Protein AF-A0A0B7N843-F1 (afdb_monomer_lite)

Structure (mmCIF, N/CA/C/O backbone):
data_AF-A0A0B7N843-F1
#
_entry.id   AF-A0A0B7N843-F1
#
loop_
_atom_site.group_PDB
_atom_site.id
_atom_site.type_symbol
_atom_site.label_atom_id
_atom_site.label_alt_id
_atom_site.label_comp_id
_atom_site.label_asym_id
_atom_site.label_entity_id
_atom_site.label_seq_id
_atom_site.pdbx_PDB_ins_code
_atom_site.Cartn_x
_atom_site.Cartn_y
_atom_site.Cartn_z
_atom_site.occupancy
_atom_site.B_iso_or_equiv
_atom_site.auth_seq_id
_atom_site.auth_comp_id
_atom_site.auth_asym_id
_atom_site.auth_atom_id
_atom_site.pdbx_PDB_model_num
ATOM 1 N N . MET A 1 1 ? 22.818 -21.066 -24.731 1.00 35.12 1 MET A N 1
ATOM 2 C CA . MET A 1 1 ? 23.387 -20.160 -23.715 1.00 35.12 1 MET A CA 1
ATOM 3 C C . MET A 1 1 ? 23.540 -18.781 -24.343 1.00 35.12 1 MET A C 1
ATOM 5 O O . MET A 1 1 ? 24.586 -18.469 -24.880 1.00 35.12 1 MET A O 1
ATOM 9 N N . HIS A 1 2 ? 22.462 -18.000 -24.351 1.00 25.55 2 HIS A N 1
ATOM 10 C CA . HIS A 1 2 ? 22.477 -16.573 -24.668 1.00 25.55 2 HIS A CA 1
ATOM 11 C C . HIS A 1 2 ? 21.417 -15.942 -23.766 1.00 25.55 2 HIS A C 1
ATOM 13 O O . HIS A 1 2 ? 20.230 -15.989 -24.070 1.00 25.55 2 HIS A O 1
ATOM 19 N N . MET A 1 3 ? 21.838 -15.466 -22.591 1.00 27.97 3 MET A N 1
ATOM 20 C CA . MET A 1 3 ? 21.040 -14.518 -21.822 1.00 27.97 3 MET A CA 1
ATOM 21 C C . MET A 1 3 ? 21.245 -13.160 -22.482 1.00 27.97 3 MET A C 1
ATOM 23 O O . MET A 1 3 ? 22.286 -12.532 -22.300 1.00 27.97 3 MET A O 1
ATOM 27 N N . GLU A 1 4 ? 20.267 -12.724 -23.270 1.00 30.28 4 GLU A N 1
ATOM 28 C CA . GLU A 1 4 ? 20.108 -11.306 -23.559 1.00 30.28 4 GLU A CA 1
ATOM 29 C C . GLU A 1 4 ? 19.897 -10.585 -22.225 1.00 30.28 4 GLU A C 1
ATOM 31 O O . GLU A 1 4 ? 18.878 -10.749 -21.549 1.00 30.28 4 GLU A O 1
ATOM 36 N N . GLN A 1 5 ? 20.891 -9.795 -21.823 1.00 36.72 5 GLN A N 1
ATOM 37 C CA . GLN A 1 5 ? 20.695 -8.726 -20.859 1.00 36.72 5 GLN A CA 1
ATOM 38 C C . GLN A 1 5 ? 19.719 -7.727 -21.483 1.00 36.72 5 GLN A C 1
ATOM 40 O O . GLN A 1 5 ? 20.113 -6.805 -22.195 1.00 36.72 5 GLN A O 1
ATOM 45 N N . ALA A 1 6 ? 18.429 -7.909 -21.208 1.00 36.06 6 ALA A N 1
ATOM 46 C CA . ALA A 1 6 ? 17.447 -6.859 -21.386 1.00 36.06 6 ALA A CA 1
ATOM 47 C C . ALA A 1 6 ? 17.823 -5.718 -20.429 1.00 36.06 6 ALA A C 1
ATOM 49 O O . ALA A 1 6 ? 17.493 -5.733 -19.242 1.00 36.06 6 ALA A O 1
ATOM 50 N N . CYS A 1 7 ? 18.566 -4.739 -20.947 1.00 31.97 7 CYS A N 1
ATOM 51 C CA . CYS A 1 7 ? 18.750 -3.442 -20.320 1.00 31.97 7 CYS A CA 1
ATOM 52 C C . CYS A 1 7 ? 17.373 -2.769 -20.279 1.00 31.97 7 CYS A C 1
ATOM 54 O O . CYS A 1 7 ? 16.957 -2.074 -21.207 1.00 31.97 7 CYS A O 1
ATOM 56 N N . GLY A 1 8 ? 16.616 -3.071 -19.225 1.00 35.34 8 GLY A N 1
ATOM 57 C CA . GLY A 1 8 ? 15.324 -2.473 -18.954 1.00 35.34 8 GLY A CA 1
ATOM 58 C C . GLY A 1 8 ? 15.517 -0.988 -18.705 1.00 35.34 8 GLY A C 1
ATOM 59 O O . GLY A 1 8 ? 15.768 -0.563 -17.580 1.00 35.34 8 GLY A O 1
ATOM 60 N N . THR A 1 9 ? 15.390 -0.187 -19.760 1.00 34.94 9 THR A N 1
ATOM 61 C CA . THR A 1 9 ? 15.121 1.237 -19.602 1.00 34.94 9 THR A CA 1
ATOM 62 C C . THR A 1 9 ? 13.766 1.317 -18.913 1.00 34.94 9 THR A C 1
ATOM 64 O O . THR A 1 9 ? 12.730 1.105 -19.541 1.00 34.94 9 THR A O 1
ATOM 67 N N . VAL A 1 10 ? 13.763 1.546 -17.599 1.00 39.34 10 VAL A N 1
ATOM 68 C CA . VAL A 1 10 ? 12.541 1.844 -16.853 1.00 39.34 10 VAL A CA 1
ATOM 69 C C . VAL A 1 10 ? 12.047 3.189 -17.373 1.00 39.34 10 VAL A C 1
ATOM 71 O O . VAL A 1 10 ? 12.434 4.250 -16.886 1.00 39.34 10 VAL A O 1
ATOM 74 N N . LEU A 1 11 ? 11.222 3.151 -18.417 1.00 49.44 11 LEU A N 1
ATOM 75 C CA . LEU A 1 11 ? 10.459 4.296 -18.884 1.00 49.44 11 LEU A CA 1
ATOM 76 C C . LEU A 1 11 ? 9.404 4.586 -17.819 1.00 49.44 11 LEU A C 1
ATOM 78 O O . LEU A 1 11 ? 8.260 4.145 -17.899 1.00 49.44 11 LEU A O 1
ATOM 82 N N . LEU A 1 12 ? 9.806 5.315 -16.779 1.00 56.69 12 LEU A N 1
ATOM 83 C CA . LEU A 1 12 ? 8.861 6.000 -15.913 1.00 56.69 12 LEU A CA 1
ATOM 84 C C . LEU A 1 12 ? 7.949 6.834 -16.814 1.00 56.69 12 LEU A C 1
ATOM 86 O O . LEU A 1 12 ? 8.431 7.606 -17.648 1.00 56.69 12 LEU A O 1
ATOM 90 N N . LEU A 1 13 ? 6.635 6.652 -16.658 1.00 64.81 13 LEU A N 1
ATOM 91 C CA . LEU A 1 13 ? 5.627 7.460 -17.336 1.00 64.81 13 LEU A CA 1
ATOM 92 C C . LEU A 1 13 ? 6.040 8.931 -17.258 1.00 64.81 13 LEU A C 1
ATOM 94 O O . LEU A 1 13 ? 6.204 9.483 -16.168 1.00 64.81 13 LEU A O 1
ATOM 98 N N . ASN A 1 14 ? 6.226 9.558 -18.423 1.00 81.06 14 ASN A N 1
ATOM 99 C CA . ASN A 1 14 ? 6.572 10.970 -18.498 1.00 81.06 14 ASN A CA 1
ATOM 100 C C . ASN A 1 14 ? 5.565 11.767 -17.652 1.00 81.06 14 ASN A C 1
ATOM 102 O O . ASN A 1 14 ? 4.352 11.581 -17.789 1.00 81.06 14 ASN A O 1
ATOM 106 N N . LEU A 1 15 ? 6.061 12.670 -16.802 1.00 79.81 15 LEU A N 1
ATOM 107 C CA . LEU A 1 15 ? 5.242 13.512 -15.930 1.00 79.81 15 LEU A CA 1
ATOM 108 C C . LEU A 1 15 ? 4.100 14.208 -16.691 1.00 79.81 15 LEU A C 1
ATOM 110 O O . LEU A 1 15 ? 2.996 14.339 -16.166 1.00 79.81 15 LEU A O 1
ATOM 114 N N . LEU A 1 16 ? 4.331 14.607 -17.944 1.00 82.12 16 LEU A N 1
ATOM 115 C CA . LEU A 1 16 ? 3.304 15.199 -18.803 1.00 82.12 16 LEU A CA 1
ATOM 116 C C . LEU A 1 16 ? 2.181 14.214 -19.155 1.00 82.12 16 LEU A C 1
ATOM 118 O O . LEU A 1 16 ? 1.016 14.603 -19.181 1.00 82.12 16 LEU A O 1
ATOM 122 N N . CYS A 1 17 ? 2.510 12.948 -19.410 1.00 85.19 17 CYS A N 1
ATOM 123 C CA . CYS A 1 17 ? 1.524 11.901 -19.677 1.00 85.19 17 CYS A CA 1
ATOM 124 C C . CYS A 1 17 ? 0.679 11.613 -18.427 1.00 85.19 17 CYS A C 1
ATOM 126 O O . CYS A 1 17 ? -0.550 11.553 -18.511 1.00 85.19 17 CYS A O 1
ATOM 128 N N . LEU A 1 18 ? 1.318 11.553 -17.253 1.00 84.06 18 LEU A N 1
ATOM 129 C CA . LEU A 1 18 ? 0.623 11.404 -15.973 1.00 84.06 18 LEU A CA 1
ATOM 130 C C . LEU A 1 18 ? -0.341 12.573 -15.711 1.00 84.06 18 LEU A C 1
ATOM 132 O O . LEU A 1 18 ? -1.494 12.355 -15.352 1.00 84.06 18 LEU A O 1
ATOM 136 N N . ILE A 1 19 ? 0.106 13.813 -15.935 1.00 85.81 19 ILE A N 1
ATOM 137 C CA . ILE A 1 19 ? -0.718 15.022 -15.776 1.00 85.81 19 ILE A CA 1
ATOM 138 C C . ILE A 1 19 ? -1.946 14.985 -16.688 1.00 85.81 19 ILE A C 1
ATOM 140 O O . ILE A 1 19 ? -3.050 15.276 -16.230 1.00 85.81 19 ILE A O 1
ATOM 144 N N . LYS A 1 20 ? -1.766 14.623 -17.965 1.00 88.00 20 LYS A N 1
ATOM 145 C CA . LYS A 1 20 ? -2.872 14.513 -18.928 1.00 88.00 20 LYS A CA 1
ATOM 146 C C . LYS A 1 20 ? -3.881 13.449 -18.500 1.00 88.00 20 LYS A C 1
ATOM 148 O O . LYS A 1 20 ? -5.076 13.722 -18.507 1.00 88.00 20 LYS A O 1
ATOM 153 N N . SER A 1 21 ? -3.394 12.285 -18.074 1.00 88.31 21 SER A N 1
ATOM 154 C CA . SER A 1 21 ? -4.237 11.168 -17.631 1.00 88.31 21 SER A CA 1
ATOM 155 C C . SER A 1 21 ? -5.034 11.523 -16.376 1.00 88.31 21 SER A C 1
ATOM 157 O O . SER A 1 21 ? -6.242 11.312 -16.333 1.00 88.31 21 SER A O 1
ATOM 159 N N . LEU A 1 22 ? -4.390 12.147 -15.381 1.00 88.44 22 LEU A N 1
ATOM 160 C CA . LEU A 1 22 ? -5.073 12.631 -14.179 1.00 88.44 22 LEU A CA 1
ATOM 161 C C . LEU A 1 22 ? -6.136 13.674 -14.521 1.00 88.44 22 LEU A C 1
ATOM 163 O O . LEU A 1 22 ? -7.227 13.630 -13.964 1.00 88.44 22 LEU A O 1
ATOM 167 N N . LYS A 1 23 ? -5.836 14.602 -15.437 1.00 88.38 23 LYS A N 1
ATOM 168 C CA . LYS A 1 23 ? -6.788 15.644 -15.832 1.00 88.38 23 LYS A CA 1
ATOM 169 C C . LYS A 1 23 ? -8.021 15.039 -16.488 1.00 88.38 23 LYS A C 1
ATOM 171 O O . LYS A 1 23 ? -9.123 15.333 -16.048 1.00 88.38 23 LYS A O 1
ATOM 176 N N . ALA A 1 24 ? -7.824 14.141 -17.450 1.00 91.12 24 ALA A N 1
ATOM 177 C CA . ALA A 1 24 ? -8.920 13.425 -18.090 1.00 91.12 24 ALA A CA 1
ATOM 178 C C . ALA A 1 24 ? -9.776 12.652 -17.071 1.00 91.12 24 ALA A C 1
ATOM 180 O O . ALA A 1 24 ? -11.000 12.699 -17.146 1.00 91.12 24 ALA A O 1
ATOM 181 N N . ALA A 1 25 ? -9.148 12.000 -16.085 1.00 91.19 25 ALA A N 1
ATOM 182 C CA . ALA A 1 25 ? -9.867 11.294 -15.030 1.00 91.19 25 ALA A CA 1
ATOM 183 C C . ALA A 1 25 ? -10.725 12.243 -14.174 1.00 91.19 25 ALA A C 1
ATOM 185 O O . ALA A 1 25 ? -11.907 11.973 -13.988 1.00 91.19 25 ALA A O 1
ATOM 186 N N . PHE A 1 26 ? -10.182 13.370 -13.698 1.00 90.50 26 PHE A N 1
ATOM 187 C CA . PHE A 1 26 ? -10.960 14.345 -12.918 1.00 90.50 26 PHE A CA 1
ATOM 188 C C . PHE A 1 26 ? -12.081 14.997 -13.736 1.00 90.50 26 PHE A C 1
ATOM 190 O O . PHE A 1 26 ? -13.196 15.137 -13.230 1.00 90.50 26 PHE A O 1
ATOM 197 N N . ASP A 1 27 ? -11.807 15.340 -14.996 1.00 90.81 27 ASP A N 1
ATOM 198 C CA . ASP A 1 27 ? -12.794 15.928 -15.903 1.00 90.81 27 ASP A CA 1
ATOM 199 C C . ASP A 1 27 ? -13.948 14.937 -16.165 1.00 90.81 27 ASP A C 1
ATOM 201 O O . ASP A 1 27 ? -15.109 15.337 -16.149 1.00 90.81 27 ASP A O 1
ATOM 205 N N . SER A 1 28 ? -13.659 13.633 -16.297 1.00 94.19 28 SER A N 1
ATOM 206 C CA . SER A 1 28 ? -14.681 12.592 -16.523 1.00 94.19 28 SER A CA 1
ATOM 207 C C . SER A 1 28 ? -15.700 12.441 -15.386 1.00 94.19 28 SER A C 1
ATOM 209 O O . SER A 1 28 ? -16.812 11.971 -15.615 1.00 94.19 28 SER A O 1
ATOM 211 N N . ILE A 1 29 ? -15.340 12.872 -14.174 1.00 93.69 29 ILE A N 1
ATOM 212 C CA . ILE A 1 29 ? -16.197 12.835 -12.979 1.00 93.69 29 ILE A CA 1
ATOM 213 C C . ILE A 1 29 ? -16.603 14.238 -12.504 1.00 93.69 29 ILE A C 1
ATOM 215 O O . ILE A 1 29 ? -17.045 14.402 -11.369 1.00 93.69 29 ILE A O 1
ATOM 219 N N . ASN A 1 30 ? -16.460 15.256 -13.362 1.00 91.25 30 ASN A N 1
ATOM 220 C CA . ASN A 1 30 ? -16.812 16.654 -13.085 1.00 91.25 30 ASN A CA 1
ATOM 221 C C . ASN A 1 30 ? -16.136 17.249 -11.832 1.00 91.25 30 ASN A C 1
ATOM 223 O O . ASN A 1 30 ? -16.692 18.123 -11.162 1.00 91.25 30 ASN A O 1
ATOM 227 N N . LEU A 1 31 ? -14.915 16.810 -11.509 1.00 88.38 31 LEU A N 1
ATOM 228 C CA . LEU A 1 31 ? -14.143 17.356 -10.393 1.00 88.38 31 LEU A CA 1
ATOM 229 C C . LEU A 1 31 ? -13.195 18.461 -10.860 1.00 88.38 31 LEU A C 1
ATOM 231 O O . LEU A 1 31 ? -12.179 18.217 -11.506 1.00 88.38 31 LEU A O 1
ATOM 235 N N . PHE A 1 32 ? -13.481 19.699 -10.452 1.00 83.81 32 PHE A N 1
ATOM 236 C CA . PHE A 1 32 ? -12.635 20.842 -10.782 1.00 83.81 32 PHE A CA 1
ATOM 237 C C . PHE A 1 32 ? -11.417 20.961 -9.856 1.00 83.81 32 PHE A C 1
ATOM 239 O O . PHE A 1 32 ? -11.532 21.160 -8.642 1.00 83.81 32 PHE A O 1
ATOM 246 N N . VAL A 1 33 ? -10.220 20.933 -10.443 1.00 81.06 33 VAL A N 1
ATOM 247 C CA . VAL A 1 33 ? -8.957 21.060 -9.711 1.00 81.06 33 VAL A CA 1
ATOM 248 C C . VAL A 1 33 ? -8.427 22.499 -9.777 1.00 81.06 33 VAL A C 1
ATOM 250 O O . VAL A 1 33 ? -7.906 22.940 -10.795 1.00 81.06 33 VAL A O 1
ATOM 253 N N . ARG A 1 34 ? -8.491 23.229 -8.651 1.00 72.38 34 ARG A N 1
ATOM 254 C CA . ARG A 1 34 ? -7.993 24.622 -8.538 1.00 72.38 34 ARG A CA 1
ATOM 255 C C . ARG A 1 34 ? -6.465 24.769 -8.497 1.00 72.38 34 ARG A C 1
ATOM 257 O O . ARG A 1 34 ? -5.942 25.820 -8.850 1.00 72.38 34 ARG A O 1
ATOM 264 N N . ARG A 1 35 ? -5.742 23.777 -7.966 1.00 79.00 35 ARG A N 1
ATOM 265 C CA . ARG A 1 35 ? -4.273 23.819 -7.774 1.00 79.00 35 ARG A CA 1
ATOM 266 C C . ARG A 1 35 ? -3.564 22.963 -8.827 1.00 79.00 35 ARG A C 1
ATOM 268 O O . ARG A 1 35 ? -4.204 22.373 -9.685 1.00 79.00 35 ARG A O 1
ATOM 275 N N . LYS A 1 36 ? -2.230 22.853 -8.770 1.00 80.81 36 LYS A N 1
ATOM 276 C CA . LYS A 1 36 ? -1.514 21.908 -9.644 1.00 80.81 36 LYS A CA 1
ATOM 277 C C . LYS A 1 36 ? -2.038 20.492 -9.404 1.00 80.81 36 LYS A C 1
ATOM 279 O O . LYS A 1 36 ? -2.019 20.007 -8.273 1.00 80.81 36 LYS A O 1
ATOM 284 N N . ILE A 1 37 ? -2.441 19.831 -10.483 1.00 82.88 37 ILE A N 1
ATOM 285 C CA . ILE A 1 37 ? -3.046 18.497 -10.458 1.00 82.88 37 ILE A CA 1
ATOM 286 C C . ILE A 1 37 ? -2.152 17.437 -9.805 1.00 82.88 37 ILE A C 1
ATOM 288 O O . ILE A 1 37 ? -2.630 16.563 -9.092 1.00 82.88 37 ILE A O 1
ATOM 292 N N . THR A 1 38 ? -0.833 17.588 -9.942 1.00 79.88 38 THR A N 1
ATOM 293 C CA . THR A 1 38 ? 0.176 16.711 -9.332 1.00 79.88 38 THR A CA 1
ATOM 294 C C . THR A 1 38 ? 0.196 16.775 -7.805 1.00 79.88 38 THR A C 1
ATOM 296 O O . THR A 1 38 ? 0.679 15.849 -7.157 1.00 79.88 38 THR A O 1
ATOM 299 N N . HIS A 1 39 ? -0.326 17.848 -7.206 1.00 81.88 39 HIS A N 1
ATOM 300 C CA . HIS A 1 39 ? -0.423 17.989 -5.755 1.00 81.88 39 HIS A CA 1
ATOM 301 C C . HIS A 1 39 ? -1.751 17.490 -5.190 1.00 81.88 39 HIS A C 1
ATOM 303 O O . HIS A 1 39 ? -1.857 17.389 -3.969 1.00 81.88 39 HIS A O 1
ATOM 309 N N . VAL A 1 40 ? -2.745 17.174 -6.029 1.00 84.31 40 VAL A N 1
ATOM 310 C CA . VAL A 1 40 ? -4.067 16.746 -5.551 1.00 84.31 40 VAL A CA 1
ATOM 311 C C . VAL A 1 40 ? -3.968 15.485 -4.694 1.00 84.31 40 VAL A C 1
ATOM 313 O O . VAL A 1 40 ? -4.387 15.583 -3.544 1.00 84.31 40 VAL A O 1
ATOM 316 N N . PRO A 1 41 ? -3.333 14.376 -5.138 1.00 81.94 41 PRO A N 1
ATOM 317 C CA . PRO A 1 41 ? -3.274 13.154 -4.331 1.00 81.94 41 PRO A CA 1
ATOM 318 C C . PRO A 1 41 ? -2.537 13.350 -3.002 1.00 81.94 41 PRO A C 1
ATOM 320 O O . PRO A 1 41 ? -2.935 12.811 -1.974 1.00 81.94 41 PRO A O 1
ATOM 323 N N . ARG A 1 42 ? -1.474 14.170 -3.000 1.00 82.25 42 ARG A N 1
ATOM 324 C CA . ARG A 1 42 ? -0.716 14.484 -1.779 1.00 82.25 42 ARG A CA 1
ATOM 325 C C . ARG A 1 42 ? -1.563 15.294 -0.804 1.00 82.25 42 ARG A C 1
ATOM 327 O O . ARG A 1 42 ? -1.665 14.944 0.362 1.00 82.25 42 ARG A O 1
ATOM 334 N N . GLY A 1 43 ? -2.190 16.365 -1.287 1.00 86.12 43 GLY A N 1
ATOM 335 C CA . GLY A 1 43 ? -3.016 17.231 -0.453 1.00 86.12 43 GLY A CA 1
ATOM 336 C C . GLY A 1 43 ? -4.276 16.536 0.062 1.00 86.12 43 GLY A C 1
ATOM 337 O O . GLY A 1 43 ? -4.657 16.771 1.204 1.00 86.12 43 GLY A O 1
ATOM 338 N N . SER A 1 44 ? -4.917 15.692 -0.752 1.00 85.94 44 SER A N 1
ATOM 339 C CA . SER A 1 44 ? -6.118 14.958 -0.350 1.00 85.94 44 SER A CA 1
ATOM 340 C C . SER A 1 44 ? -5.804 13.908 0.709 1.00 85.94 44 SER A C 1
ATOM 342 O O . SER A 1 44 ? -6.483 13.888 1.728 1.00 85.94 44 SER A O 1
ATOM 344 N N . ALA A 1 45 ? -4.754 13.101 0.522 1.00 87.00 45 ALA A N 1
ATOM 345 C CA . ALA A 1 45 ? -4.373 12.067 1.483 1.00 87.00 45 ALA A CA 1
ATOM 346 C C . ALA A 1 45 ? -4.002 12.662 2.850 1.00 87.00 45 ALA A C 1
ATOM 348 O O . ALA A 1 45 ? -4.472 12.186 3.877 1.00 87.00 45 ALA A O 1
ATOM 349 N N . THR A 1 46 ? -3.220 13.747 2.876 1.00 90.25 46 THR A N 1
ATOM 350 C CA . THR A 1 46 ? -2.858 14.439 4.123 1.00 90.25 46 THR A CA 1
ATOM 351 C C . THR A 1 46 ? -4.086 14.980 4.849 1.00 90.25 46 THR A C 1
ATOM 353 O O . THR A 1 46 ? -4.230 14.745 6.042 1.00 90.25 46 THR A O 1
ATOM 356 N N . LYS A 1 47 ? -4.989 15.668 4.138 1.00 90.62 47 LYS A N 1
ATOM 357 C CA . LYS A 1 47 ? -6.216 16.218 4.737 1.00 90.62 47 LYS A CA 1
ATOM 358 C C . LYS A 1 47 ? -7.165 15.129 5.219 1.00 90.62 47 LYS A C 1
ATOM 360 O O . LYS A 1 47 ? -7.794 15.285 6.252 1.00 90.62 47 LYS A O 1
ATOM 365 N N . MET A 1 48 ? -7.273 14.034 4.471 1.00 91.94 48 MET A N 1
ATOM 366 C CA . MET A 1 48 ? -8.087 12.891 4.865 1.00 91.94 48 MET A CA 1
ATOM 367 C C . MET A 1 48 ? -7.538 12.253 6.141 1.00 91.94 48 MET A C 1
ATOM 369 O O . MET A 1 48 ? -8.302 12.022 7.066 1.00 91.94 48 MET A O 1
ATOM 373 N N . ALA A 1 49 ? -6.224 12.031 6.226 1.00 91.69 49 ALA A N 1
ATOM 374 C CA . ALA A 1 49 ? -5.599 11.502 7.435 1.00 91.69 49 ALA A CA 1
ATOM 375 C C . ALA A 1 49 ? -5.808 12.429 8.647 1.00 91.69 49 ALA A C 1
ATOM 377 O O . ALA A 1 49 ? -6.141 11.946 9.725 1.00 91.69 49 ALA A O 1
ATOM 378 N N . ASP A 1 50 ? -5.666 13.743 8.457 1.00 92.81 50 ASP A N 1
ATOM 379 C CA . ASP A 1 50 ? -5.897 14.749 9.502 1.00 92.81 50 ASP A CA 1
ATOM 380 C C . ASP A 1 50 ? -7.356 14.733 9.990 1.00 92.81 50 ASP A C 1
ATOM 382 O O . ASP A 1 50 ? -7.618 14.612 11.184 1.00 92.81 50 ASP A O 1
ATOM 386 N N . ASN A 1 51 ? -8.316 14.710 9.058 1.00 92.81 51 ASN A N 1
ATOM 387 C CA . ASN A 1 51 ? -9.745 14.588 9.367 1.00 92.81 51 ASN A CA 1
ATOM 388 C C . ASN A 1 51 ? -10.095 13.272 10.084 1.00 92.81 51 ASN A C 1
ATOM 390 O O . ASN A 1 51 ? -11.038 13.233 10.866 1.00 92.81 51 ASN A O 1
ATOM 394 N N . LEU A 1 52 ? -9.348 12.197 9.822 1.00 90.69 52 LEU A N 1
ATOM 395 C CA . LEU A 1 52 ? -9.492 10.899 10.491 1.00 90.69 52 LEU A CA 1
ATOM 396 C C . LEU A 1 52 ? -8.791 10.850 11.862 1.00 90.69 52 LEU A C 1
ATOM 398 O O . LEU A 1 52 ? -8.732 9.784 12.479 1.00 90.69 52 LEU A O 1
ATOM 402 N N . GLY A 1 53 ? -8.250 11.978 12.338 1.00 90.44 53 GLY A N 1
ATOM 403 C CA . GLY A 1 53 ? -7.598 12.103 13.640 1.00 90.44 53 GLY A CA 1
ATOM 404 C C . GLY A 1 53 ? -6.203 11.480 13.703 1.00 90.44 53 GLY A C 1
ATOM 405 O O . GLY A 1 53 ? -5.697 11.213 14.793 1.00 90.44 53 GLY A O 1
ATOM 406 N N . VAL A 1 54 ? -5.567 11.214 12.558 1.00 91.38 54 VAL A N 1
ATOM 407 C CA . VAL A 1 54 ? -4.216 10.645 12.535 1.00 91.38 54 VAL A CA 1
ATOM 408 C C . VAL A 1 54 ? -3.212 11.699 13.020 1.00 91.38 54 VAL A C 1
ATOM 410 O O . VAL A 1 54 ? -3.188 12.806 12.481 1.00 91.38 54 VAL A O 1
ATOM 413 N N . PRO A 1 55 ? -2.320 11.377 13.979 1.00 91.25 55 PRO A N 1
ATOM 414 C CA . PRO A 1 55 ? -1.341 12.337 14.474 1.00 91.25 55 PRO A CA 1
ATOM 415 C C . PRO A 1 55 ? -0.458 12.900 13.358 1.00 91.25 55 PRO A C 1
ATOM 417 O O . PRO A 1 55 ? 0.093 12.151 12.542 1.00 91.25 55 PRO A O 1
ATOM 420 N N . SER A 1 56 ? -0.230 14.216 13.373 1.00 89.75 56 SER A N 1
ATOM 421 C CA . SER A 1 56 ? 0.558 14.909 12.346 1.00 89.75 56 SER A CA 1
ATOM 422 C C . SER A 1 56 ? 1.992 14.378 12.228 1.00 89.75 56 SER A C 1
ATOM 424 O O . SER A 1 56 ? 2.582 14.438 11.152 1.00 89.75 56 SER A O 1
ATOM 426 N N . SER A 1 57 ? 2.547 13.796 13.297 1.00 87.81 57 SER A N 1
ATOM 427 C CA . SER A 1 57 ? 3.844 13.110 13.274 1.00 87.81 57 SER A CA 1
ATOM 428 C C . SER A 1 57 ? 3.847 11.882 12.355 1.00 87.81 57 SER A C 1
ATOM 430 O O . SER A 1 57 ? 4.800 11.689 11.601 1.00 87.81 57 SER A O 1
ATOM 432 N N . GLN A 1 58 ? 2.772 11.085 12.337 1.00 88.00 58 GLN A N 1
ATOM 433 C CA . GLN A 1 58 ? 2.639 9.947 11.421 1.00 88.00 58 GLN A CA 1
ATOM 434 C C . GLN A 1 58 ? 2.427 10.404 9.978 1.00 88.00 58 GLN A C 1
ATOM 436 O O . GLN A 1 58 ? 3.021 9.831 9.065 1.00 88.00 58 GLN A O 1
ATOM 441 N N . ILE A 1 59 ? 1.632 11.460 9.777 1.00 90.19 59 ILE A N 1
ATOM 442 C CA . ILE A 1 59 ? 1.405 12.062 8.456 1.00 90.19 59 ILE A CA 1
ATOM 443 C C . ILE A 1 59 ? 2.719 12.607 7.886 1.00 90.19 59 ILE A C 1
ATOM 445 O O . ILE A 1 59 ? 3.073 12.308 6.746 1.00 90.19 59 ILE A O 1
ATOM 449 N N . SER A 1 60 ? 3.478 13.346 8.698 1.00 88.44 60 SER A N 1
ATOM 450 C CA . SER A 1 60 ? 4.785 13.895 8.331 1.00 88.44 60 SER A CA 1
ATOM 451 C C . SER A 1 60 ? 5.803 12.797 8.023 1.00 88.44 60 SER A C 1
ATOM 453 O O . SER A 1 60 ? 6.508 12.872 7.016 1.00 88.44 60 SER A O 1
ATOM 455 N N . ARG A 1 61 ? 5.843 11.731 8.833 1.00 86.94 61 ARG A N 1
ATOM 456 C CA . ARG A 1 61 ? 6.719 10.576 8.597 1.00 86.94 61 ARG A CA 1
ATOM 457 C C . ARG A 1 61 ? 6.369 9.847 7.300 1.00 86.94 61 ARG A C 1
ATOM 459 O O . ARG A 1 61 ? 7.270 9.551 6.524 1.00 86.94 61 ARG A O 1
ATOM 466 N N . MET A 1 62 ? 5.084 9.614 7.025 1.00 86.69 62 MET A N 1
ATOM 467 C CA . MET A 1 62 ? 4.640 8.996 5.768 1.00 86.69 62 MET A CA 1
ATOM 468 C C . MET A 1 62 ? 4.971 9.870 4.550 1.00 86.69 62 MET A C 1
ATOM 470 O O . MET A 1 62 ? 5.423 9.371 3.524 1.00 86.69 62 MET A O 1
ATOM 474 N N . GLY A 1 63 ? 4.773 11.186 4.663 1.00 84.94 63 GLY A N 1
ATOM 475 C CA . GLY A 1 63 ? 5.104 12.150 3.613 1.00 84.94 63 GLY A CA 1
ATOM 476 C C . GLY A 1 63 ? 6.602 12.413 3.436 1.00 84.94 63 GLY A C 1
ATOM 477 O O . GLY A 1 63 ? 6.963 13.186 2.549 1.00 84.94 63 GLY A O 1
ATOM 478 N N . GLN A 1 64 ? 7.459 11.802 4.266 1.00 82.94 64 GLN A N 1
ATOM 479 C CA . GLN A 1 64 ? 8.898 12.081 4.359 1.00 82.94 64 GLN A CA 1
ATOM 480 C C . GLN A 1 64 ? 9.208 13.572 4.585 1.00 82.94 64 GLN A C 1
ATOM 482 O O . GLN A 1 64 ? 10.173 14.124 4.061 1.00 82.94 64 GLN A O 1
ATOM 487 N N . TRP A 1 65 ? 8.365 14.249 5.365 1.00 85.50 65 TRP A N 1
ATOM 488 C CA . TRP A 1 65 ? 8.560 15.645 5.766 1.00 85.50 65 TRP A CA 1
ATOM 489 C C . TRP A 1 65 ? 9.249 15.778 7.122 1.00 85.50 65 TRP A C 1
ATOM 491 O O . TRP A 1 65 ? 9.646 16.881 7.503 1.00 85.50 65 TRP A O 1
ATOM 501 N N . SER A 1 66 ? 9.417 14.667 7.844 1.00 81.31 66 SER A N 1
ATOM 502 C CA . SER A 1 66 ? 10.112 14.675 9.124 1.00 81.31 66 SER A CA 1
ATOM 503 C C . SER A 1 66 ? 11.599 14.958 8.935 1.00 81.31 66 SER A C 1
ATOM 505 O O . SER A 1 66 ? 12.262 14.353 8.095 1.00 81.31 66 SER A O 1
ATOM 507 N N . GLN A 1 67 ? 12.142 15.881 9.726 1.00 77.62 67 GLN A N 1
ATOM 508 C CA . GLN A 1 67 ? 13.564 16.243 9.676 1.00 77.62 67 GLN A CA 1
ATOM 509 C C . GLN A 1 67 ? 14.408 15.538 10.741 1.00 77.62 67 GLN A C 1
ATOM 511 O O . GLN A 1 67 ? 15.622 15.747 10.799 1.00 77.62 67 GLN A O 1
ATOM 516 N N . ASP A 1 68 ? 13.789 14.726 11.597 1.00 80.38 68 ASP A N 1
ATOM 517 C CA . ASP A 1 68 ? 14.493 14.035 12.664 1.00 80.38 68 ASP A CA 1
ATOM 518 C C . ASP A 1 68 ? 15.286 12.832 12.131 1.00 80.38 68 ASP A C 1
ATOM 520 O O . ASP A 1 68 ? 14.911 12.167 11.164 1.00 80.38 68 ASP A O 1
ATOM 524 N N . VAL A 1 69 ? 16.432 12.578 12.759 1.00 73.12 69 VAL A N 1
ATOM 525 C CA . VAL A 1 69 ? 17.348 11.501 12.356 1.00 73.12 69 VAL A CA 1
ATOM 526 C C . VAL A 1 69 ? 16.742 10.129 12.659 1.00 73.12 69 VAL A C 1
ATOM 528 O O . VAL A 1 69 ? 16.990 9.185 11.920 1.00 73.12 69 VAL A O 1
ATOM 531 N N . MET A 1 70 ? 15.911 10.013 13.699 1.00 75.62 70 MET A N 1
ATOM 532 C CA . MET A 1 70 ? 15.266 8.752 14.072 1.00 75.62 70 MET A CA 1
ATOM 533 C C . MET A 1 70 ? 14.368 8.248 12.932 1.00 75.62 70 MET A C 1
ATOM 535 O O . MET A 1 70 ? 14.581 7.153 12.417 1.00 75.62 70 MET A O 1
ATOM 539 N N . SER A 1 71 ? 13.446 9.083 12.454 1.00 72.44 71 SER A N 1
ATOM 540 C CA . SER A 1 71 ? 12.538 8.773 11.347 1.00 72.44 71 SER A CA 1
ATOM 541 C C . SER A 1 71 ? 13.252 8.533 10.023 1.00 72.44 71 SER A C 1
ATOM 543 O O . SER A 1 71 ? 12.782 7.718 9.238 1.00 72.44 71 SER A O 1
ATOM 545 N N . ASN A 1 72 ? 14.365 9.226 9.770 1.00 71.56 72 ASN A N 1
ATOM 546 C CA . ASN A 1 72 ? 15.070 9.149 8.488 1.00 71.56 72 ASN A CA 1
ATOM 547 C C . ASN A 1 72 ? 16.177 8.086 8.433 1.00 71.56 72 ASN A C 1
ATOM 549 O O . ASN A 1 72 ? 16.628 7.756 7.340 1.00 71.56 72 ASN A O 1
ATOM 553 N N . SER A 1 73 ? 16.679 7.602 9.572 1.00 67.69 73 SER A N 1
ATOM 554 C CA . SER A 1 73 ? 17.859 6.719 9.614 1.00 67.69 73 SER A CA 1
ATOM 555 C C . SER A 1 73 ? 17.675 5.436 10.418 1.00 67.69 73 SER A C 1
ATOM 557 O O . SER A 1 73 ? 18.484 4.531 10.252 1.00 67.69 73 SER A O 1
ATOM 559 N N . TYR A 1 74 ? 16.661 5.348 11.284 1.00 66.38 74 TYR A N 1
ATOM 560 C CA . TYR A 1 74 ? 16.503 4.218 12.210 1.00 66.38 74 TYR A CA 1
ATOM 561 C C . TYR A 1 74 ? 15.118 3.565 12.175 1.00 66.38 74 TYR A C 1
ATOM 563 O O . TYR A 1 74 ? 14.937 2.480 12.724 1.00 66.38 74 TYR A O 1
ATOM 571 N N . LEU A 1 75 ? 14.121 4.221 11.581 1.00 76.75 75 LEU A N 1
ATOM 572 C CA . LEU A 1 75 ? 12.756 3.716 11.545 1.00 76.75 75 LEU A CA 1
ATOM 573 C C . LEU A 1 75 ? 12.386 3.177 10.159 1.00 76.75 75 LEU A C 1
ATOM 575 O O . LEU A 1 75 ? 11.857 3.907 9.327 1.00 76.75 75 LEU A O 1
ATOM 579 N N . ASP A 1 76 ? 12.540 1.867 9.970 1.00 65.06 76 ASP A N 1
ATOM 580 C CA . ASP A 1 76 ? 12.203 1.186 8.704 1.00 65.06 76 ASP A CA 1
ATOM 581 C C . ASP A 1 76 ? 10.718 0.804 8.587 1.00 65.06 76 ASP A C 1
ATOM 583 O O . ASP A 1 76 ? 10.235 0.371 7.540 1.00 65.06 76 ASP A O 1
ATOM 587 N N . SER A 1 77 ? 9.958 0.944 9.675 1.00 72.75 77 SER A N 1
ATOM 588 C CA . SER A 1 77 ? 8.532 0.623 9.671 1.00 72.75 77 SER A CA 1
ATOM 589 C C . SER A 1 77 ? 7.712 1.705 8.966 1.00 72.75 77 SER A C 1
ATOM 591 O O . SER A 1 77 ? 7.954 2.901 9.111 1.00 72.75 77 SER A O 1
ATOM 593 N N . VAL A 1 78 ? 6.683 1.304 8.227 1.00 81.12 78 VAL A N 1
ATOM 594 C CA . VAL A 1 78 ? 5.721 2.254 7.653 1.00 81.12 78 VAL A CA 1
ATOM 595 C C . VAL A 1 78 ? 4.627 2.562 8.696 1.00 81.12 78 VAL A C 1
ATOM 597 O O . VAL A 1 78 ? 4.236 1.641 9.420 1.00 81.12 78 VAL A O 1
ATOM 600 N N . PRO A 1 79 ? 4.115 3.810 8.818 1.00 86.38 79 PRO A N 1
ATOM 601 C CA . PRO A 1 79 ? 3.039 4.157 9.757 1.00 86.38 79 PRO A CA 1
ATOM 602 C C . PRO A 1 79 ? 1.737 3.364 9.513 1.00 86.38 79 PRO A C 1
ATOM 604 O O . PRO A 1 79 ? 0.862 3.785 8.757 1.00 86.38 79 PRO A O 1
ATOM 607 N N . ARG A 1 80 ? 1.607 2.190 10.149 1.00 83.62 80 ARG A N 1
ATOM 608 C CA . ARG A 1 80 ? 0.501 1.238 9.915 1.00 83.62 80 ARG A CA 1
ATOM 609 C C . ARG A 1 80 ? -0.865 1.821 10.250 1.00 83.62 80 ARG A C 1
ATOM 611 O O . ARG A 1 80 ? -1.797 1.627 9.480 1.00 83.62 80 ARG A O 1
ATOM 618 N N . HIS A 1 81 ? -0.960 2.550 11.359 1.00 85.69 81 HIS A N 1
ATOM 619 C CA . HIS A 1 81 ? -2.201 3.189 11.787 1.00 85.69 81 HIS A CA 1
ATOM 620 C C . HIS A 1 81 ? -2.709 4.180 10.728 1.00 85.69 81 HIS A C 1
ATOM 622 O O . HIS A 1 81 ? -3.866 4.115 10.323 1.00 85.69 81 HIS A O 1
ATOM 628 N N . LEU A 1 82 ? -1.820 5.025 10.189 1.00 88.94 82 LEU A N 1
ATOM 629 C CA . LEU A 1 82 ? -2.150 5.929 9.084 1.00 88.94 82 LEU A CA 1
ATOM 630 C C . LEU A 1 82 ? -2.620 5.173 7.835 1.00 88.94 82 LEU A C 1
ATOM 632 O O . LEU A 1 82 ? -3.632 5.553 7.253 1.00 88.94 82 LEU A O 1
ATOM 636 N N . ILE A 1 83 ? -1.909 4.114 7.418 1.00 89.31 83 ILE A N 1
ATOM 637 C CA . ILE A 1 83 ? -2.302 3.314 6.242 1.00 89.31 83 ILE A CA 1
ATOM 638 C C . ILE A 1 83 ? -3.697 2.728 6.442 1.00 89.31 83 ILE A C 1
ATOM 640 O O . ILE A 1 83 ? -4.529 2.801 5.543 1.00 89.31 83 ILE A O 1
ATOM 644 N N . ARG A 1 84 ? -3.960 2.172 7.627 1.00 87.69 84 ARG A N 1
ATOM 645 C CA . ARG A 1 84 ? -5.247 1.566 7.964 1.00 87.69 84 ARG A CA 1
ATOM 646 C C . ARG A 1 84 ? -6.371 2.595 7.940 1.00 87.69 84 ARG A C 1
ATOM 648 O O . ARG A 1 84 ? -7.368 2.377 7.261 1.00 87.69 84 ARG A O 1
ATOM 655 N N . LYS A 1 85 ? -6.170 3.746 8.582 1.00 89.56 85 LYS A N 1
ATOM 656 C CA . LYS A 1 85 ? -7.140 4.849 8.574 1.00 89.56 85 LYS A CA 1
ATOM 657 C C . LYS A 1 85 ? -7.450 5.320 7.153 1.00 89.56 85 LYS A C 1
ATOM 659 O O . LYS A 1 85 ? -8.618 5.420 6.796 1.00 89.56 85 LYS A O 1
ATOM 664 N N . LEU A 1 86 ? -6.432 5.529 6.314 1.00 89.75 86 LEU A N 1
ATOM 665 C CA . LEU A 1 86 ? -6.629 5.921 4.911 1.00 89.75 86 LEU A CA 1
ATOM 666 C C . LEU A 1 86 ? -7.290 4.837 4.051 1.00 89.75 86 LEU A C 1
ATOM 668 O O . LEU A 1 86 ? -7.949 5.167 3.071 1.00 89.75 86 LEU A O 1
ATOM 672 N N . ALA A 1 87 ? -7.135 3.564 4.411 1.00 88.44 87 ALA A N 1
ATOM 673 C CA . ALA A 1 87 ? -7.838 2.453 3.778 1.00 88.44 87 ALA A CA 1
ATOM 674 C C . ALA A 1 87 ? -9.280 2.267 4.300 1.00 88.44 87 ALA A C 1
ATOM 676 O O . ALA A 1 87 ? -9.963 1.348 3.858 1.00 88.44 87 ALA A O 1
ATOM 677 N N . GLY A 1 88 ? -9.754 3.135 5.204 1.00 86.69 88 GLY A N 1
ATOM 678 C CA . GLY A 1 88 ? -11.122 3.122 5.732 1.00 86.69 88 GLY A CA 1
ATOM 679 C C . GLY A 1 88 ? -11.320 2.272 6.989 1.00 86.69 88 GLY A C 1
ATOM 680 O O . GLY A 1 88 ? -12.454 2.054 7.398 1.00 86.69 88 GLY A O 1
ATOM 681 N N . PHE A 1 89 ? -10.245 1.794 7.617 1.00 84.56 89 PHE A N 1
ATOM 682 C CA . PHE A 1 89 ? -10.329 0.979 8.828 1.00 84.56 89 PHE A CA 1
ATOM 683 C C . PHE A 1 89 ? -10.456 1.849 10.092 1.00 84.56 89 PHE A C 1
ATOM 685 O O . PHE A 1 89 ? -9.687 2.792 10.309 1.00 84.56 89 PHE A O 1
ATOM 692 N N . GLU A 1 90 ? -11.414 1.520 10.960 1.00 75.69 90 GLU A N 1
ATOM 693 C CA . GLU A 1 90 ? -11.729 2.287 12.175 1.00 75.69 90 GLU A CA 1
ATOM 694 C C . GLU A 1 90 ? -10.797 1.974 13.351 1.00 75.69 90 GLU A C 1
ATOM 696 O O . GLU A 1 90 ? -10.398 2.874 14.094 1.00 75.69 90 GLU A O 1
ATOM 701 N N . SER A 1 91 ? -10.412 0.711 13.498 1.00 73.38 91 SER A N 1
ATOM 702 C CA . SER A 1 91 ? -9.535 0.217 14.558 1.00 73.38 91 SER A CA 1
ATOM 703 C C . SER A 1 91 ? -8.317 -0.522 14.005 1.00 73.38 91 SER A C 1
ATOM 705 O O . SER A 1 91 ? -8.292 -0.967 12.853 1.00 73.38 91 SER A O 1
ATOM 707 N N . ASP A 1 92 ? -7.316 -0.711 14.864 1.00 70.12 92 ASP A N 1
ATOM 708 C CA . ASP A 1 92 ? -6.173 -1.577 14.580 1.00 70.12 92 ASP A CA 1
ATOM 709 C C . ASP A 1 92 ? -6.480 -3.077 14.802 1.00 70.12 92 ASP A C 1
ATOM 711 O O . ASP A 1 92 ? -5.567 -3.907 14.814 1.00 70.12 92 ASP A O 1
ATOM 715 N N . ALA A 1 93 ? -7.757 -3.453 14.924 1.00 71.62 93 ALA A N 1
ATOM 716 C CA . ALA A 1 93 ? -8.173 -4.843 15.050 1.00 71.62 93 ALA A CA 1
ATOM 717 C C . ALA A 1 93 ? -7.987 -5.640 13.745 1.00 71.62 93 ALA A C 1
ATOM 719 O O . ALA A 1 93 ? -7.628 -5.108 12.689 1.00 71.62 93 ALA A O 1
ATOM 720 N N . ASN A 1 94 ? -8.206 -6.949 13.852 1.00 72.94 94 ASN A N 1
ATOM 721 C CA . ASN A 1 94 ? -8.350 -7.822 12.693 1.00 72.94 94 ASN A CA 1
ATOM 722 C C . ASN A 1 94 ? -9.711 -7.559 12.047 1.00 72.94 94 ASN A C 1
ATOM 724 O O . ASN A 1 94 ? -10.671 -7.320 12.773 1.00 72.94 94 ASN A O 1
ATOM 728 N N . TYR A 1 95 ? -9.747 -7.615 10.717 1.00 75.94 95 TYR A N 1
ATOM 729 C CA . TYR A 1 95 ? -10.960 -7.483 9.919 1.00 75.94 95 TYR A CA 1
ATOM 730 C C . TYR A 1 95 ? -11.240 -8.796 9.213 1.00 75.94 95 TYR A C 1
ATOM 732 O O . TYR A 1 95 ? -10.326 -9.411 8.651 1.00 75.94 95 TYR A O 1
ATOM 740 N N . TYR A 1 96 ? -12.501 -9.186 9.197 1.00 81.88 96 TYR A N 1
ATOM 741 C CA . TYR A 1 96 ? -12.974 -10.293 8.404 1.00 81.88 96 TYR A CA 1
ATOM 742 C C . TYR A 1 96 ? -13.073 -9.918 6.936 1.00 81.88 96 TYR A C 1
ATOM 744 O O . TYR A 1 96 ? -13.532 -8.849 6.530 1.00 81.88 96 TYR A O 1
ATOM 752 N N . LEU A 1 97 ? -12.607 -10.851 6.121 1.00 86.31 97 LEU A N 1
ATOM 753 C CA . LEU A 1 97 ? -12.566 -10.743 4.679 1.00 86.31 97 LEU A CA 1
ATOM 754 C C . LEU A 1 97 ? -13.297 -11.971 4.149 1.00 86.31 97 LEU A C 1
ATOM 756 O O . LEU A 1 97 ? -12.700 -13.038 4.049 1.00 86.31 97 LEU A O 1
ATOM 760 N N . ALA A 1 98 ? -14.575 -11.822 3.794 1.00 88.25 98 ALA A N 1
ATOM 761 C CA . ALA A 1 98 ? -15.407 -12.938 3.329 1.00 88.25 98 ALA A CA 1
ATOM 762 C C . ALA A 1 98 ? -14.768 -13.702 2.153 1.00 88.25 98 ALA A C 1
ATOM 764 O O . ALA A 1 98 ? -14.764 -14.927 2.097 1.00 88.25 98 ALA A O 1
ATOM 765 N N . ARG A 1 99 ? -14.117 -12.969 1.244 1.00 90.88 99 ARG A N 1
ATOM 766 C CA . ARG A 1 99 ? -13.394 -13.554 0.106 1.00 90.88 99 ARG A CA 1
ATOM 767 C C . ARG A 1 99 ? -12.132 -14.340 0.479 1.00 90.88 99 ARG A C 1
ATOM 769 O O . ARG A 1 99 ? -11.626 -15.077 -0.357 1.00 90.88 99 ARG A O 1
ATOM 776 N N . ALA A 1 100 ? -11.602 -14.142 1.686 1.00 90.38 100 ALA A N 1
ATOM 777 C CA . ALA A 1 100 ? -10.375 -14.779 2.153 1.00 90.38 100 ALA A CA 1
ATOM 778 C C . ALA A 1 100 ? -10.620 -16.106 2.886 1.00 90.38 100 ALA A C 1
ATOM 780 O O . ALA A 1 100 ? -9.661 -16.755 3.285 1.00 90.38 100 ALA A O 1
ATOM 781 N N . ILE A 1 101 ? -11.884 -16.509 3.066 1.00 90.06 101 ILE A N 1
ATOM 782 C CA . ILE A 1 101 ? -12.240 -17.795 3.687 1.00 90.06 101 ILE A CA 1
ATOM 783 C C . ILE A 1 101 ? -11.743 -18.963 2.838 1.00 90.06 101 ILE A C 1
ATOM 785 O O . ILE A 1 101 ? -11.248 -19.956 3.365 1.00 90.06 101 ILE A O 1
ATOM 789 N N . GLU A 1 102 ? -11.870 -18.835 1.520 1.00 92.38 102 GLU A N 1
ATOM 790 C CA . GLU A 1 102 ? -11.404 -19.848 0.584 1.00 92.38 102 GLU A CA 1
ATOM 791 C C . GLU A 1 102 ? -9.948 -19.583 0.217 1.00 92.38 102 GLU A C 1
ATOM 793 O O . GLU A 1 102 ? -9.583 -18.535 -0.331 1.00 92.38 102 GLU A O 1
ATOM 798 N N . GLU A 1 103 ? -9.113 -20.578 0.495 1.00 93.94 103 GLU A N 1
ATOM 799 C CA . GLU A 1 103 ? -7.710 -20.576 0.110 1.00 93.94 103 GLU A CA 1
ATOM 800 C C . GLU A 1 103 ? -7.550 -21.118 -1.317 1.00 93.94 103 GLU A C 1
ATOM 802 O O . GLU A 1 103 ? -8.014 -22.225 -1.619 1.00 93.94 103 GLU A O 1
ATOM 807 N N . PRO A 1 104 ? -6.876 -20.385 -2.221 1.00 95.12 104 PRO A N 1
ATOM 808 C CA . PRO A 1 104 ? -6.664 -20.867 -3.573 1.00 95.12 104 PRO A CA 1
ATOM 809 C C . PRO A 1 104 ? -5.789 -22.134 -3.594 1.00 95.12 104 PRO A C 1
ATOM 811 O O . PRO A 1 104 ? -4.742 -22.172 -2.928 1.00 95.12 104 PRO A O 1
ATOM 814 N N . PRO A 1 105 ? -6.142 -23.150 -4.408 1.00 95.88 105 PRO A N 1
ATOM 815 C CA . PRO A 1 105 ? -5.331 -24.353 -4.572 1.00 95.88 105 PRO A CA 1
ATOM 816 C C . PRO A 1 105 ? -3.883 -24.034 -4.964 1.00 95.88 105 PRO A C 1
ATOM 818 O O . PRO A 1 105 ? -3.625 -23.113 -5.740 1.00 95.88 105 PRO A O 1
ATOM 821 N N . ALA A 1 106 ? -2.921 -24.820 -4.471 1.00 94.06 106 ALA A N 1
ATOM 822 C CA . ALA A 1 106 ? -1.498 -24.592 -4.743 1.00 94.06 106 ALA A CA 1
ATOM 823 C C . ALA A 1 106 ? -1.166 -24.602 -6.247 1.00 94.06 106 ALA A C 1
ATOM 825 O O . ALA A 1 106 ? -0.365 -23.794 -6.708 1.00 94.06 106 ALA A O 1
ATOM 826 N N . GLU A 1 107 ? -1.815 -25.478 -7.014 1.00 95.00 107 GLU A N 1
ATOM 827 C CA . GLU A 1 107 ? -1.685 -25.539 -8.474 1.00 95.00 107 GLU A CA 1
ATOM 828 C C . GLU A 1 107 ? -2.152 -24.245 -9.142 1.00 95.00 107 GLU A C 1
ATOM 830 O O . GLU A 1 107 ? -1.459 -23.719 -10.007 1.00 95.00 107 GLU A O 1
ATOM 835 N N . LEU A 1 108 ? -3.274 -23.685 -8.682 1.00 95.56 108 LEU A N 1
ATOM 836 C CA . LEU A 1 108 ? -3.802 -22.424 -9.192 1.00 95.56 108 LEU A CA 1
ATOM 837 C C . LEU A 1 108 ? -2.883 -21.245 -8.840 1.00 95.56 108 LEU A C 1
ATOM 839 O O . LEU A 1 108 ? -2.634 -20.393 -9.689 1.00 95.56 108 LEU A O 1
ATOM 843 N N . LYS A 1 109 ? -2.320 -21.215 -7.623 1.00 94.81 109 LYS A N 1
ATOM 844 C CA . LYS A 1 109 ? -1.359 -20.174 -7.214 1.00 94.81 109 LYS A CA 1
ATOM 845 C C . LYS A 1 109 ? -0.118 -20.147 -8.101 1.00 94.81 109 LYS A C 1
ATOM 847 O O . LYS A 1 109 ? 0.329 -19.065 -8.460 1.00 94.81 109 LYS A O 1
ATOM 852 N N . ARG A 1 110 ? 0.389 -21.313 -8.521 1.00 93.62 110 ARG A N 1
ATOM 853 C CA . ARG A 1 110 ? 1.551 -21.420 -9.425 1.00 93.62 110 ARG A CA 1
ATOM 854 C C . ARG A 1 110 ? 1.297 -20.864 -10.825 1.00 93.62 110 ARG A C 1
ATOM 856 O O . ARG A 1 110 ? 2.252 -20.522 -11.513 1.00 93.62 110 ARG A O 1
ATOM 863 N N . LEU A 1 111 ? 0.038 -20.746 -11.249 1.00 94.25 111 LEU A N 1
ATOM 864 C CA . LEU A 1 111 ? -0.301 -20.093 -12.516 1.00 94.25 111 LEU A CA 1
ATOM 865 C C . LEU A 1 111 ? -0.173 -18.561 -12.427 1.00 94.25 111 LEU A C 1
ATOM 867 O O . LEU A 1 111 ? -0.029 -17.891 -13.448 1.00 94.25 111 LEU A O 1
ATOM 871 N N . VAL A 1 112 ? -0.184 -17.997 -11.215 1.00 94.44 112 VAL A N 1
ATOM 872 C CA . VAL A 1 112 ? -0.029 -16.561 -10.957 1.00 94.44 112 VAL A CA 1
ATOM 873 C C . VAL A 1 112 ? 1.426 -16.279 -10.586 1.00 94.44 112 VAL A C 1
ATOM 875 O O . VAL A 1 112 ? 1.957 -16.854 -9.644 1.00 94.44 112 VAL A O 1
ATOM 878 N N . PHE A 1 113 ? 2.098 -15.397 -11.327 1.00 94.31 113 PHE A N 1
ATOM 879 C CA . PHE A 1 113 ? 3.550 -15.172 -11.207 1.00 94.31 113 PHE A CA 1
ATOM 880 C C . PHE A 1 113 ? 4.369 -16.487 -11.206 1.00 94.31 113 PHE A C 1
ATOM 882 O O . PHE A 1 113 ? 5.035 -16.786 -10.214 1.00 94.31 113 PHE A O 1
ATOM 889 N N . PRO A 1 114 ? 4.383 -17.270 -12.306 1.00 91.94 114 PRO A N 1
ATOM 890 C CA . PRO A 1 114 ? 4.901 -18.649 -12.306 1.00 91.94 114 PRO A CA 1
ATOM 891 C C . PRO A 1 114 ? 6.351 -18.815 -11.837 1.00 91.94 114 PRO A C 1
ATOM 893 O O . PRO A 1 114 ? 6.736 -19.851 -11.304 1.00 91.94 114 PRO A O 1
ATOM 896 N N . MET A 1 115 ? 7.166 -17.775 -12.009 1.00 92.56 115 MET A N 1
ATOM 897 C CA . MET A 1 115 ? 8.576 -17.783 -11.625 1.00 92.56 115 MET A CA 1
ATOM 898 C C . MET A 1 115 ? 8.819 -17.371 -10.164 1.00 92.56 115 MET A C 1
ATOM 900 O O . MET A 1 115 ? 9.954 -17.461 -9.699 1.00 92.56 115 MET A O 1
ATOM 904 N N . ALA A 1 116 ? 7.797 -16.903 -9.439 1.00 92.06 116 ALA A N 1
ATOM 905 C CA . ALA A 1 116 ? 7.953 -16.376 -8.085 1.00 92.06 116 ALA A CA 1
ATOM 906 C C . ALA A 1 116 ? 8.435 -17.455 -7.108 1.00 92.06 116 ALA A C 1
ATOM 908 O O . ALA A 1 116 ? 9.409 -17.227 -6.398 1.00 92.06 116 ALA A O 1
ATOM 909 N N . ASP A 1 117 ? 7.817 -18.640 -7.116 1.00 89.62 117 ASP A N 1
ATOM 910 C CA . ASP A 1 117 ? 8.221 -19.751 -6.246 1.00 89.62 117 ASP A CA 1
ATOM 911 C C . ASP A 1 117 ? 9.640 -20.233 -6.553 1.00 89.62 117 ASP A C 1
ATOM 913 O O . ASP A 1 117 ? 10.456 -20.369 -5.643 1.00 89.62 117 ASP A O 1
ATOM 917 N N . TYR A 1 118 ? 9.943 -20.409 -7.841 1.00 90.56 118 TYR A N 1
ATOM 918 C CA . TYR A 1 118 ? 11.248 -20.850 -8.324 1.00 90.56 118 TYR A CA 1
ATOM 919 C C . TYR A 1 118 ? 12.380 -19.912 -7.890 1.00 90.56 118 TYR A C 1
ATOM 921 O O . TYR A 1 118 ? 13.396 -20.355 -7.353 1.00 90.56 118 TYR A O 1
ATOM 929 N N . TRP A 1 119 ? 12.218 -18.603 -8.111 1.00 90.12 119 TRP A N 1
ATOM 930 C CA . TRP A 1 119 ? 13.245 -17.631 -7.737 1.00 90.12 119 TRP A CA 1
ATOM 931 C C . TRP A 1 119 ? 13.313 -17.413 -6.234 1.00 90.12 119 TRP A C 1
ATOM 933 O O . TRP A 1 119 ? 14.409 -17.222 -5.714 1.00 90.12 119 TRP A O 1
ATOM 943 N N . TYR A 1 120 ? 12.177 -17.472 -5.537 1.00 89.12 120 TYR A N 1
ATOM 944 C CA . TYR A 1 120 ? 12.151 -17.364 -4.084 1.00 89.12 120 TYR A CA 1
ATOM 945 C C . TYR A 1 120 ? 12.946 -18.496 -3.434 1.00 89.12 120 TYR A C 1
ATOM 947 O O . TYR A 1 120 ? 13.825 -18.227 -2.626 1.00 89.12 120 TYR A O 1
ATOM 955 N N . GLU A 1 121 ? 12.707 -19.749 -3.829 1.00 88.69 121 GLU A N 1
ATOM 956 C CA . GLU A 1 121 ? 13.441 -20.905 -3.300 1.00 88.69 121 GLU A CA 1
ATOM 957 C C . GLU A 1 121 ? 14.942 -20.827 -3.603 1.00 88.69 121 GLU A C 1
ATOM 959 O O . GLU A 1 121 ? 15.786 -21.103 -2.750 1.00 88.69 121 GLU A O 1
ATOM 964 N N . ARG A 1 122 ? 15.305 -20.403 -4.814 1.00 87.56 122 ARG A N 1
ATOM 965 C CA . ARG A 1 122 ? 16.710 -20.269 -5.197 1.00 87.56 122 ARG A CA 1
ATOM 966 C C . ARG A 1 122 ? 17.435 -19.181 -4.402 1.00 87.56 122 ARG A C 1
ATOM 968 O O . ARG A 1 122 ? 18.601 -19.348 -4.051 1.00 87.56 122 ARG A O 1
ATOM 975 N N . HIS A 1 123 ? 16.759 -18.071 -4.122 1.00 85.94 123 HIS A N 1
ATOM 976 C CA . HIS A 1 123 ? 17.342 -16.969 -3.362 1.00 85.94 123 HIS A CA 1
ATOM 977 C C . HIS A 1 123 ? 17.455 -17.316 -1.870 1.00 85.94 123 HIS A C 1
ATOM 979 O O . HIS A 1 123 ? 18.532 -17.166 -1.290 1.00 85.94 123 HIS A O 1
ATOM 985 N N . THR A 1 124 ? 16.433 -17.954 -1.284 1.00 81.19 124 THR A N 1
ATOM 986 C CA . THR A 1 124 ? 16.478 -18.413 0.118 1.00 81.19 124 THR A CA 1
ATOM 987 C C . THR A 1 124 ? 17.526 -19.501 0.354 1.00 81.19 124 THR A C 1
ATOM 989 O O . THR A 1 124 ? 18.178 -19.513 1.399 1.00 81.19 124 THR A O 1
ATOM 992 N N . THR A 1 125 ? 17.752 -20.382 -0.625 1.00 84.75 125 THR A N 1
ATOM 993 C CA . THR A 1 125 ? 18.815 -21.405 -0.583 1.00 84.75 125 THR A CA 1
ATOM 994 C C . THR A 1 125 ? 20.203 -20.866 -0.952 1.00 84.75 125 THR A C 1
ATOM 996 O O . THR A 1 125 ? 21.166 -21.631 -0.975 1.00 84.75 125 THR A O 1
ATOM 999 N N . LYS A 1 126 ? 20.337 -19.553 -1.204 1.00 78.94 126 LYS A N 1
ATOM 1000 C CA . LYS A 1 126 ? 21.573 -18.874 -1.644 1.00 78.94 126 LYS A CA 1
ATOM 1001 C C . LYS A 1 126 ? 22.196 -19.472 -2.908 1.00 78.94 126 LYS A C 1
ATOM 1003 O O . LYS A 1 126 ? 23.397 -19.356 -3.129 1.00 78.94 126 LYS A O 1
ATOM 1008 N N . ASN A 1 127 ? 21.379 -20.080 -3.759 1.00 78.81 127 ASN A N 1
ATOM 1009 C CA . ASN A 1 127 ? 21.796 -20.691 -5.016 1.00 78.81 127 ASN A CA 1
ATOM 1010 C C . ASN A 1 127 ? 21.696 -19.687 -6.186 1.00 78.81 127 ASN A C 1
ATOM 1012 O O . ASN A 1 127 ? 21.221 -20.012 -7.274 1.00 78.81 127 ASN A O 1
ATOM 1016 N N . VAL A 1 128 ? 22.070 -18.429 -5.932 1.00 81.50 128 VAL A N 1
ATOM 1017 C CA . VAL A 1 128 ? 22.084 -17.321 -6.900 1.00 81.50 128 VAL A CA 1
ATOM 1018 C C . VAL A 1 128 ? 23.435 -16.613 -6.863 1.00 81.50 128 VAL A C 1
ATOM 1020 O O . VAL A 1 128 ? 24.022 -16.456 -5.795 1.00 81.50 128 VAL A O 1
ATOM 1023 N N . ASP A 1 129 ? 23.890 -16.124 -8.018 1.00 76.25 129 ASP A N 1
ATOM 1024 C CA . ASP A 1 129 ? 25.180 -15.428 -8.150 1.00 76.25 129 ASP A CA 1
ATOM 1025 C C . ASP A 1 129 ? 25.240 -14.120 -7.343 1.00 76.25 129 ASP A C 1
ATOM 1027 O O . ASP A 1 129 ? 26.313 -13.675 -6.937 1.00 76.25 129 ASP A O 1
ATOM 1031 N N . GLN A 1 130 ? 24.085 -13.483 -7.115 1.00 76.19 130 GLN A N 1
ATOM 1032 C CA . GLN A 1 130 ? 23.957 -12.239 -6.358 1.00 76.19 130 GLN A CA 1
ATOM 1033 C C . GLN A 1 130 ? 22.757 -12.312 -5.417 1.00 76.19 130 GLN A C 1
ATOM 1035 O O . GLN A 1 130 ? 21.627 -12.544 -5.849 1.00 76.19 130 GLN A O 1
ATOM 1040 N N . THR A 1 131 ? 22.994 -12.062 -4.131 1.00 73.81 131 THR A N 1
ATOM 1041 C CA . THR A 1 131 ? 21.941 -11.965 -3.118 1.00 73.81 131 THR A CA 1
ATOM 1042 C C . THR A 1 131 ? 21.630 -10.500 -2.816 1.00 73.81 131 THR A C 1
ATOM 1044 O O . THR A 1 131 ? 22.500 -9.633 -2.795 1.00 73.81 131 THR A O 1
ATOM 1047 N N . SER A 1 132 ? 20.351 -10.207 -2.600 1.00 80.06 132 SER A N 1
ATOM 1048 C CA . SER A 1 132 ? 19.863 -8.884 -2.213 1.00 80.06 132 SER A CA 1
ATOM 1049 C C . SER A 1 132 ? 18.647 -9.062 -1.321 1.00 80.06 132 SER A C 1
ATOM 1051 O O . SER A 1 132 ? 17.669 -9.669 -1.755 1.00 80.06 132 SER A O 1
ATOM 1053 N N . GLY A 1 133 ? 18.680 -8.510 -0.105 1.00 75.56 133 GLY A N 1
ATOM 1054 C CA . GLY A 1 133 ? 17.543 -8.599 0.821 1.00 75.56 133 GLY A CA 1
ATOM 1055 C C . GLY A 1 133 ? 16.263 -7.963 0.262 1.00 75.56 133 GLY A C 1
ATOM 1056 O O . GLY A 1 133 ? 15.157 -8.392 0.581 1.00 75.56 133 GLY A O 1
ATOM 1057 N N . SER A 1 134 ? 16.392 -6.990 -0.645 1.00 83.75 134 SER A N 1
ATOM 1058 C CA . SER A 1 134 ? 15.246 -6.400 -1.346 1.00 83.75 134 SER A CA 1
ATOM 1059 C C . SER A 1 134 ? 14.595 -7.372 -2.333 1.00 83.75 134 SER A C 1
ATOM 1061 O O . SER A 1 134 ? 13.386 -7.304 -2.545 1.00 83.75 134 SER A O 1
ATOM 1063 N N . ALA A 1 135 ? 15.372 -8.278 -2.934 1.00 86.50 135 ALA A N 1
ATOM 1064 C CA . ALA A 1 135 ? 14.841 -9.286 -3.846 1.00 86.50 135 ALA A CA 1
ATOM 1065 C C . ALA A 1 135 ? 14.048 -10.361 -3.087 1.00 86.50 135 ALA A C 1
ATOM 1067 O O . ALA A 1 135 ? 12.964 -10.722 -3.538 1.00 86.50 135 ALA A O 1
ATOM 1068 N N . ASP A 1 136 ? 14.511 -10.780 -1.904 1.00 82.69 136 ASP A N 1
ATOM 1069 C CA . ASP A 1 136 ? 13.752 -11.672 -1.015 1.00 82.69 136 ASP A CA 1
ATOM 1070 C C . ASP A 1 136 ? 12.393 -11.078 -0.643 1.00 82.69 136 ASP A C 1
ATOM 1072 O O . ASP A 1 136 ? 11.354 -11.726 -0.789 1.00 82.69 136 ASP A O 1
ATOM 1076 N N . GLY A 1 137 ? 12.393 -9.814 -0.207 1.00 87.94 137 GLY A N 1
ATOM 1077 C CA . GLY A 1 137 ? 11.169 -9.097 0.147 1.00 87.94 137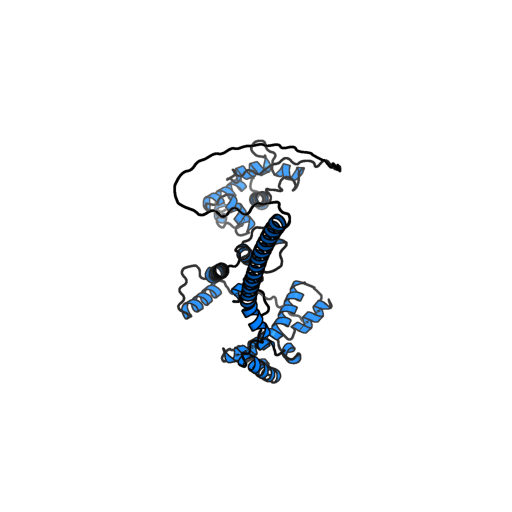 GLY A CA 1
ATOM 1078 C C . GLY A 1 137 ? 10.211 -8.941 -1.037 1.00 87.94 137 GLY A C 1
ATOM 1079 O O . GLY A 1 137 ? 9.005 -9.124 -0.882 1.00 87.94 137 GLY A O 1
ATOM 1080 N N . PHE A 1 138 ? 10.733 -8.651 -2.231 1.00 90.81 138 PHE A N 1
ATOM 1081 C CA . PHE A 1 138 ? 9.927 -8.532 -3.446 1.00 90.81 138 PHE A CA 1
ATOM 1082 C C . PHE A 1 138 ? 9.324 -9.872 -3.890 1.00 90.81 138 PHE A C 1
ATOM 1084 O O . PHE A 1 138 ? 8.143 -9.938 -4.224 1.00 90.81 138 PHE A O 1
ATOM 1091 N N . LEU A 1 139 ? 10.102 -10.955 -3.865 1.00 91.75 139 LEU A N 1
ATOM 1092 C CA . LEU A 1 139 ? 9.617 -12.288 -4.228 1.00 91.75 139 LEU A CA 1
ATOM 1093 C C . LEU A 1 139 ? 8.580 -12.794 -3.220 1.00 91.75 139 LEU A C 1
ATOM 1095 O O . LEU A 1 139 ? 7.555 -13.346 -3.622 1.00 91.75 139 LEU A O 1
ATOM 1099 N N . LEU A 1 140 ? 8.789 -12.535 -1.925 1.00 90.44 140 LEU A N 1
ATOM 1100 C CA . LEU A 1 140 ? 7.789 -12.811 -0.896 1.00 90.44 140 LEU A CA 1
ATOM 1101 C C . LEU A 1 140 ? 6.496 -12.022 -1.142 1.00 90.44 140 LEU A C 1
ATOM 1103 O O . LEU A 1 140 ? 5.411 -12.591 -1.046 1.00 90.44 140 LEU A O 1
ATOM 1107 N N . LEU A 1 141 ? 6.600 -10.743 -1.518 1.00 92.69 141 LEU A N 1
ATOM 1108 C CA . LEU A 1 141 ? 5.444 -9.918 -1.872 1.00 92.69 141 LEU A CA 1
ATOM 1109 C C . LEU A 1 141 ? 4.662 -10.510 -3.053 1.00 92.69 141 LEU A C 1
ATOM 1111 O O . LEU A 1 141 ? 3.439 -10.615 -2.973 1.00 92.69 141 LEU A O 1
ATOM 1115 N N . LEU A 1 142 ? 5.345 -10.936 -4.122 1.00 94.00 142 LEU A N 1
ATOM 1116 C CA . LEU A 1 142 ? 4.689 -11.581 -5.265 1.00 94.00 142 LEU A CA 1
ATOM 1117 C C . LEU A 1 142 ? 3.971 -12.871 -4.860 1.00 94.00 142 LEU A C 1
ATOM 1119 O O . LEU A 1 142 ? 2.847 -13.101 -5.301 1.00 94.00 142 LEU A O 1
ATOM 1123 N N . LYS A 1 143 ? 4.574 -13.681 -3.982 1.00 91.44 143 LYS A N 1
ATOM 1124 C CA . LYS A 1 143 ? 3.931 -14.882 -3.430 1.00 91.44 143 LYS A CA 1
ATOM 1125 C C . LYS A 1 143 ? 2.683 -14.542 -2.618 1.00 91.44 143 LYS A C 1
ATOM 1127 O O . LYS A 1 143 ? 1.653 -15.184 -2.794 1.00 91.44 143 LYS A O 1
ATOM 1132 N N . CYS A 1 144 ? 2.728 -13.503 -1.782 1.00 92.50 144 CYS A N 1
ATOM 1133 C CA . CYS A 1 144 ? 1.534 -13.015 -1.085 1.00 92.50 144 CYS A CA 1
ATOM 1134 C C . CYS A 1 144 ? 0.446 -12.570 -2.077 1.00 92.50 144 CYS A C 1
ATOM 1136 O O . CYS A 1 144 ? -0.729 -12.887 -1.891 1.00 92.50 144 CYS A O 1
ATOM 1138 N N . PHE A 1 145 ? 0.835 -11.898 -3.165 1.00 94.56 145 PHE A N 1
ATOM 1139 C CA . PHE A 1 145 ? -0.101 -11.481 -4.204 1.00 94.56 145 PHE A CA 1
ATOM 1140 C C . PHE A 1 145 ? -0.737 -12.638 -4.961 1.00 94.56 145 PHE A C 1
ATOM 1142 O O . PHE A 1 145 ? -1.854 -12.451 -5.417 1.00 94.56 145 PHE A O 1
ATOM 1149 N N . GLN A 1 146 ? -0.129 -13.824 -5.063 1.00 94.75 146 GLN A N 1
ATOM 1150 C CA . GLN A 1 146 ? -0.795 -14.973 -5.695 1.00 94.75 146 GLN A CA 1
ATOM 1151 C C . GLN A 1 146 ? -2.145 -15.268 -5.030 1.00 94.75 146 GLN A C 1
ATOM 1153 O O . GLN A 1 146 ? -3.147 -15.436 -5.721 1.00 94.75 146 GLN A O 1
ATOM 1158 N N . THR A 1 147 ? -2.189 -15.268 -3.695 1.00 94.44 147 THR A N 1
ATOM 1159 C CA . THR A 1 147 ? -3.431 -15.495 -2.947 1.00 94.44 147 THR A CA 1
ATOM 1160 C C . THR A 1 147 ? -4.384 -14.309 -3.072 1.00 94.44 147 THR A C 1
ATOM 1162 O O . THR A 1 147 ? -5.519 -14.483 -3.517 1.00 94.44 147 THR A O 1
ATOM 1165 N N . THR A 1 148 ? -3.922 -13.099 -2.731 1.00 94.31 148 THR A N 1
ATOM 1166 C CA . THR A 1 148 ? -4.783 -11.905 -2.724 1.00 94.31 148 THR A CA 1
ATOM 1167 C C . THR A 1 148 ? -5.347 -11.602 -4.112 1.00 94.31 148 THR A C 1
ATOM 1169 O O . THR A 1 148 ? -6.528 -11.305 -4.235 1.00 94.31 148 THR A O 1
ATOM 1172 N N . PHE A 1 149 ? -4.545 -11.747 -5.170 1.00 95.44 149 PHE A N 1
ATOM 1173 C CA . PHE A 1 149 ? -4.977 -11.522 -6.548 1.00 95.44 149 PHE A CA 1
ATOM 1174 C C . PHE A 1 149 ? -6.092 -12.479 -6.968 1.00 95.44 149 PHE A C 1
ATOM 1176 O O . PHE A 1 149 ? -7.059 -12.039 -7.578 1.00 95.44 149 PHE A O 1
ATOM 1183 N N . LEU A 1 150 ? -5.987 -13.771 -6.637 1.00 96.38 150 LEU A N 1
ATOM 1184 C CA . LEU A 1 150 ? -7.013 -14.757 -6.986 1.00 96.38 150 LEU A CA 1
ATOM 1185 C C . LEU A 1 150 ? -8.322 -14.497 -6.233 1.00 96.38 150 LEU A C 1
ATOM 1187 O O . LEU A 1 150 ? -9.391 -14.527 -6.843 1.00 96.38 150 LEU A O 1
ATOM 1191 N N . GLN A 1 151 ? -8.236 -14.215 -4.930 1.00 95.62 151 GLN A N 1
ATOM 1192 C CA . GLN A 1 151 ? -9.393 -13.884 -4.090 1.00 95.62 151 GLN A CA 1
ATOM 1193 C C . GLN A 1 151 ? -10.083 -12.594 -4.558 1.00 95.62 151 GLN A C 1
ATOM 1195 O O . GLN A 1 151 ? -11.306 -12.562 -4.706 1.00 95.62 151 GLN A O 1
ATOM 1200 N N . ASP A 1 152 ? -9.308 -11.541 -4.833 1.00 94.69 152 ASP A N 1
ATOM 1201 C CA . ASP A 1 152 ? -9.819 -10.264 -5.336 1.00 94.69 152 ASP A CA 1
ATOM 1202 C C . ASP A 1 152 ? -10.417 -10.430 -6.736 1.00 94.69 152 ASP A C 1
ATOM 1204 O O . ASP A 1 152 ? -11.520 -9.954 -6.981 1.00 94.69 152 ASP A O 1
ATOM 1208 N N . ALA A 1 153 ? -9.752 -11.152 -7.644 1.00 95.56 153 ALA A N 1
ATOM 1209 C CA . ALA A 1 153 ? -10.266 -11.409 -8.987 1.00 95.56 153 ALA A CA 1
ATOM 1210 C C . ALA A 1 153 ? -11.615 -12.136 -8.953 1.00 95.56 153 ALA A C 1
ATOM 1212 O O . ALA A 1 153 ? -12.549 -11.722 -9.637 1.00 95.56 153 ALA A O 1
ATOM 1213 N N . ALA A 1 154 ? -11.744 -13.173 -8.119 1.00 94.50 154 ALA A N 1
ATOM 1214 C CA . ALA A 1 154 ? -12.995 -13.908 -7.960 1.00 94.50 154 ALA A CA 1
ATOM 1215 C C . ALA A 1 154 ? -14.167 -12.995 -7.550 1.00 94.50 154 ALA A C 1
ATOM 1217 O O . ALA A 1 154 ? -15.268 -13.162 -8.073 1.00 94.50 154 ALA A O 1
ATOM 1218 N N . ALA A 1 155 ? -13.922 -12.015 -6.672 1.00 91.94 155 ALA A N 1
ATOM 1219 C CA . ALA A 1 155 ? -14.927 -11.045 -6.237 1.00 91.94 155 ALA A CA 1
ATOM 1220 C C . ALA A 1 155 ? -15.148 -9.900 -7.249 1.00 91.94 155 ALA A C 1
ATOM 1222 O O . ALA A 1 155 ? -16.274 -9.456 -7.462 1.00 91.94 155 ALA A O 1
ATOM 1223 N N . MET A 1 156 ? -14.085 -9.407 -7.890 1.00 93.81 156 MET A N 1
ATOM 1224 C CA . MET A 1 156 ? -14.133 -8.238 -8.775 1.00 93.81 156 MET A CA 1
ATOM 1225 C C . MET A 1 156 ? -14.722 -8.537 -10.153 1.00 93.81 156 MET A C 1
ATOM 1227 O O . MET A 1 156 ? -15.239 -7.618 -10.784 1.00 93.81 156 MET A O 1
ATOM 1231 N N . MET A 1 157 ? -14.683 -9.787 -10.625 1.00 93.00 157 MET A N 1
ATOM 1232 C CA . MET A 1 157 ? -15.280 -10.159 -11.916 1.00 93.00 157 MET A CA 1
ATOM 1233 C C . MET A 1 157 ? -16.781 -9.848 -11.999 1.00 93.00 157 MET A C 1
ATOM 1235 O O . MET A 1 157 ? -17.267 -9.552 -13.085 1.00 93.00 157 MET A O 1
ATOM 1239 N N . ASP A 1 158 ? -17.501 -9.862 -10.873 1.00 88.38 158 ASP A N 1
ATOM 1240 C CA . ASP A 1 158 ? -18.922 -9.489 -10.830 1.00 88.38 158 ASP A CA 1
ATOM 1241 C C . ASP A 1 158 ? -19.116 -7.958 -10.822 1.00 88.38 158 ASP A C 1
ATOM 1243 O O . ASP A 1 158 ? -20.132 -7.454 -11.295 1.00 88.38 158 ASP A O 1
ATOM 1247 N N . VAL A 1 159 ? -18.135 -7.207 -10.305 1.00 91.56 159 VAL A N 1
ATOM 1248 C CA . VAL A 1 159 ? -18.179 -5.737 -10.185 1.00 91.56 159 VAL A CA 1
ATOM 1249 C C . VAL A 1 159 ? -17.774 -5.050 -11.492 1.00 91.56 159 VAL A C 1
ATOM 1251 O O . VAL A 1 159 ? -18.332 -4.016 -11.851 1.00 91.56 159 VAL A O 1
ATOM 1254 N N . ILE A 1 160 ? -16.792 -5.611 -12.204 1.00 93.69 160 ILE A N 1
ATOM 1255 C CA . ILE A 1 160 ? -16.232 -5.062 -13.447 1.00 93.69 160 ILE A CA 1
ATOM 1256 C C . ILE A 1 160 ? -16.122 -6.151 -14.531 1.00 93.69 160 ILE A C 1
ATOM 1258 O O . ILE A 1 160 ? -15.010 -6.511 -14.923 1.00 93.69 160 ILE A O 1
ATOM 1262 N N . PRO A 1 161 ? -17.249 -6.687 -15.038 1.00 92.19 161 PRO A N 1
ATOM 1263 C CA . PRO A 1 161 ? -17.265 -7.866 -15.913 1.00 92.19 161 PRO A CA 1
ATOM 1264 C C . PRO A 1 161 ? -16.526 -7.676 -17.245 1.00 92.19 161 PRO A C 1
ATOM 1266 O O . PRO A 1 161 ? -15.987 -8.636 -17.788 1.00 92.19 161 PRO A O 1
ATOM 1269 N N . ASP A 1 162 ? -16.423 -6.441 -17.739 1.00 93.50 162 ASP A N 1
ATOM 1270 C CA . ASP A 1 162 ? -15.809 -6.134 -19.038 1.00 93.50 162 ASP A CA 1
ATOM 1271 C C . ASP A 1 162 ? -14.299 -5.844 -18.963 1.00 93.50 162 ASP A C 1
ATOM 1273 O O . ASP A 1 162 ? -13.681 -5.430 -19.950 1.00 93.50 162 ASP A O 1
ATOM 1277 N N . HIS A 1 163 ? -13.668 -6.029 -17.796 1.00 94.44 163 HIS A N 1
ATOM 1278 C CA . HIS A 1 163 ? -12.257 -5.685 -17.636 1.00 94.44 163 HIS A CA 1
ATOM 1279 C C . HIS A 1 163 ? -11.351 -6.587 -18.509 1.00 94.44 163 HIS A C 1
ATOM 1281 O O . HIS A 1 163 ? -11.443 -7.815 -18.435 1.00 94.44 163 HIS A O 1
ATOM 1287 N N . PRO A 1 164 ? -10.403 -6.028 -19.294 1.00 95.38 164 PRO A N 1
ATOM 1288 C CA . PRO A 1 164 ? -9.585 -6.803 -20.236 1.00 95.38 164 PRO A CA 1
ATOM 1289 C C . PRO A 1 164 ? -8.760 -7.927 -19.605 1.00 95.38 164 PRO A C 1
ATOM 1291 O O . PRO A 1 164 ? -8.449 -8.905 -20.281 1.00 95.38 164 PRO A O 1
ATOM 1294 N N . ILE A 1 165 ? -8.412 -7.799 -18.321 1.00 94.50 165 ILE A N 1
ATOM 1295 C CA . ILE A 1 165 ? -7.629 -8.811 -17.599 1.00 94.50 165 ILE A CA 1
ATOM 1296 C C . ILE A 1 165 ? -8.340 -10.174 -17.573 1.00 94.50 165 ILE A C 1
ATOM 1298 O O . ILE A 1 165 ? -7.668 -11.198 -17.645 1.00 94.50 165 ILE A O 1
ATOM 1302 N N . TRP A 1 166 ? -9.680 -10.197 -17.580 1.00 94.62 166 TRP A N 1
ATOM 1303 C CA . TRP A 1 166 ? -10.493 -11.418 -17.537 1.00 94.62 166 TRP A CA 1
ATOM 1304 C C . TRP A 1 166 ? -10.403 -12.266 -18.806 1.00 94.62 166 TRP A C 1
ATOM 1306 O O . TRP A 1 166 ? -10.807 -13.423 -18.795 1.00 94.62 166 TRP A O 1
ATOM 1316 N N . LYS A 1 167 ? -9.841 -11.718 -19.891 1.00 93.94 167 LYS A N 1
ATOM 1317 C CA . LYS A 1 167 ? -9.579 -12.456 -21.136 1.00 93.94 167 LYS A CA 1
ATOM 1318 C C . LYS A 1 167 ? -8.386 -13.411 -21.026 1.00 93.94 167 LYS A C 1
ATOM 1320 O O . LYS A 1 167 ? -8.143 -14.176 -21.951 1.00 93.94 167 LYS A O 1
ATOM 1325 N N . ASN A 1 168 ? -7.610 -13.333 -19.946 1.00 94.69 168 ASN A N 1
ATOM 1326 C CA . ASN A 1 168 ? -6.477 -14.220 -19.720 1.00 94.69 168 ASN A CA 1
ATOM 1327 C C . ASN A 1 168 ? -6.942 -15.665 -19.447 1.00 94.69 168 ASN A C 1
ATOM 1329 O O . ASN A 1 168 ? -7.917 -15.879 -18.726 1.00 94.69 168 ASN A O 1
ATOM 1333 N N . GLU A 1 169 ? -6.199 -16.647 -19.966 1.00 94.88 169 GLU A N 1
ATOM 1334 C CA . GLU A 1 169 ? -6.491 -18.084 -19.832 1.00 94.88 169 GLU A CA 1
ATOM 1335 C C . GLU A 1 169 ? -6.651 -18.543 -18.374 1.00 94.88 169 GLU A C 1
ATOM 1337 O O . GLU A 1 169 ? -7.475 -19.417 -18.089 1.00 94.88 169 GLU A O 1
ATOM 1342 N N . LEU A 1 170 ? -5.940 -17.904 -17.436 1.00 95.44 170 LEU A N 1
ATOM 1343 C CA . LEU A 1 170 ? -6.061 -18.138 -15.996 1.00 95.44 170 LEU A CA 1
ATOM 1344 C C . LEU A 1 170 ? -7.520 -18.094 -15.522 1.00 95.44 170 LEU A C 1
ATOM 1346 O O . LEU A 1 170 ? -7.933 -18.933 -14.726 1.00 95.44 170 LEU A O 1
ATOM 1350 N N . PHE A 1 171 ? -8.307 -17.139 -16.024 1.00 95.94 171 PHE A N 1
ATOM 1351 C CA . PHE A 1 171 ? -9.685 -16.917 -15.577 1.00 95.94 171 PHE A CA 1
ATOM 1352 C C . PHE A 1 171 ? -10.700 -17.838 -16.257 1.00 95.94 171 PHE A C 1
ATOM 1354 O O . PHE A 1 171 ? -11.831 -17.964 -15.790 1.00 95.94 171 PHE A O 1
ATOM 1361 N N . THR A 1 172 ? -10.289 -18.520 -17.325 1.00 94.44 172 THR A N 1
ATOM 1362 C CA . THR A 1 172 ? -11.060 -19.597 -17.963 1.00 94.44 172 THR A CA 1
ATOM 1363 C C . THR A 1 172 ? -10.696 -20.982 -17.427 1.00 94.44 172 THR A C 1
ATOM 1365 O O . THR A 1 172 ? -11.383 -21.958 -17.721 1.00 94.44 172 THR A O 1
ATOM 1368 N N . HIS A 1 173 ? -9.633 -21.085 -16.623 1.00 96.69 173 HIS A N 1
ATOM 1369 C CA . HIS A 1 173 ? -9.129 -22.354 -16.115 1.00 96.69 173 HIS A CA 1
ATOM 1370 C C . HIS A 1 173 ? -10.138 -23.025 -15.156 1.00 96.69 173 HIS A C 1
ATOM 1372 O O . HIS A 1 173 ? -10.637 -22.360 -14.242 1.00 96.69 173 HIS A O 1
ATOM 1378 N N . PRO A 1 174 ? -10.396 -24.347 -15.261 1.00 96.94 174 PRO A N 1
ATOM 1379 C CA . PRO A 1 174 ? -11.386 -25.037 -14.425 1.00 96.94 174 PRO A CA 1
ATOM 1380 C C . PRO A 1 174 ? -11.163 -24.866 -12.917 1.00 96.94 174 PRO A C 1
ATOM 1382 O O . PRO A 1 174 ? -12.115 -24.635 -12.175 1.00 96.94 174 PRO A O 1
ATOM 1385 N N . LEU A 1 175 ? -9.899 -24.908 -12.470 1.00 96.81 175 LEU A N 1
ATOM 1386 C CA . LEU A 1 175 ? -9.547 -24.673 -11.062 1.00 96.81 175 LEU A CA 1
ATOM 1387 C C . LEU A 1 175 ? -9.946 -23.273 -10.583 1.00 96.81 175 LEU A C 1
ATOM 1389 O O . LEU A 1 175 ? -10.406 -23.123 -9.454 1.00 96.81 175 LEU A O 1
ATOM 1393 N N . PHE A 1 176 ? -9.781 -22.253 -11.430 1.00 97.06 176 PHE A N 1
ATOM 1394 C CA . PHE A 1 176 ? -10.178 -20.895 -11.079 1.00 97.06 176 PHE A CA 1
ATOM 1395 C C . PHE A 1 176 ? -11.699 -20.760 -11.034 1.00 97.06 176 PHE A C 1
ATOM 1397 O O . PHE A 1 176 ? -12.225 -20.156 -10.106 1.00 97.06 176 PHE A O 1
ATOM 1404 N N . LEU A 1 177 ? -12.419 -21.347 -11.994 1.00 96.25 177 LEU A N 1
ATOM 1405 C CA . LEU A 1 177 ? -13.883 -21.302 -12.018 1.00 96.25 177 LEU A CA 1
ATOM 1406 C C . LEU A 1 177 ? -14.497 -21.985 -10.787 1.00 96.25 177 LEU A C 1
ATOM 1408 O O . LEU A 1 177 ? -15.457 -21.469 -10.212 1.00 96.25 177 LEU A O 1
ATOM 1412 N N . ASP A 1 178 ? -13.925 -23.112 -10.351 1.00 97.00 178 ASP A N 1
ATOM 1413 C CA . ASP A 1 178 ? -14.331 -23.788 -9.116 1.00 97.00 178 ASP A CA 1
ATOM 1414 C C . ASP A 1 178 ? -14.065 -22.937 -7.874 1.00 97.00 178 ASP A C 1
ATOM 1416 O O . ASP A 1 178 ? -14.962 -22.724 -7.055 1.00 97.00 178 ASP A O 1
ATOM 1420 N N . PHE A 1 179 ? -12.851 -22.394 -7.783 1.00 97.12 179 PHE A N 1
ATOM 1421 C CA . PHE A 1 179 ? -12.448 -21.503 -6.706 1.00 97.12 179 PHE A CA 1
ATOM 1422 C C . PHE A 1 179 ? -13.345 -20.258 -6.627 1.00 97.12 179 PHE A C 1
ATOM 1424 O O . PHE A 1 179 ? -13.879 -19.947 -5.564 1.00 97.12 179 PHE A O 1
ATOM 1431 N N . ARG A 1 180 ? -13.599 -19.594 -7.762 1.00 95.81 180 ARG A N 1
ATOM 1432 C CA . ARG A 1 180 ? -14.477 -18.421 -7.851 1.00 95.81 180 ARG A CA 1
ATOM 1433 C C . ARG A 1 180 ? -15.879 -18.732 -7.343 1.00 95.81 180 ARG A C 1
ATOM 1435 O O . ARG A 1 180 ? -16.441 -17.926 -6.607 1.00 95.81 180 ARG A O 1
ATOM 1442 N N . ARG A 1 181 ? -16.442 -19.892 -7.701 1.00 95.50 181 ARG A N 1
ATOM 1443 C CA . ARG A 1 181 ? -17.771 -20.305 -7.227 1.00 95.50 181 ARG A CA 1
ATOM 1444 C C . ARG A 1 181 ? -17.818 -20.391 -5.702 1.00 95.50 181 ARG A C 1
ATOM 1446 O O . ARG A 1 181 ? -18.774 -19.907 -5.110 1.00 95.50 181 ARG A O 1
ATOM 1453 N N . LYS A 1 182 ? -16.790 -20.971 -5.075 1.00 94.44 182 LYS A N 1
ATOM 1454 C CA . LYS A 1 182 ? -16.694 -21.097 -3.611 1.00 94.44 182 LYS A CA 1
ATOM 1455 C C . LYS A 1 182 ? -16.523 -19.740 -2.933 1.00 94.44 182 LYS A C 1
ATOM 1457 O O . LYS A 1 182 ? -17.284 -19.420 -2.030 1.00 94.44 182 LYS A O 1
ATOM 1462 N N . VAL A 1 183 ? -15.599 -18.906 -3.420 1.00 94.12 183 VAL A N 1
ATOM 1463 C CA . VAL A 1 183 ? -15.410 -17.531 -2.918 1.00 94.12 183 VAL A CA 1
ATOM 1464 C C . VAL A 1 183 ? -16.719 -16.749 -2.982 1.00 94.12 183 VAL A C 1
ATOM 1466 O O . VAL A 1 183 ? -17.078 -16.068 -2.025 1.00 94.12 183 VAL A O 1
ATOM 1469 N N . LYS A 1 184 ? -17.456 -16.877 -4.090 1.00 91.94 184 LYS A N 1
ATOM 1470 C CA . 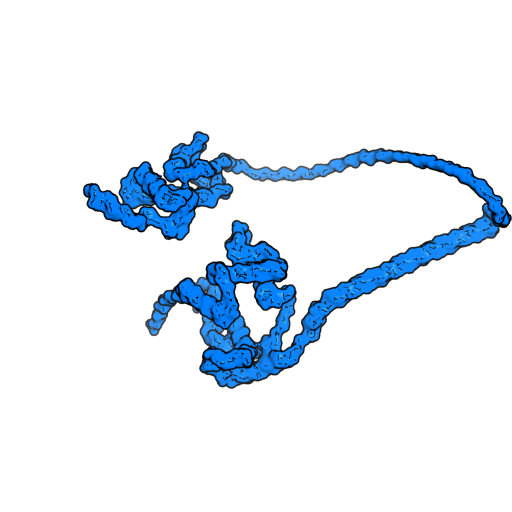LYS A 1 184 ? -18.730 -16.188 -4.286 1.00 91.94 184 LYS A CA 1
ATOM 1471 C C . LYS A 1 184 ? -19.772 -16.567 -3.236 1.00 91.94 184 LYS A C 1
ATOM 1473 O O . LYS A 1 184 ? -20.437 -15.674 -2.730 1.00 91.94 184 LYS A O 1
ATOM 1478 N N . VAL A 1 185 ? -19.868 -17.845 -2.858 1.00 91.50 185 VAL A N 1
ATOM 1479 C CA . VAL A 1 185 ? -20.779 -18.286 -1.785 1.00 91.50 185 VAL A CA 1
ATOM 1480 C C . VAL A 1 185 ? -20.511 -17.516 -0.491 1.00 91.50 185 VAL A C 1
ATOM 1482 O O . VAL A 1 185 ? -21.448 -17.012 0.118 1.00 91.50 185 VAL A O 1
ATOM 1485 N N . HIS A 1 186 ? -19.245 -17.348 -0.109 1.00 88.88 186 HIS A N 1
ATOM 1486 C CA . HIS A 1 186 ? -18.886 -16.624 1.116 1.00 88.88 186 HIS A CA 1
ATOM 1487 C C . HIS A 1 186 ? -19.101 -15.119 1.018 1.00 88.88 186 HIS A C 1
ATOM 1489 O O . HIS A 1 186 ? -19.561 -14.492 1.968 1.00 88.88 186 HIS A O 1
ATOM 1495 N N . VAL A 1 187 ? -18.785 -14.524 -0.132 1.00 87.88 187 VAL A N 1
ATOM 1496 C CA . VAL A 1 187 ? -19.007 -13.090 -0.366 1.00 87.88 187 VAL A CA 1
ATOM 1497 C C . VAL A 1 187 ? -20.504 -12.758 -0.361 1.00 87.88 187 VAL A C 1
ATOM 1499 O O . VAL A 1 187 ? -20.900 -11.747 0.223 1.00 87.88 187 VAL A O 1
ATOM 1502 N N . ASP A 1 188 ? -21.332 -13.611 -0.967 1.00 85.56 188 ASP A N 1
ATOM 1503 C CA . ASP A 1 188 ? -22.782 -13.424 -1.045 1.00 85.56 188 ASP A CA 1
ATOM 1504 C C . ASP A 1 188 ? -23.477 -13.723 0.296 1.00 85.56 188 ASP A C 1
ATOM 1506 O O . ASP A 1 188 ? -24.493 -13.095 0.596 1.00 85.56 188 ASP A O 1
ATOM 1510 N N . ALA A 1 189 ? -22.920 -14.613 1.128 1.00 81.00 189 ALA A N 1
ATOM 1511 C CA . ALA A 1 189 ? -23.483 -14.965 2.433 1.00 81.00 189 ALA A CA 1
ATOM 1512 C C . ALA A 1 189 ? -23.587 -13.771 3.401 1.00 81.00 189 ALA A C 1
ATOM 1514 O O . ALA A 1 189 ? -24.477 -13.766 4.241 1.00 81.00 189 ALA A O 1
ATOM 1515 N N . ARG A 1 190 ? -22.733 -12.739 3.277 1.00 64.25 190 ARG A N 1
ATOM 1516 C CA . ARG A 1 190 ? -22.741 -11.503 4.103 1.00 64.25 190 ARG A CA 1
ATOM 1517 C C . ARG A 1 190 ? -22.794 -11.710 5.630 1.00 64.25 190 ARG A C 1
ATOM 1519 O O . ARG A 1 190 ? -23.054 -10.753 6.359 1.00 64.25 190 ARG A O 1
ATOM 1526 N N . GLU A 1 191 ? -22.523 -12.909 6.130 1.00 59.62 191 GLU A N 1
ATOM 1527 C CA . GLU A 1 191 ? -22.491 -13.195 7.561 1.00 59.62 191 GLU A CA 1
ATOM 1528 C C . GLU A 1 191 ? -21.117 -12.807 8.116 1.00 59.62 191 GLU A C 1
ATOM 1530 O O . GLU A 1 191 ? -20.122 -13.507 7.933 1.00 59.62 191 GLU A O 1
ATOM 1535 N N . GLU A 1 192 ? -21.047 -11.644 8.767 1.00 58.59 192 GLU A N 1
ATOM 1536 C CA . GLU A 1 192 ? -19.903 -11.291 9.608 1.00 58.59 192 GLU A CA 1
ATOM 1537 C C . GLU A 1 192 ? -19.913 -12.261 10.806 1.00 58.59 192 GLU A C 1
ATOM 1539 O O . GLU A 1 192 ? -20.937 -12.357 11.491 1.00 58.59 192 GLU A O 1
ATOM 1544 N N . PRO A 1 193 ? -18.843 -13.037 11.053 1.00 60.28 193 PRO A N 1
ATOM 1545 C CA . PRO A 1 193 ? -18.858 -14.036 12.109 1.00 60.28 193 PRO A CA 1
ATOM 1546 C C . PRO A 1 193 ? -19.124 -13.352 13.458 1.00 60.28 193 PRO A C 1
ATOM 1548 O O . PRO A 1 193 ? -18.479 -12.359 13.800 1.00 60.28 193 PRO A O 1
ATOM 1551 N N . GLU A 1 194 ? -20.042 -13.922 14.250 1.00 54.03 194 GLU A N 1
ATOM 1552 C CA . GLU A 1 194 ? -20.485 -13.427 15.569 1.00 54.03 194 GLU A CA 1
ATOM 1553 C C . GLU A 1 194 ? -19.389 -12.793 16.461 1.00 54.03 194 GLU A C 1
ATOM 1555 O O . GLU A 1 194 ? -19.643 -11.737 17.049 1.00 54.03 194 GLU A O 1
ATOM 1560 N N . PRO A 1 195 ? -18.160 -13.352 16.563 1.00 56.81 195 PRO A N 1
ATOM 1561 C CA . PRO A 1 195 ? -17.106 -12.767 17.393 1.00 56.81 195 PRO A CA 1
ATOM 1562 C C . PRO A 1 195 ? -16.691 -11.339 17.008 1.00 56.81 195 PRO A C 1
ATOM 1564 O O . PRO A 1 195 ? -16.118 -10.622 17.831 1.00 56.81 195 PRO A O 1
ATOM 1567 N N . GLU A 1 196 ? -16.921 -10.915 15.768 1.00 56.62 196 GLU A N 1
ATOM 1568 C CA . GLU A 1 196 ? -16.527 -9.594 15.280 1.00 56.62 196 GLU A CA 1
ATOM 1569 C C . GLU A 1 196 ? -17.621 -8.543 15.485 1.00 56.62 196 GLU A C 1
ATOM 1571 O O . GLU A 1 196 ? -17.322 -7.412 15.879 1.00 56.62 196 GLU A O 1
ATOM 1576 N N . LEU A 1 197 ? -18.887 -8.956 15.371 1.00 59.94 197 LEU A N 1
ATOM 1577 C CA . LEU A 1 197 ? -20.034 -8.195 15.869 1.00 59.94 197 LEU A CA 1
ATOM 1578 C C . LEU A 1 197 ? -19.905 -7.971 17.381 1.00 59.94 197 LEU A C 1
ATOM 1580 O O . LEU A 1 197 ? -20.036 -6.844 17.856 1.00 59.94 197 LEU A O 1
ATOM 1584 N N . LEU A 1 198 ? -19.526 -9.009 18.135 1.00 57.22 198 LEU A N 1
ATOM 1585 C CA . LEU A 1 198 ? -19.317 -8.906 19.578 1.00 57.22 198 LEU A CA 1
ATOM 1586 C C . LEU A 1 198 ? -18.179 -7.934 19.937 1.00 57.22 198 LEU A C 1
ATOM 1588 O O . LEU A 1 198 ? -18.293 -7.207 20.917 1.00 57.22 198 LEU A O 1
ATOM 1592 N N . LYS A 1 199 ? -17.103 -7.857 19.137 1.00 57.62 199 LYS A N 1
ATOM 1593 C CA . LYS A 1 199 ? -16.014 -6.876 19.329 1.00 57.62 199 LYS A CA 1
ATOM 1594 C C . LYS A 1 199 ? -16.435 -5.435 19.050 1.00 57.62 199 LYS A C 1
ATOM 1596 O O . LYS A 1 199 ? -15.946 -4.540 19.735 1.00 57.62 199 LYS A O 1
ATOM 1601 N N . LYS A 1 200 ? -17.317 -5.205 18.073 1.00 61.03 200 LYS A N 1
ATOM 1602 C CA . LYS A 1 200 ? -17.881 -3.872 17.802 1.00 61.03 200 LYS A CA 1
ATOM 1603 C C . LYS A 1 200 ? -18.799 -3.406 18.936 1.00 61.03 200 LYS A C 1
ATOM 1605 O O . LYS A 1 200 ? -18.791 -2.229 19.270 1.00 61.03 200 LYS A O 1
ATOM 1610 N N . VAL A 1 201 ? -19.523 -4.334 19.564 1.00 59.81 201 VAL A N 1
ATOM 1611 C CA . VAL A 1 201 ? -20.473 -4.065 20.662 1.00 59.81 201 VAL A CA 1
ATOM 1612 C C . VAL A 1 201 ? -19.797 -4.100 22.052 1.00 59.81 201 VAL A C 1
ATOM 1614 O O . VAL A 1 201 ? -20.310 -3.544 23.023 1.00 59.81 201 VAL A O 1
ATOM 1617 N N . ALA A 1 202 ? -18.605 -4.698 22.160 1.00 61.78 202 ALA A N 1
ATOM 1618 C CA . ALA A 1 202 ? -17.852 -4.847 23.405 1.00 61.78 202 ALA A CA 1
ATOM 1619 C C . ALA A 1 202 ? -17.592 -3.548 24.190 1.00 61.78 202 ALA A C 1
ATOM 1621 O O . ALA A 1 202 ? -17.800 -3.597 25.400 1.00 61.78 202 ALA A O 1
ATOM 1622 N N . PRO A 1 203 ? -17.156 -2.411 23.600 1.00 61.75 203 PRO A N 1
ATOM 1623 C CA . PRO A 1 203 ? -16.920 -1.192 24.380 1.00 61.75 203 PRO A CA 1
ATOM 1624 C C . PRO A 1 203 ? -18.210 -0.644 25.002 1.00 61.75 203 PRO A C 1
ATOM 1626 O O . PRO A 1 203 ? -18.200 -0.214 26.150 1.00 61.75 203 PRO A O 1
ATOM 1629 N N . GLU A 1 204 ? -19.339 -0.757 24.303 1.00 64.50 204 GLU A N 1
ATOM 1630 C CA . GLU A 1 204 ? -20.645 -0.298 24.787 1.00 64.50 204 GLU A CA 1
ATOM 1631 C C . GLU A 1 204 ? -21.173 -1.186 25.927 1.00 64.50 204 GLU A C 1
ATOM 1633 O O . GLU A 1 204 ? -21.684 -0.697 26.936 1.00 64.50 204 GLU A O 1
ATOM 1638 N N . VAL A 1 205 ? -20.954 -2.501 25.824 1.00 67.69 205 VAL A N 1
ATOM 1639 C CA . VAL A 1 205 ? -21.257 -3.472 26.889 1.00 67.69 205 VAL A CA 1
ATOM 1640 C C . VAL A 1 205 ? -20.310 -3.310 28.081 1.00 67.69 205 VAL A C 1
ATOM 1642 O O . VAL A 1 205 ? -20.747 -3.422 29.227 1.00 67.69 205 VAL A O 1
ATOM 1645 N N . GLN A 1 206 ? -19.029 -3.004 27.850 1.00 60.47 206 GLN A N 1
ATOM 1646 C CA . GLN A 1 206 ? -18.062 -2.714 28.913 1.00 60.47 206 GLN A CA 1
ATOM 1647 C C . GLN A 1 206 ? -18.420 -1.436 29.664 1.00 60.47 206 GLN A C 1
ATOM 1649 O O . GLN A 1 206 ? -18.375 -1.434 30.894 1.00 60.47 206 GLN A O 1
ATOM 1654 N N . ASP A 1 207 ? -18.810 -0.379 28.954 1.00 71.44 207 ASP A N 1
ATOM 1655 C CA . ASP A 1 207 ? -19.230 0.878 29.562 1.00 71.44 207 ASP A CA 1
ATOM 1656 C C . ASP A 1 207 ? -20.531 0.703 30.348 1.00 71.44 207 ASP A C 1
ATOM 1658 O O . ASP A 1 207 ? -20.621 1.172 31.487 1.00 71.44 207 ASP A O 1
ATOM 1662 N N . GLN A 1 208 ? -21.505 -0.052 29.824 1.00 72.56 208 GLN A N 1
ATOM 1663 C CA . GLN A 1 208 ? -22.711 -0.405 30.577 1.00 72.56 208 GLN A CA 1
ATOM 1664 C C . GLN A 1 208 ? -22.394 -1.228 31.829 1.00 72.56 208 GLN A C 1
ATOM 1666 O O . GLN A 1 208 ? -22.861 -0.879 32.913 1.00 72.56 208 GLN A O 1
ATOM 1671 N N . LEU A 1 209 ? -21.569 -2.274 31.726 1.00 72.31 209 LEU A N 1
ATOM 1672 C CA . LEU A 1 209 ? -21.166 -3.101 32.870 1.00 72.31 209 LEU A CA 1
ATOM 1673 C C . LEU A 1 209 ? -20.372 -2.301 33.907 1.00 72.31 209 LEU A C 1
ATOM 1675 O O . LEU A 1 209 ? -20.587 -2.462 35.108 1.00 72.31 209 LEU A O 1
ATOM 1679 N N . ALA A 1 210 ? -19.481 -1.410 33.473 1.00 71.25 210 ALA A N 1
ATOM 1680 C CA . ALA A 1 210 ? -18.732 -0.529 34.360 1.00 71.25 210 ALA A CA 1
ATOM 1681 C C . ALA A 1 210 ? -19.660 0.464 35.071 1.00 71.25 210 ALA A C 1
ATOM 1683 O O . ALA A 1 210 ? -19.496 0.717 36.267 1.00 71.25 210 ALA A O 1
ATOM 1684 N N . ASN A 1 211 ? -20.655 1.003 34.365 1.00 80.00 211 ASN A N 1
ATOM 1685 C CA . ASN A 1 211 ? -21.641 1.904 34.949 1.00 80.00 211 ASN A CA 1
ATOM 1686 C C . ASN A 1 211 ? -22.553 1.170 35.948 1.00 80.00 211 ASN A C 1
ATOM 1688 O O . ASN A 1 211 ? -22.802 1.668 37.047 1.00 80.00 211 ASN A O 1
ATOM 1692 N N . MET A 1 212 ? -22.959 -0.059 35.625 1.00 76.31 212 MET A N 1
ATOM 1693 C CA . MET A 1 212 ? -23.758 -0.916 36.499 1.00 76.31 212 MET A CA 1
ATOM 1694 C C . MET A 1 212 ? -22.975 -1.321 37.758 1.00 76.31 212 MET A C 1
ATOM 1696 O O . MET A 1 212 ? -23.482 -1.187 38.869 1.00 76.31 212 MET A O 1
ATOM 1700 N N . ASN A 1 213 ? -21.697 -1.690 37.622 1.00 75.62 213 ASN A N 1
ATOM 1701 C CA . ASN A 1 213 ? -20.816 -1.976 38.759 1.00 75.62 213 ASN A CA 1
ATOM 1702 C C . ASN A 1 213 ? -20.574 -0.749 39.649 1.00 75.62 213 ASN A C 1
ATOM 1704 O O . ASN A 1 213 ? -20.516 -0.886 40.874 1.00 75.62 213 ASN A O 1
ATOM 1708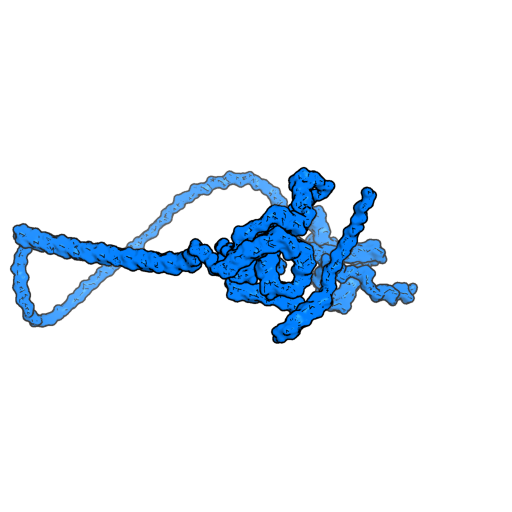 N N . ARG A 1 214 ? -20.470 0.458 39.072 1.00 82.31 214 ARG A N 1
ATOM 1709 C CA . ARG A 1 214 ? -20.412 1.708 39.853 1.00 82.31 214 ARG A CA 1
ATOM 1710 C C . ARG A 1 214 ? -21.711 1.947 40.618 1.00 82.31 214 ARG A C 1
ATOM 1712 O O . ARG A 1 214 ? -21.647 2.283 41.797 1.00 82.31 214 ARG A O 1
ATOM 1719 N N . MET A 1 215 ? -22.866 1.737 39.987 1.00 83.19 215 MET A N 1
ATOM 1720 C CA . MET A 1 215 ? -24.172 1.910 40.629 1.00 83.19 215 MET A CA 1
ATOM 1721 C C . MET A 1 215 ? -24.371 0.922 41.787 1.00 83.19 215 MET A C 1
ATOM 1723 O O . MET A 1 215 ? -24.723 1.339 42.889 1.00 83.19 215 MET A O 1
ATOM 1727 N N . ILE A 1 216 ? -24.049 -0.359 41.578 1.00 84.62 216 ILE A N 1
ATOM 1728 C CA . ILE A 1 216 ? -24.109 -1.403 42.614 1.00 84.62 216 ILE A CA 1
ATOM 1729 C C . ILE A 1 216 ? -23.153 -1.076 43.766 1.00 84.62 216 ILE A C 1
ATOM 1731 O O . ILE A 1 216 ? -23.545 -1.115 44.931 1.00 84.62 216 ILE A O 1
ATOM 1735 N N . SER A 1 217 ? -21.913 -0.687 43.456 1.00 80.50 217 SER A N 1
ATOM 1736 C CA . SER A 1 217 ? -20.920 -0.324 44.476 1.00 80.50 217 SER A CA 1
ATOM 1737 C C . SER A 1 217 ? -21.348 0.893 45.298 1.00 80.50 217 SER A C 1
ATOM 1739 O O . SER A 1 217 ? -21.116 0.936 46.505 1.00 80.50 217 SER A O 1
ATOM 1741 N N . ASN A 1 218 ? -21.980 1.885 44.667 1.00 82.81 218 ASN A N 1
ATOM 1742 C CA . ASN A 1 218 ? -22.506 3.057 45.361 1.00 82.81 218 ASN A CA 1
ATOM 1743 C C . ASN A 1 218 ? -23.707 2.693 46.245 1.00 82.81 218 ASN A C 1
ATOM 1745 O O . ASN A 1 218 ? -23.761 3.142 47.386 1.00 82.81 218 ASN A O 1
ATOM 1749 N N . GLY A 1 219 ? -24.603 1.817 45.776 1.00 87.50 219 GLY A N 1
ATOM 1750 C CA . GLY A 1 219 ? -25.707 1.287 46.582 1.00 87.50 219 GLY A CA 1
ATOM 1751 C C . GLY A 1 219 ? -25.226 0.519 47.818 1.00 87.50 219 GLY A C 1
ATOM 1752 O O . GLY A 1 219 ? -25.717 0.755 48.919 1.00 87.50 219 GLY A O 1
ATOM 1753 N N . PHE A 1 220 ? -24.203 -0.330 47.673 1.00 83.44 220 PHE A N 1
ATOM 1754 C CA . PHE A 1 220 ? -23.589 -1.040 48.804 1.00 83.44 220 PHE A CA 1
ATOM 1755 C C . PHE A 1 220 ? -22.931 -0.096 49.816 1.00 83.44 220 PHE A C 1
ATOM 1757 O O . PHE A 1 220 ? -23.041 -0.313 51.022 1.00 83.44 220 PHE A O 1
ATOM 1764 N N . LYS A 1 221 ? -22.263 0.965 49.348 1.00 79.50 221 LYS A N 1
ATOM 1765 C CA . LYS A 1 221 ? -21.680 1.986 50.235 1.00 79.50 221 LYS A CA 1
ATOM 1766 C C . LYS A 1 221 ? -22.748 2.747 51.015 1.00 79.50 221 LYS A C 1
ATOM 1768 O O . LYS A 1 221 ? -22.527 3.060 52.183 1.00 79.50 221 LYS A O 1
ATOM 1773 N N . GLU A 1 222 ? -23.885 3.029 50.390 1.00 81.44 222 GLU A N 1
ATOM 1774 C CA . GLU A 1 222 ? -24.995 3.718 51.046 1.00 81.44 222 GLU A CA 1
ATOM 1775 C C . GLU A 1 222 ? -25.696 2.821 52.071 1.00 81.44 222 GLU A C 1
ATOM 1777 O O . GLU A 1 222 ? -25.976 3.250 53.190 1.00 81.44 222 GLU A O 1
ATOM 1782 N N . LEU A 1 223 ? -25.875 1.538 51.746 1.00 80.38 223 LEU A N 1
ATOM 1783 C CA . LEU A 1 223 ? -26.387 0.548 52.690 1.00 80.38 223 LEU A CA 1
ATOM 1784 C C . LEU A 1 223 ? -25.460 0.397 53.905 1.00 80.38 223 LEU A C 1
ATOM 1786 O O . LEU A 1 223 ? -25.933 0.404 55.037 1.00 80.38 223 LEU A O 1
ATOM 1790 N N . ALA A 1 224 ? -24.142 0.344 53.687 1.00 80.94 224 ALA A N 1
ATOM 1791 C CA . ALA A 1 224 ? -23.163 0.283 54.770 1.00 80.94 224 ALA A CA 1
ATOM 1792 C C . ALA A 1 224 ? -23.204 1.530 55.673 1.00 80.94 224 ALA A C 1
ATOM 1794 O O . ALA A 1 224 ? -23.097 1.402 56.892 1.00 80.94 224 ALA A O 1
ATOM 1795 N N . ARG A 1 225 ? -23.408 2.729 55.103 1.00 80.31 225 ARG A N 1
ATOM 1796 C CA . ARG A 1 225 ? -23.595 3.964 55.886 1.00 80.31 225 ARG A CA 1
ATOM 1797 C C . ARG A 1 225 ? -24.861 3.928 56.732 1.00 80.31 225 ARG A C 1
ATOM 1799 O O . ARG A 1 225 ? -24.804 4.264 57.912 1.00 80.31 225 ARG A O 1
ATOM 1806 N N . ASN A 1 226 ? -25.979 3.500 56.153 1.00 81.94 226 ASN A N 1
ATOM 1807 C CA . ASN A 1 226 ? -27.242 3.402 56.879 1.00 81.94 226 ASN A CA 1
ATOM 1808 C C . ASN A 1 226 ? -27.169 2.357 57.994 1.00 81.94 226 ASN A C 1
ATOM 1810 O O . ASN A 1 226 ? -27.663 2.611 59.087 1.00 81.94 226 ASN A O 1
ATOM 1814 N N . GLN A 1 227 ? -26.483 1.237 57.759 1.00 76.44 227 GLN A N 1
ATOM 1815 C CA . GLN A 1 227 ? -26.275 0.204 58.769 1.00 76.44 227 GLN A CA 1
ATOM 1816 C C . GLN A 1 227 ? -25.404 0.701 59.935 1.00 76.44 227 GLN A C 1
ATOM 1818 O O . GLN A 1 227 ? -25.735 0.494 61.098 1.00 76.44 227 GLN A O 1
ATOM 1823 N N . GLN A 1 228 ? -24.335 1.447 59.643 1.00 78.44 228 GLN A N 1
ATOM 1824 C CA . GLN A 1 228 ? -23.522 2.087 60.681 1.00 78.44 228 GLN A CA 1
ATOM 1825 C C . GLN A 1 228 ? -24.310 3.139 61.470 1.00 78.44 228 GLN A C 1
ATOM 1827 O O . GLN A 1 228 ? -24.139 3.250 62.683 1.00 78.44 228 GLN A O 1
ATOM 1832 N N . ALA A 1 229 ? -25.196 3.892 60.812 1.00 77.81 229 ALA A N 1
ATOM 1833 C CA . ALA A 1 229 ? -26.072 4.847 61.485 1.00 77.81 229 ALA A CA 1
ATOM 1834 C C . ALA A 1 229 ? -27.097 4.144 62.393 1.00 77.81 229 ALA A C 1
ATOM 1836 O O . ALA A 1 229 ? -27.333 4.604 63.512 1.00 77.81 229 ALA A O 1
ATOM 1837 N N . THR A 1 230 ? -27.665 3.011 61.962 1.00 76.06 230 THR A N 1
ATOM 1838 C CA . THR A 1 230 ? -28.570 2.208 62.800 1.00 76.06 230 THR A CA 1
ATOM 1839 C C . THR A 1 230 ? -27.841 1.559 63.971 1.00 76.06 230 THR A C 1
ATOM 1841 O O . THR A 1 230 ? -28.364 1.573 65.082 1.00 76.06 230 THR A O 1
ATOM 1844 N N . ASP A 1 231 ? -26.614 1.077 63.769 1.00 78.31 231 ASP A N 1
ATOM 1845 C CA . ASP A 1 231 ? -25.801 0.485 64.834 1.00 78.31 231 ASP A CA 1
ATOM 1846 C C . ASP A 1 231 ? -25.375 1.541 65.863 1.00 78.31 231 ASP A C 1
ATOM 1848 O O . ASP A 1 231 ? -25.447 1.299 67.068 1.00 78.31 231 ASP A O 1
ATOM 1852 N N . ALA A 1 232 ? -25.007 2.746 65.417 1.00 77.12 232 ALA A N 1
ATOM 1853 C CA . ALA A 1 232 ? -24.698 3.870 66.299 1.00 77.12 232 ALA A CA 1
ATOM 1854 C C . ALA A 1 232 ? -25.927 4.327 67.104 1.00 77.12 232 ALA A C 1
ATOM 1856 O O . ALA A 1 232 ? -25.823 4.612 68.302 1.00 77.12 232 ALA A O 1
ATOM 1857 N N . LEU A 1 233 ? -27.109 4.354 66.477 1.00 79.38 233 LEU A N 1
ATOM 1858 C CA . LEU A 1 233 ? -28.367 4.651 67.161 1.00 79.38 233 LEU A CA 1
ATOM 1859 C C . LEU A 1 233 ? -28.702 3.568 68.194 1.00 79.38 233 LEU A C 1
ATOM 1861 O O . LEU A 1 233 ? -29.086 3.885 69.320 1.00 79.38 233 LEU A O 1
ATOM 1865 N N . GLN A 1 234 ? -28.505 2.296 67.845 1.00 78.94 234 GLN A N 1
ATOM 1866 C CA . GLN A 1 234 ? -28.745 1.169 68.739 1.00 78.94 234 GLN A CA 1
ATOM 1867 C C . GLN A 1 234 ? -27.777 1.171 69.927 1.00 78.94 234 GLN A C 1
ATOM 1869 O O . GLN A 1 234 ? -28.206 0.959 71.059 1.00 78.94 234 GLN A O 1
ATOM 1874 N N . GLN A 1 235 ? -26.498 1.480 69.708 1.00 78.62 235 GLN A N 1
ATOM 1875 C CA . GLN A 1 235 ? -25.518 1.635 70.785 1.00 78.62 235 GLN A CA 1
ATOM 1876 C C . GLN A 1 235 ? -25.864 2.815 71.697 1.00 78.62 235 GLN A C 1
ATOM 1878 O O . GLN A 1 235 ? -25.782 2.690 72.916 1.00 78.62 235 GLN A O 1
ATOM 1883 N N . THR A 1 236 ? -26.326 3.934 71.133 1.00 78.44 236 THR A N 1
ATOM 1884 C CA . THR A 1 236 ? -26.766 5.099 71.917 1.00 78.44 236 THR A CA 1
ATOM 1885 C C . THR A 1 236 ? -28.004 4.765 72.758 1.00 78.44 236 THR A C 1
ATOM 1887 O O . THR A 1 236 ? -28.057 5.086 73.944 1.00 78.44 236 THR A O 1
ATOM 1890 N N . MET A 1 237 ? -28.977 4.047 72.188 1.00 75.81 237 MET A N 1
ATOM 1891 C CA . MET A 1 237 ? -30.152 3.535 72.906 1.00 75.81 237 MET A CA 1
ATOM 1892 C C . MET A 1 237 ? -29.768 2.556 74.023 1.00 75.81 237 MET A C 1
ATOM 1894 O O . MET A 1 237 ? -30.289 2.660 75.131 1.00 75.81 237 MET A O 1
ATOM 1898 N N . GLN A 1 238 ? -28.826 1.642 73.771 1.00 74.94 238 GLN A N 1
ATOM 1899 C CA . GLN A 1 238 ? -28.318 0.707 74.780 1.00 74.94 238 GLN A CA 1
ATOM 1900 C C . GLN A 1 238 ? -27.572 1.426 75.909 1.00 74.94 238 GLN A C 1
ATOM 1902 O O . GLN A 1 238 ? -27.726 1.064 77.073 1.00 74.94 238 GLN A O 1
ATOM 1907 N N . GLN A 1 239 ? -26.805 2.472 75.596 1.00 71.62 239 GLN A N 1
ATOM 1908 C CA . GLN A 1 239 ? -26.149 3.308 76.602 1.00 71.62 239 GLN A CA 1
ATOM 1909 C C . GLN A 1 239 ? -27.167 4.077 77.450 1.00 71.62 239 GLN A C 1
ATOM 1911 O O . GLN A 1 239 ? -27.042 4.091 78.674 1.00 71.62 239 GLN A O 1
ATOM 1916 N N . MET A 1 240 ? -28.210 4.650 76.839 1.00 68.62 240 MET A N 1
ATOM 1917 C CA . MET A 1 240 ? -29.301 5.290 77.584 1.00 68.62 240 MET A CA 1
ATOM 1918 C C . MET A 1 240 ? -30.040 4.288 78.477 1.00 68.62 240 MET A C 1
ATOM 1920 O O . MET A 1 240 ? -30.279 4.571 79.649 1.00 68.62 240 MET A O 1
ATOM 1924 N N . PHE A 1 241 ? -30.328 3.086 77.974 1.00 70.44 241 PHE A N 1
ATOM 1925 C CA . PHE A 1 241 ? -30.980 2.035 78.753 1.00 70.44 241 PHE A CA 1
ATOM 1926 C C . PHE A 1 241 ? -30.114 1.569 79.934 1.00 70.44 241 PHE A C 1
ATOM 1928 O O . PHE A 1 241 ? -30.599 1.480 81.061 1.00 70.44 241 PHE A O 1
ATOM 1935 N N . ASN A 1 242 ? -28.811 1.363 79.718 1.00 67.94 242 ASN A N 1
ATOM 1936 C CA . ASN A 1 242 ? -27.873 1.004 80.783 1.00 67.94 242 ASN A CA 1
ATOM 1937 C C . ASN A 1 242 ? -27.718 2.116 81.830 1.00 67.94 242 ASN A C 1
ATOM 1939 O O . ASN A 1 242 ? -27.593 1.813 83.017 1.00 67.94 242 ASN A O 1
ATOM 1943 N N . ASN A 1 243 ? -27.774 3.388 81.429 1.00 65.75 243 ASN A N 1
ATOM 1944 C CA . ASN A 1 243 ? -27.735 4.521 82.358 1.00 65.75 243 ASN A CA 1
ATOM 1945 C C . ASN A 1 243 ? -29.009 4.623 83.214 1.00 65.75 243 ASN A C 1
ATOM 1947 O O . ASN A 1 243 ? -28.915 4.976 84.392 1.00 65.75 243 ASN A O 1
ATOM 1951 N N . ILE A 1 244 ? -30.173 4.264 82.655 1.00 63.53 244 ILE A N 1
ATOM 1952 C CA . ILE A 1 244 ? -31.460 4.212 83.367 1.00 63.53 244 ILE A CA 1
ATOM 1953 C C . ILE A 1 244 ? -31.489 3.034 84.354 1.00 63.53 244 ILE A C 1
ATOM 1955 O O . ILE A 1 244 ? -31.798 3.227 85.527 1.00 63.53 244 ILE A O 1
ATOM 1959 N N . VAL A 1 245 ? -31.104 1.827 83.920 1.00 63.66 245 VAL A N 1
ATOM 1960 C CA . VAL A 1 245 ? -31.103 0.616 84.767 1.00 63.66 245 VAL A CA 1
ATOM 1961 C C . VAL A 1 245 ? -30.044 0.685 85.874 1.00 63.66 245 VAL A C 1
ATOM 1963 O O . VAL A 1 245 ? -30.277 0.204 86.979 1.00 63.66 245 VAL A O 1
ATOM 1966 N N . SER A 1 246 ? -28.904 1.335 85.621 1.00 65.25 246 SER A N 1
ATOM 1967 C CA . SER A 1 246 ? -27.833 1.503 86.619 1.00 65.25 246 SER A CA 1
ATOM 1968 C C . SER A 1 246 ? -28.067 2.673 87.588 1.00 65.25 246 SER A C 1
ATOM 1970 O O . SER A 1 246 ? -27.184 2.978 88.389 1.00 65.25 246 SER A O 1
ATOM 1972 N N . GLY A 1 247 ? -29.213 3.363 87.503 1.00 53.81 247 GLY A N 1
ATOM 1973 C CA . GLY A 1 247 ? -29.581 4.464 88.402 1.00 53.81 247 GLY A CA 1
ATOM 1974 C C . GLY A 1 247 ? -28.747 5.740 88.239 1.00 53.81 247 GLY A C 1
ATOM 1975 O O . GLY A 1 247 ? -28.674 6.545 89.165 1.00 53.81 247 GLY A O 1
ATOM 1976 N N . ARG A 1 248 ? -28.089 5.937 87.085 1.00 58.78 248 ARG A N 1
ATOM 1977 C CA . ARG A 1 248 ? -27.151 7.052 86.850 1.00 58.78 248 ARG A CA 1
ATOM 1978 C C . ARG A 1 248 ? -27.775 8.283 86.178 1.00 58.78 248 ARG A C 1
ATOM 1980 O O . ARG A 1 248 ? -27.076 9.279 86.011 1.00 58.78 248 ARG A O 1
ATOM 1987 N N . GLN A 1 249 ? -29.067 8.262 85.836 1.00 49.97 249 GLN A N 1
ATOM 1988 C CA . GLN A 1 249 ? -29.804 9.441 85.354 1.00 49.97 249 GLN A CA 1
ATOM 1989 C C . GLN A 1 249 ? -31.244 9.498 85.903 1.00 49.97 249 GLN A C 1
ATOM 1991 O O . GLN A 1 249 ? -31.970 8.511 85.781 1.00 49.97 249 GLN A O 1
ATOM 1996 N N . PRO A 1 250 ? -31.703 10.640 86.453 1.00 50.47 250 PRO A N 1
ATOM 1997 C CA . PRO A 1 250 ? -33.115 10.856 86.754 1.00 50.47 250 PRO A CA 1
ATOM 1998 C C . PRO A 1 250 ? -33.906 11.173 85.471 1.00 50.47 250 PRO A C 1
ATOM 2000 O O . PRO A 1 250 ? -33.493 12.010 84.668 1.00 50.47 250 PRO A O 1
ATOM 2003 N N . LEU A 1 251 ? -35.064 10.530 85.288 1.00 46.09 251 LEU A N 1
ATOM 2004 C CA . LEU A 1 251 ? -36.018 10.853 84.221 1.00 46.09 251 LEU A CA 1
ATOM 2005 C C . LEU A 1 251 ? -36.611 12.249 84.474 1.00 46.09 251 LEU A C 1
ATOM 2007 O O . LEU A 1 251 ? -37.386 12.438 85.407 1.00 46.09 251 LEU A O 1
ATOM 2011 N N . GLN A 1 252 ? -36.247 13.228 83.647 1.00 45.06 252 GLN A N 1
ATOM 2012 C CA . GLN A 1 252 ? -36.823 14.574 83.671 1.00 45.06 252 GLN A CA 1
ATOM 2013 C C . GLN A 1 252 ? -37.862 14.692 82.550 1.00 45.06 252 GLN A C 1
ATOM 2015 O O . GLN A 1 252 ? -37.514 14.725 81.371 1.00 45.06 252 GLN A O 1
ATOM 2020 N N . LEU A 1 253 ? -39.147 14.734 82.914 1.00 35.31 253 LEU A N 1
ATOM 2021 C CA . LEU A 1 253 ? -40.255 14.959 81.985 1.00 35.31 253 LEU A CA 1
ATOM 2022 C C . LEU A 1 253 ? -40.436 16.472 81.789 1.00 35.31 253 LEU A C 1
ATOM 2024 O O . LEU A 1 253 ? -40.969 17.156 82.660 1.00 35.31 253 LEU A O 1
ATOM 2028 N N . SER A 1 254 ? -39.969 17.018 80.667 1.00 41.44 254 SER A N 1
ATOM 2029 C CA . SER A 1 254 ? -40.100 18.451 80.374 1.00 41.44 254 SER A CA 1
ATOM 2030 C C . SER A 1 254 ? -41.372 18.728 79.568 1.00 41.44 254 SER A C 1
ATOM 2032 O O . SER A 1 254 ? -41.420 18.482 78.364 1.00 41.44 254 SER A O 1
ATOM 2034 N N . VAL A 1 255 ? -42.402 19.275 80.219 1.00 35.94 255 VAL A N 1
ATOM 2035 C CA . VAL A 1 255 ? -43.517 19.951 79.534 1.00 35.94 255 VAL A CA 1
ATOM 2036 C C . VAL A 1 255 ? -42.996 21.294 79.026 1.00 35.94 255 VAL A C 1
ATOM 2038 O O . VAL A 1 255 ? -42.496 22.104 79.805 1.00 35.94 255 VAL A O 1
ATOM 2041 N N . ARG A 1 256 ? -43.064 21.523 77.713 1.00 35.00 256 ARG A N 1
ATOM 2042 C CA . ARG A 1 256 ? -42.529 22.727 77.066 1.00 35.00 256 ARG A CA 1
ATOM 2043 C C . ARG A 1 256 ? -43.653 23.748 76.858 1.00 35.00 256 ARG A C 1
ATOM 2045 O O . ARG A 1 256 ? -44.480 23.559 75.974 1.00 35.00 256 ARG A O 1
ATOM 2052 N N . LEU A 1 257 ? -43.660 24.819 77.657 1.00 34.12 257 LEU A N 1
ATOM 2053 C CA . LEU A 1 257 ? -44.278 26.105 77.302 1.00 34.12 257 LEU A CA 1
ATOM 2054 C C . LEU A 1 257 ? -43.188 27.051 76.768 1.00 34.12 257 LEU A C 1
ATOM 2056 O O . LEU A 1 257 ? -42.052 27.032 77.241 1.00 34.12 257 LEU A O 1
ATOM 2060 N N . GLU A 1 258 ? -43.537 27.833 75.749 1.00 31.27 258 GLU A N 1
ATOM 2061 C CA . GLU A 1 258 ? -42.679 28.793 75.042 1.00 31.27 258 GLU A CA 1
ATOM 2062 C C . GLU A 1 258 ? -42.121 29.907 75.949 1.00 31.27 258 GLU A C 1
ATOM 2064 O O . GLU A 1 258 ? -42.843 30.444 76.784 1.00 31.27 258 GLU A O 1
ATOM 2069 N N . ASN A 1 259 ? -40.864 30.328 75.736 1.00 29.42 259 ASN A N 1
ATOM 2070 C CA . ASN A 1 259 ? -40.517 31.593 75.059 1.00 29.42 259 ASN A CA 1
ATOM 2071 C C . ASN A 1 259 ? -39.015 31.956 75.233 1.00 29.42 259 ASN A C 1
ATOM 2073 O O . ASN A 1 259 ? -38.477 31.900 76.330 1.00 29.42 259 ASN A O 1
ATOM 2077 N N . SER A 1 260 ? -38.398 32.364 74.117 1.00 34.72 260 SER A N 1
ATOM 2078 C CA . SER A 1 260 ? -37.233 33.252 73.900 1.00 34.72 260 SER A CA 1
ATOM 2079 C C . SER A 1 260 ? -35.946 33.212 74.757 1.00 34.72 260 SER A C 1
ATOM 2081 O O . SER A 1 260 ? -35.946 33.522 75.942 1.00 34.72 260 SER A O 1
ATOM 2083 N N . SER A 1 261 ? -34.821 33.094 74.025 1.00 32.72 261 SER A N 1
ATOM 2084 C CA . SER A 1 261 ? -33.632 33.990 73.968 1.00 32.72 261 SER A CA 1
ATOM 2085 C C . SER A 1 261 ? -32.241 33.331 74.133 1.00 32.72 261 SER A C 1
ATOM 2087 O O . SER A 1 261 ? -32.021 32.459 74.963 1.00 32.72 261 SER A O 1
ATOM 2089 N N . ALA A 1 262 ? -31.334 33.744 73.232 1.00 32.62 262 ALA A N 1
ATOM 2090 C CA . ALA A 1 262 ? -29.905 33.398 73.055 1.00 32.62 262 ALA A CA 1
ATOM 2091 C C . ALA A 1 262 ? -29.016 34.018 74.191 1.00 32.62 262 ALA A C 1
ATOM 2093 O O . ALA A 1 262 ? -29.634 34.646 75.050 1.00 32.62 262 ALA A O 1
ATOM 2094 N N . PRO A 1 263 ? -27.641 33.987 74.238 1.00 50.22 263 PRO A N 1
ATOM 2095 C CA . PRO A 1 263 ? -26.672 33.839 73.125 1.00 50.22 263 PRO A CA 1
ATOM 2096 C C . PRO A 1 263 ? -25.239 33.237 73.393 1.00 50.22 263 PRO A C 1
ATOM 2098 O O . PRO A 1 263 ? -24.821 33.000 74.518 1.00 50.22 263 PRO A O 1
ATOM 2101 N N . THR A 1 264 ? -24.483 33.073 72.286 1.00 34.09 264 THR A N 1
ATOM 2102 C CA . THR A 1 264 ? -23.034 33.358 72.004 1.00 34.09 264 THR A CA 1
ATOM 2103 C C . THR A 1 264 ? -21.795 32.701 72.667 1.00 34.09 264 THR A C 1
ATOM 2105 O O . THR A 1 264 ? -21.707 32.534 73.877 1.00 34.09 264 THR A O 1
ATOM 2108 N N . SER A 1 265 ? -20.763 32.607 71.788 1.00 36.47 265 SER A N 1
ATOM 2109 C CA . SER A 1 265 ? -19.280 32.675 71.961 1.00 36.47 265 SER A CA 1
ATOM 2110 C C . SER A 1 265 ? -18.518 31.341 72.100 1.00 36.47 265 SER A C 1
ATOM 2112 O O . SER A 1 265 ? -18.992 30.471 72.810 1.00 36.47 265 SER A O 1
ATOM 2114 N N . ALA A 1 266 ? -17.307 31.060 71.581 1.00 34.50 266 ALA A N 1
ATOM 2115 C CA . ALA A 1 266 ? -16.314 31.573 70.600 1.00 34.50 266 ALA A CA 1
ATOM 2116 C C . ALA A 1 266 ? -14.890 31.193 71.116 1.00 34.50 266 ALA A C 1
ATOM 2118 O O . ALA A 1 266 ? -14.699 31.222 72.331 1.00 34.50 266 ALA A O 1
ATOM 2119 N N . SER A 1 267 ? -13.918 30.920 70.210 1.00 35.53 267 SER A N 1
ATOM 2120 C CA . SER A 1 267 ? -12.410 30.963 70.314 1.00 35.53 267 SER A CA 1
ATOM 2121 C C . SER A 1 267 ? -11.730 29.674 69.771 1.00 35.53 267 SER A C 1
ATOM 2123 O O . SER A 1 267 ? -12.120 28.591 70.188 1.00 35.53 267 SER A O 1
ATOM 2125 N N . ALA A 1 268 ? -10.903 29.669 68.698 1.00 35.69 268 ALA A N 1
ATOM 2126 C CA . ALA A 1 268 ? -9.488 30.114 68.495 1.00 35.69 268 ALA A CA 1
ATOM 2127 C C . ALA A 1 268 ? -8.449 29.228 69.256 1.00 35.69 268 ALA A C 1
ATOM 2129 O O . ALA A 1 268 ? -8.724 28.889 70.396 1.00 35.69 268 ALA A O 1
ATOM 2130 N N . SER A 1 269 ? -7.261 28.778 68.784 1.00 35.75 269 SER A N 1
ATOM 2131 C CA . SER A 1 269 ? -6.269 29.239 67.772 1.00 35.75 269 SER A CA 1
ATOM 2132 C C . SER A 1 269 ? -5.068 28.236 67.629 1.00 35.75 269 SER A C 1
ATOM 2134 O O . SER A 1 269 ? -4.808 27.521 68.587 1.00 35.75 269 SER A O 1
ATOM 2136 N N . THR A 1 270 ? -4.361 28.257 66.468 1.00 32.09 270 THR A N 1
ATOM 2137 C CA . THR A 1 270 ? -2.882 28.165 66.131 1.00 32.09 270 THR A CA 1
ATOM 2138 C C . THR A 1 270 ? -1.958 27.132 66.859 1.00 32.09 270 THR A C 1
ATOM 2140 O O . THR A 1 270 ? -2.109 26.935 68.049 1.00 32.09 270 THR A O 1
ATOM 2143 N N . SER A 1 271 ? -0.935 26.446 66.295 1.00 35.22 271 SER A N 1
ATOM 2144 C CA . SER A 1 271 ? 0.228 26.899 65.493 1.00 35.22 271 SER A CA 1
ATOM 2145 C C . SER A 1 271 ? 1.155 25.759 64.955 1.00 35.22 271 SER A C 1
ATOM 2147 O O . SER A 1 271 ? 0.994 24.579 65.243 1.00 35.22 271 SER A O 1
ATOM 2149 N N . THR A 1 272 ? 2.121 26.205 64.143 1.00 33.28 272 THR A N 1
ATOM 2150 C CA . THR A 1 272 ? 3.193 25.646 63.283 1.00 33.28 272 THR A CA 1
ATOM 2151 C C . THR A 1 272 ? 4.291 24.765 63.923 1.00 33.28 272 THR A C 1
ATOM 2153 O O . THR A 1 272 ? 4.656 24.986 65.073 1.00 33.28 272 THR A O 1
ATOM 2156 N N . SER A 1 273 ? 4.973 23.914 63.129 1.00 34.25 273 SER A N 1
ATOM 2157 C CA . SER A 1 273 ? 6.462 23.801 63.076 1.00 34.25 273 SER A CA 1
ATOM 2158 C C . SER A 1 273 ? 6.975 22.835 61.982 1.00 34.25 273 SER A C 1
ATOM 2160 O O . SER A 1 273 ? 6.285 21.906 61.575 1.00 34.25 273 SER A O 1
ATOM 2162 N N . ALA A 1 274 ? 8.195 23.095 61.494 1.00 34.56 274 ALA A N 1
ATOM 2163 C CA . ALA A 1 274 ? 8.931 22.371 60.449 1.00 34.56 274 ALA A CA 1
ATOM 2164 C C . ALA A 1 274 ? 10.207 21.710 61.009 1.00 34.56 274 ALA A C 1
ATOM 2166 O O . ALA A 1 274 ? 10.722 22.180 62.024 1.00 34.56 274 ALA A O 1
ATOM 2167 N N . SER A 1 275 ? 10.776 20.711 60.312 1.00 31.39 275 SER A N 1
ATOM 2168 C CA . SER A 1 275 ? 12.234 20.454 60.243 1.00 31.39 275 SER A CA 1
ATOM 2169 C C . SER A 1 275 ? 12.622 19.382 59.213 1.00 31.39 275 SER A C 1
ATOM 2171 O O . SER A 1 275 ? 11.848 18.481 58.904 1.00 31.39 275 SER A O 1
ATOM 2173 N N . ALA A 1 276 ? 13.842 19.530 58.691 1.00 32.88 276 ALA A N 1
ATOM 2174 C CA . ALA A 1 276 ? 14.506 18.739 57.655 1.00 32.88 276 ALA A CA 1
ATOM 2175 C C . ALA A 1 276 ? 15.421 17.636 58.228 1.00 32.88 276 ALA A C 1
ATOM 2177 O O . ALA A 1 276 ? 15.779 17.686 59.402 1.00 32.88 276 ALA A O 1
ATOM 2178 N N . SER A 1 277 ? 15.885 16.704 57.380 1.00 32.12 277 SER A N 1
ATOM 2179 C CA . SER A 1 277 ? 17.147 15.951 57.544 1.00 32.12 277 SER A CA 1
ATOM 2180 C C . SER A 1 277 ? 17.602 15.308 56.225 1.00 32.12 277 SER A C 1
ATOM 2182 O O . SER A 1 277 ? 16.784 14.893 55.409 1.00 32.12 277 SER A O 1
ATOM 2184 N N . ALA A 1 278 ? 18.922 15.261 56.037 1.00 29.92 278 ALA A N 1
ATOM 2185 C CA . ALA A 1 278 ? 19.659 14.841 54.845 1.00 29.92 278 ALA A CA 1
ATOM 2186 C C . ALA A 1 278 ? 20.148 13.380 54.914 1.00 29.92 278 ALA A C 1
ATOM 2188 O O . ALA A 1 278 ? 20.288 12.833 56.003 1.00 29.92 278 ALA A O 1
ATOM 2189 N N . SER A 1 279 ? 20.534 12.796 53.770 1.00 29.00 279 SER A N 1
ATOM 2190 C CA . SER A 1 279 ? 21.702 11.901 53.692 1.00 29.00 279 SER A CA 1
ATOM 2191 C C . SER A 1 279 ? 22.214 11.758 52.255 1.00 29.00 279 SER A C 1
ATOM 2193 O O . SER A 1 279 ? 21.446 11.770 51.293 1.00 29.00 279 SER A O 1
ATOM 2195 N N . ALA A 1 280 ? 23.535 11.657 52.147 1.00 29.25 280 ALA A N 1
ATOM 2196 C CA . ALA A 1 280 ? 24.344 11.618 50.942 1.00 29.25 280 ALA A CA 1
ATOM 2197 C C . ALA A 1 280 ? 24.694 10.177 50.543 1.00 29.25 280 ALA A C 1
ATOM 2199 O O . ALA A 1 280 ? 24.865 9.322 51.406 1.00 29.25 280 ALA A O 1
ATOM 2200 N N . TYR A 1 281 ? 24.932 9.947 49.251 1.00 30.62 281 TYR A N 1
ATOM 2201 C CA . TYR A 1 281 ? 25.835 8.893 48.792 1.00 30.62 281 TYR A CA 1
ATOM 2202 C C . TYR A 1 281 ? 26.706 9.430 47.659 1.00 30.62 281 TYR A C 1
ATOM 2204 O O . TYR A 1 281 ? 26.219 9.893 46.629 1.00 30.62 281 TYR A O 1
ATOM 2212 N N . ALA A 1 282 ? 28.013 9.383 47.898 1.00 28.80 282 ALA A N 1
ATOM 2213 C CA . ALA A 1 282 ? 29.058 9.635 46.927 1.00 28.80 282 ALA A CA 1
ATOM 2214 C C . ALA A 1 282 ? 29.355 8.352 46.142 1.00 28.80 282 ALA A C 1
ATOM 2216 O O . ALA A 1 282 ? 29.357 7.254 46.698 1.00 28.80 282 ALA A O 1
ATOM 2217 N N . SER A 1 283 ? 29.687 8.493 44.863 1.00 30.45 283 SER A N 1
ATOM 2218 C CA . SER A 1 283 ? 30.537 7.541 44.151 1.00 30.45 283 SER A CA 1
ATOM 2219 C C . SER A 1 283 ? 31.298 8.289 43.068 1.00 30.45 283 SER A C 1
ATOM 2221 O O . SER A 1 283 ? 30.721 8.828 42.127 1.00 30.45 283 SER A O 1
ATOM 2223 N N . ALA A 1 284 ? 32.609 8.358 43.269 1.00 29.33 284 ALA A N 1
ATOM 2224 C CA . ALA A 1 284 ? 33.584 8.850 42.320 1.00 29.33 284 ALA A CA 1
ATOM 2225 C C . ALA A 1 284 ? 33.983 7.719 41.367 1.00 29.33 284 ALA A C 1
ATOM 2227 O O . ALA A 1 284 ? 34.294 6.624 41.828 1.00 29.33 284 ALA A O 1
ATOM 2228 N N . LEU A 1 285 ? 34.055 8.010 40.067 1.00 31.95 285 LEU A N 1
ATOM 2229 C CA . LEU A 1 285 ? 34.853 7.255 39.101 1.00 31.95 285 LEU A CA 1
ATOM 2230 C C . LEU A 1 285 ? 35.505 8.234 38.112 1.00 31.95 285 LEU A C 1
ATOM 2232 O O . LEU A 1 285 ? 34.875 9.153 37.595 1.00 31.95 285 LEU A O 1
ATOM 2236 N N . VAL A 1 286 ? 36.805 8.026 37.925 1.00 31.67 286 VAL A N 1
ATOM 2237 C CA . VAL A 1 286 ? 37.789 8.816 37.174 1.00 31.67 286 VAL A CA 1
ATOM 2238 C C . VAL A 1 286 ? 37.896 8.339 35.721 1.00 31.67 286 VAL A C 1
ATOM 2240 O O . VAL A 1 286 ? 37.939 7.133 35.493 1.00 31.67 286 VAL A O 1
ATOM 2243 N N . SER A 1 287 ? 38.050 9.281 34.777 1.00 29.67 287 SER A N 1
ATOM 2244 C CA . SER A 1 287 ? 38.848 9.236 33.515 1.00 29.67 287 SER A CA 1
ATOM 2245 C C . SER A 1 287 ? 38.237 10.221 32.509 1.00 29.67 287 SER A C 1
ATOM 2247 O O . SER A 1 287 ? 37.021 10.310 32.436 1.00 29.67 287 SER A O 1
ATOM 2249 N N . ALA A 1 288 ? 38.914 10.991 31.656 1.00 33.38 288 ALA A N 1
ATOM 2250 C CA . ALA A 1 288 ? 40.304 11.264 31.276 1.00 33.38 288 ALA A CA 1
ATOM 2251 C C . ALA A 1 288 ? 40.260 12.618 30.490 1.00 33.38 288 ALA A C 1
ATOM 2253 O O . ALA A 1 288 ? 39.159 13.057 30.137 1.00 33.38 288 ALA A O 1
ATOM 2254 N N . PRO A 1 289 ? 41.373 13.324 30.203 1.00 37.59 289 PRO A N 1
ATOM 2255 C CA . PRO A 1 289 ? 41.302 14.684 29.667 1.00 37.59 289 PRO A CA 1
ATOM 2256 C C . PRO A 1 289 ? 40.913 14.677 28.183 1.00 37.59 289 PRO A C 1
ATOM 2258 O O . PRO A 1 289 ? 41.685 14.271 27.316 1.00 37.59 289 PRO A O 1
ATOM 2261 N N . VAL A 1 290 ? 39.707 15.154 27.877 1.00 36.91 290 VAL A N 1
ATOM 2262 C CA . VAL A 1 290 ? 39.296 15.431 26.500 1.00 36.91 290 VAL A CA 1
ATOM 2263 C C . VAL A 1 290 ? 39.892 16.778 26.115 1.00 36.91 290 VAL A C 1
ATOM 2265 O O . VAL A 1 290 ? 39.567 17.797 26.718 1.00 36.91 290 VAL A O 1
ATOM 2268 N N . SER A 1 291 ? 40.774 16.782 25.117 1.00 43.19 291 SER A N 1
ATOM 2269 C CA . SER A 1 291 ? 41.233 18.007 24.463 1.00 43.19 291 SER A CA 1
ATOM 2270 C C . SER A 1 291 ? 40.007 18.736 23.904 1.00 43.19 291 SER A C 1
ATOM 2272 O O . SER A 1 291 ? 39.392 18.296 22.929 1.00 43.19 291 SER A O 1
ATOM 2274 N N . THR A 1 292 ? 39.573 19.794 24.584 1.00 45.12 292 THR A N 1
ATOM 2275 C CA . THR A 1 292 ? 38.407 20.581 24.195 1.00 45.12 292 THR A CA 1
ATOM 2276 C C . THR A 1 292 ? 38.789 21.457 23.009 1.00 45.12 292 THR A C 1
ATOM 2278 O O . THR A 1 292 ? 39.475 22.469 23.142 1.00 45.12 292 THR A O 1
ATOM 2281 N N . ALA A 1 293 ? 38.361 21.041 21.814 1.00 47.00 293 ALA A N 1
ATOM 2282 C CA . ALA A 1 293 ? 38.410 21.893 20.635 1.00 47.00 293 ALA A CA 1
ATOM 2283 C C . ALA A 1 293 ? 37.627 23.191 20.925 1.00 47.00 293 ALA A C 1
ATOM 2285 O O . ALA A 1 293 ? 36.542 23.118 21.513 1.00 47.00 293 ALA A O 1
ATOM 2286 N N . PRO A 1 294 ? 38.153 24.370 20.553 1.00 55.56 294 PRO A N 1
ATOM 2287 C CA . PRO A 1 294 ? 37.447 25.627 20.753 1.00 55.56 294 PRO A CA 1
ATOM 2288 C C . PRO A 1 294 ? 36.099 25.600 20.021 1.00 55.56 294 PRO A C 1
ATOM 2290 O O . PRO A 1 294 ? 35.992 25.060 18.918 1.00 55.56 294 PRO A O 1
ATOM 2293 N N . VAL A 1 295 ? 35.069 26.186 20.639 1.00 57.56 295 VAL A N 1
ATOM 2294 C CA . VAL A 1 295 ? 33.733 26.355 20.046 1.00 57.56 295 VAL A CA 1
ATOM 2295 C C . VAL A 1 295 ? 33.836 27.405 18.938 1.00 57.56 295 VAL A C 1
ATOM 2297 O O . VAL A 1 295 ? 33.544 28.580 19.141 1.00 57.56 295 VAL A O 1
ATOM 2300 N N . HIS A 1 296 ? 34.337 27.001 17.773 1.00 66.25 296 HIS A N 1
ATOM 2301 C CA . HIS A 1 296 ? 34.407 27.846 16.591 1.00 66.25 296 HIS A CA 1
ATOM 2302 C C . HIS A 1 296 ? 33.174 27.594 15.721 1.00 66.25 296 HIS A C 1
ATOM 2304 O O . HIS A 1 296 ? 32.895 26.463 15.323 1.00 66.25 296 HIS A O 1
ATOM 2310 N N . LYS A 1 297 ? 32.419 28.660 15.456 1.00 74.12 297 LYS A N 1
ATOM 2311 C CA . LYS A 1 297 ? 31.191 28.635 14.661 1.00 74.12 297 LYS A CA 1
ATOM 2312 C C . LYS A 1 297 ? 31.421 29.439 13.390 1.00 74.12 297 LYS A C 1
ATOM 2314 O O . LYS A 1 297 ? 31.900 30.567 13.472 1.00 74.12 297 LYS A O 1
ATOM 2319 N N . MET A 1 298 ? 31.055 28.874 12.241 1.00 78.56 298 MET A N 1
ATOM 2320 C CA . MET A 1 298 ? 31.181 29.580 10.965 1.00 78.56 298 MET A CA 1
ATOM 2321 C C . MET A 1 298 ? 30.236 30.784 10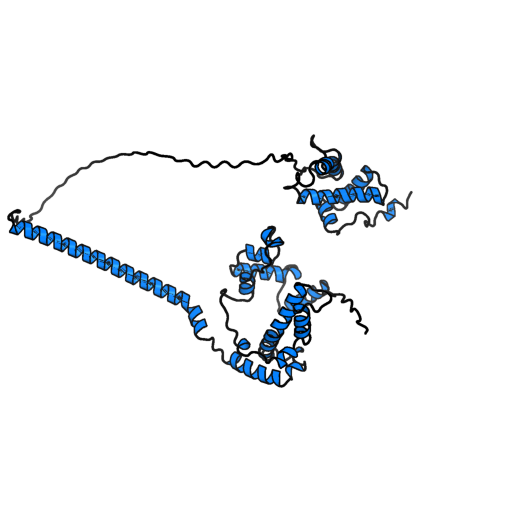.933 1.00 78.56 298 MET A C 1
ATOM 2323 O O . MET A 1 298 ? 29.089 30.710 11.401 1.00 78.56 298 MET A O 1
ATOM 2327 N N . SER A 1 299 ? 30.703 31.884 10.348 1.00 80.00 299 SER A N 1
ATOM 2328 C CA . SER A 1 299 ? 29.949 33.125 10.271 1.00 80.00 299 SER A CA 1
ATOM 2329 C C . SER A 1 299 ? 28.674 32.947 9.445 1.00 80.00 299 SER A C 1
ATOM 2331 O O . SER A 1 299 ? 28.617 32.254 8.424 1.00 80.00 299 SER A O 1
ATOM 2333 N N . ARG A 1 300 ? 27.597 33.578 9.921 1.00 81.44 300 ARG A N 1
ATOM 2334 C CA . ARG A 1 300 ? 26.301 33.643 9.224 1.00 81.44 300 ARG A CA 1
ATOM 2335 C C . ARG A 1 300 ? 26.109 34.959 8.477 1.00 81.44 300 ARG A C 1
ATOM 2337 O O . ARG A 1 300 ? 25.177 35.065 7.693 1.00 81.44 300 ARG A O 1
ATOM 2344 N N . GLY A 1 301 ? 27.001 35.927 8.700 1.00 76.12 301 GLY A N 1
ATOM 2345 C CA . GLY A 1 301 ? 26.992 37.244 8.061 1.00 76.12 301 GLY A CA 1
ATOM 2346 C C . GLY A 1 301 ? 27.788 37.313 6.756 1.00 76.12 301 GLY A C 1
ATOM 2347 O O . GLY A 1 301 ? 28.062 38.407 6.277 1.00 76.12 301 GLY A O 1
ATOM 2348 N N . VAL A 1 302 ? 28.190 36.168 6.201 1.00 82.94 302 VAL A N 1
ATOM 2349 C CA . VAL A 1 302 ? 28.948 36.082 4.949 1.00 82.94 302 VAL A CA 1
ATOM 2350 C C . VAL A 1 302 ? 27.982 35.903 3.783 1.00 82.94 302 VAL A C 1
ATOM 2352 O O . VAL A 1 302 ? 27.306 34.876 3.675 1.00 82.94 302 VAL A O 1
ATOM 2355 N N . TYR A 1 303 ? 27.930 36.913 2.912 1.00 82.12 303 TYR A N 1
ATOM 2356 C CA . TYR A 1 303 ? 26.980 36.987 1.794 1.00 82.12 303 TYR A CA 1
ATOM 2357 C C . TYR A 1 303 ? 27.645 37.000 0.412 1.00 82.12 303 TYR A C 1
ATOM 2359 O O . TYR A 1 303 ? 26.950 36.850 -0.595 1.00 82.12 303 TYR A O 1
ATOM 2367 N N . THR A 1 304 ? 28.969 37.166 0.347 1.00 86.50 304 THR A N 1
ATOM 2368 C CA . THR A 1 304 ? 29.730 37.211 -0.908 1.00 86.50 304 THR A CA 1
ATOM 2369 C C . THR A 1 304 ? 30.681 36.024 -1.023 1.00 86.50 304 THR A C 1
A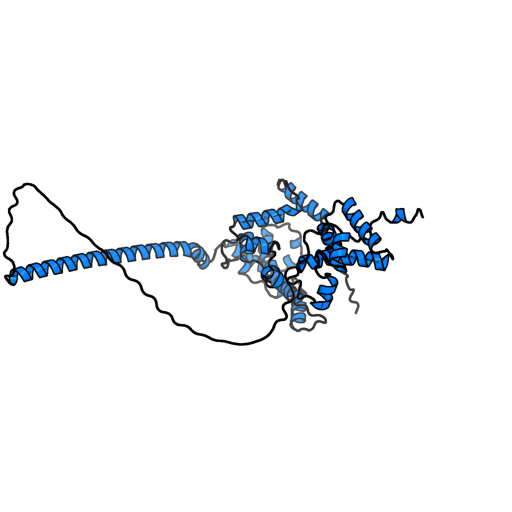TOM 2371 O O . THR A 1 304 ? 31.126 35.458 -0.022 1.00 86.50 304 THR A O 1
ATOM 2374 N N . VAL A 1 305 ? 31.013 35.648 -2.261 1.00 85.75 305 VAL A N 1
ATOM 2375 C CA . VAL A 1 305 ? 31.981 34.570 -2.529 1.00 85.75 305 VAL A CA 1
ATOM 2376 C C . VAL A 1 305 ? 33.380 34.962 -2.035 1.00 85.75 305 VAL A C 1
ATOM 2378 O O . VAL A 1 305 ? 34.125 34.108 -1.562 1.00 85.75 305 VAL A O 1
ATOM 2381 N N . ALA A 1 306 ? 33.718 36.254 -2.091 1.00 86.88 306 ALA A N 1
ATOM 2382 C CA . ALA A 1 306 ? 34.997 36.784 -1.627 1.00 86.88 306 ALA A CA 1
ATOM 2383 C C . ALA A 1 306 ? 35.144 36.707 -0.098 1.00 86.88 306 ALA A C 1
ATOM 2385 O O . ALA A 1 306 ? 36.169 36.238 0.397 1.00 86.88 306 ALA A O 1
ATOM 2386 N N . ASP A 1 307 ? 34.108 37.099 0.650 1.00 85.50 307 ASP A N 1
ATOM 2387 C CA . ASP A 1 307 ? 34.111 37.021 2.116 1.00 85.50 307 ASP A CA 1
ATOM 2388 C C . ASP A 1 307 ? 34.146 35.567 2.593 1.00 85.50 307 ASP A C 1
ATOM 2390 O O . ASP A 1 307 ? 34.855 35.241 3.545 1.00 85.50 307 ASP A O 1
ATOM 2394 N N . LEU A 1 308 ? 33.454 34.671 1.879 1.00 88.25 308 LEU A N 1
ATOM 2395 C CA . LEU A 1 308 ? 33.509 33.241 2.159 1.00 88.25 308 LEU A CA 1
ATOM 2396 C C . LEU A 1 308 ? 34.900 32.668 1.905 1.00 88.25 308 LEU A C 1
ATOM 2398 O O . LEU A 1 308 ? 35.416 31.908 2.720 1.00 88.25 308 LEU A O 1
ATOM 2402 N N . TRP A 1 309 ? 35.520 33.023 0.782 1.00 87.19 309 TRP A N 1
ATOM 2403 C CA . TRP A 1 309 ? 36.873 32.579 0.473 1.00 87.19 309 TRP A CA 1
ATOM 2404 C C . TRP A 1 309 ? 37.878 33.075 1.512 1.00 87.19 309 TRP A C 1
ATOM 2406 O O . TRP A 1 309 ? 38.767 32.323 1.916 1.00 87.19 309 TRP A O 1
ATOM 2416 N N . LYS A 1 310 ? 37.711 34.311 1.993 1.00 86.50 310 LYS A N 1
ATOM 2417 C CA . LYS A 1 310 ? 38.526 34.895 3.060 1.00 86.50 310 LYS A CA 1
ATOM 2418 C C . LYS A 1 310 ? 38.356 34.143 4.380 1.00 86.50 310 LYS A C 1
ATOM 2420 O O . LYS A 1 310 ? 39.359 33.709 4.938 1.00 86.50 310 LYS A O 1
ATOM 2425 N N . GLU A 1 311 ? 37.123 33.903 4.830 1.00 87.75 311 GLU A N 1
ATOM 2426 C CA . GLU A 1 311 ? 36.839 33.074 6.014 1.00 87.75 311 GLU A CA 1
ATOM 2427 C C . GLU A 1 311 ? 37.464 31.675 5.874 1.00 87.75 311 GLU A C 1
ATOM 2429 O O . GLU A 1 311 ? 38.050 31.128 6.811 1.00 87.75 311 GLU A O 1
ATOM 2434 N N . TRP A 1 312 ? 37.409 31.115 4.665 1.00 87.06 312 TRP A N 1
ATOM 2435 C CA . TRP A 1 312 ? 37.888 29.769 4.399 1.00 87.06 312 TRP A CA 1
ATOM 2436 C C . TRP A 1 312 ? 39.419 29.641 4.371 1.00 87.06 312 TRP A C 1
ATOM 2438 O O . TRP A 1 312 ? 39.938 28.587 4.735 1.00 87.06 312 TRP A O 1
ATOM 2448 N N . THR A 1 313 ? 40.143 30.676 3.933 1.00 84.94 313 THR A N 1
ATOM 2449 C CA . THR A 1 313 ? 41.601 30.617 3.680 1.00 84.94 313 THR A CA 1
ATOM 2450 C C . THR A 1 313 ? 42.448 31.428 4.651 1.00 84.94 313 THR A C 1
ATOM 2452 O O . THR A 1 313 ? 43.529 30.987 5.017 1.00 84.94 313 THR A O 1
ATOM 2455 N N . LEU A 1 314 ? 41.972 32.596 5.076 1.00 80.69 314 LEU A N 1
ATOM 2456 C CA . LEU A 1 314 ? 42.705 33.519 5.948 1.00 80.69 314 LEU A CA 1
ATOM 2457 C C . LEU A 1 314 ? 42.070 33.624 7.339 1.00 80.69 314 LEU A C 1
ATOM 2459 O O . LEU A 1 314 ? 42.724 34.074 8.274 1.00 80.69 314 LEU A O 1
ATOM 2463 N N . GLY A 1 315 ? 40.811 33.199 7.472 1.00 80.50 315 GLY A N 1
ATOM 2464 C CA . GLY A 1 315 ? 40.002 33.442 8.659 1.00 80.50 315 GLY A CA 1
ATOM 2465 C C . GLY A 1 315 ? 39.302 34.801 8.611 1.00 80.50 315 GLY A C 1
ATOM 2466 O O . GLY A 1 315 ? 39.598 35.671 7.785 1.00 80.50 315 GLY A O 1
ATOM 2467 N N . LEU A 1 316 ? 38.318 34.970 9.490 1.00 78.81 316 LEU A N 1
ATOM 2468 C CA . LEU A 1 316 ? 37.511 36.184 9.620 1.00 78.81 316 LEU A CA 1
ATOM 2469 C C . LEU A 1 316 ? 37.498 36.615 11.092 1.00 78.81 316 LEU A C 1
ATOM 2471 O O . LEU A 1 316 ? 37.537 35.762 11.973 1.00 78.81 316 LEU A O 1
ATOM 2475 N N . ASP A 1 317 ? 37.480 37.921 11.364 1.00 66.44 317 ASP A N 1
ATOM 2476 C CA . ASP A 1 317 ? 37.343 38.503 12.714 1.00 66.44 317 ASP A CA 1
ATOM 2477 C C . ASP A 1 317 ? 38.336 37.981 13.775 1.00 66.44 317 ASP A C 1
ATOM 2479 O O . ASP A 1 317 ? 38.008 37.850 14.952 1.00 66.44 317 ASP A O 1
ATOM 2483 N N . GLY A 1 318 ? 39.574 37.677 13.366 1.00 63.75 318 GLY A N 1
ATOM 2484 C CA . GLY A 1 318 ? 40.627 37.182 14.266 1.00 63.75 318 GLY A CA 1
ATOM 2485 C C . GLY A 1 318 ? 40.522 35.691 14.612 1.00 63.75 318 GLY A C 1
ATOM 2486 O O . GLY A 1 318 ? 41.312 35.191 15.413 1.00 63.75 318 GLY A O 1
ATOM 2487 N N . PHE A 1 319 ? 39.582 34.969 13.998 1.00 71.94 319 PHE A N 1
ATOM 2488 C CA . PHE A 1 319 ? 39.484 33.517 14.092 1.00 71.94 319 PHE A CA 1
ATOM 2489 C C . PHE A 1 319 ? 40.363 32.817 13.049 1.00 71.94 319 PHE A C 1
ATOM 2491 O O . PHE A 1 319 ? 40.706 33.384 12.013 1.00 71.94 319 PHE A O 1
ATOM 2498 N N . TRP A 1 320 ? 40.733 31.567 13.342 1.00 75.12 320 TRP A N 1
ATOM 2499 C CA . TRP A 1 320 ? 41.546 30.731 12.457 1.00 75.12 320 TRP A CA 1
ATOM 2500 C C . TRP A 1 320 ? 40.797 30.444 11.153 1.00 75.12 320 TRP A C 1
ATOM 2502 O O . TRP A 1 320 ? 39.565 30.405 11.140 1.00 75.12 320 TRP A O 1
ATOM 2512 N N . SER A 1 321 ? 41.530 30.207 10.062 1.00 85.50 321 SER A N 1
ATOM 2513 C CA . SER A 1 321 ? 40.901 29.806 8.806 1.00 85.50 321 SER A CA 1
ATOM 2514 C C . SER A 1 321 ? 40.199 28.453 8.953 1.00 85.50 321 SER A C 1
ATOM 2516 O O . SER A 1 321 ? 40.623 27.579 9.718 1.00 85.50 321 SER A O 1
ATOM 2518 N N . ILE A 1 322 ? 39.131 28.248 8.182 1.00 84.62 322 ILE A N 1
ATOM 2519 C CA . ILE A 1 322 ? 38.415 26.963 8.167 1.00 84.62 322 ILE A CA 1
ATOM 2520 C C . ILE A 1 322 ? 39.343 25.829 7.698 1.00 84.62 322 ILE A C 1
ATOM 2522 O O . ILE A 1 322 ? 39.230 24.702 8.180 1.00 84.62 322 ILE A O 1
ATOM 2526 N N . GLN A 1 323 ? 40.292 26.115 6.798 1.00 86.00 323 GLN A N 1
ATOM 2527 C CA . GLN A 1 323 ? 41.302 25.142 6.367 1.00 86.00 323 GLN A CA 1
ATOM 2528 C C . GLN A 1 323 ? 42.236 24.722 7.509 1.00 86.00 323 GLN A C 1
ATOM 2530 O O . GLN A 1 323 ? 42.478 23.526 7.677 1.00 86.00 323 GLN A O 1
ATOM 2535 N N . ASP A 1 324 ? 42.696 25.664 8.334 1.00 82.12 324 ASP A N 1
ATOM 2536 C CA . ASP A 1 324 ? 43.556 25.359 9.483 1.00 82.12 324 ASP A CA 1
ATOM 2537 C C . ASP A 1 324 ? 42.787 24.627 10.590 1.00 82.12 324 ASP A C 1
ATOM 2539 O O . ASP A 1 324 ? 43.326 23.737 11.254 1.00 82.12 324 ASP A O 1
ATOM 2543 N N . MET A 1 325 ? 41.500 24.951 10.765 1.00 82.31 325 MET A N 1
ATOM 2544 C CA . MET A 1 325 ? 40.601 24.218 11.660 1.00 82.31 325 MET A CA 1
ATOM 2545 C C . MET A 1 325 ? 40.405 22.767 11.223 1.00 82.31 325 MET A C 1
ATOM 2547 O O . MET A 1 325 ? 40.487 21.857 12.053 1.00 82.31 325 MET A O 1
ATOM 2551 N N . ASP A 1 326 ? 40.216 22.534 9.926 1.00 84.94 326 ASP A N 1
ATOM 2552 C CA . ASP A 1 326 ? 40.134 21.189 9.363 1.00 84.94 326 ASP A CA 1
ATOM 2553 C C . ASP A 1 326 ? 41.450 20.418 9.511 1.00 84.94 326 ASP A C 1
ATOM 2555 O O . ASP A 1 326 ? 41.418 19.238 9.862 1.00 84.94 326 ASP A O 1
ATOM 2559 N N . ALA A 1 327 ? 42.596 21.073 9.305 1.00 83.00 327 ALA A N 1
ATOM 2560 C CA . ALA A 1 327 ? 43.909 20.447 9.441 1.00 83.00 327 ALA A CA 1
ATOM 2561 C C . ALA A 1 327 ? 44.231 20.057 10.893 1.00 83.00 327 ALA A C 1
ATOM 2563 O O . ALA A 1 327 ? 44.780 18.984 11.139 1.00 83.00 327 ALA A O 1
ATOM 2564 N N . LYS A 1 328 ? 43.878 20.909 11.863 1.00 79.88 328 LYS A N 1
ATOM 2565 C CA . LYS A 1 328 ? 44.269 20.732 13.269 1.00 79.88 328 LYS A CA 1
ATOM 2566 C C . LYS A 1 328 ? 43.276 19.917 14.096 1.00 79.88 328 LYS A C 1
ATOM 2568 O O . LYS A 1 328 ? 43.689 19.193 14.998 1.00 79.88 328 LYS A O 1
ATOM 2573 N N . TYR A 1 329 ? 41.979 20.030 13.811 1.00 77.94 329 TYR A N 1
ATOM 2574 C CA . TYR A 1 329 ? 40.916 19.431 14.631 1.00 77.94 329 TYR A CA 1
ATOM 2575 C C . TYR A 1 329 ? 39.988 18.489 13.847 1.00 77.94 329 TYR A C 1
ATOM 2577 O O . TYR A 1 329 ? 39.064 17.905 14.425 1.00 77.94 329 TYR A O 1
ATOM 2585 N N . GLY A 1 330 ? 40.209 18.316 12.540 1.00 80.25 330 GLY A N 1
ATOM 2586 C CA . GLY A 1 330 ? 39.435 17.403 11.704 1.00 80.25 330 GLY A CA 1
ATOM 2587 C C . GLY A 1 330 ? 37.936 17.694 11.756 1.00 80.25 330 GLY A C 1
ATOM 2588 O O . GLY A 1 330 ? 37.487 18.829 11.639 1.00 80.25 330 GLY A O 1
ATOM 2589 N N . THR A 1 331 ? 37.115 16.663 11.955 1.00 80.31 331 THR A N 1
ATOM 2590 C CA . THR A 1 331 ? 35.653 16.825 12.025 1.00 80.31 331 THR A CA 1
ATOM 2591 C C . THR A 1 331 ? 35.140 17.267 13.397 1.00 80.31 331 THR A C 1
ATOM 2593 O O . THR A 1 331 ? 33.936 17.478 13.544 1.00 80.31 331 THR A O 1
ATOM 2596 N N . ALA A 1 332 ? 36.005 17.353 14.415 1.00 75.50 332 ALA A N 1
ATOM 2597 C CA . ALA A 1 332 ? 35.588 17.529 15.804 1.00 75.50 332 ALA A CA 1
ATOM 2598 C C . ALA A 1 332 ? 35.082 18.946 16.114 1.00 75.50 332 ALA A C 1
ATOM 2600 O O . ALA A 1 332 ? 34.170 19.079 16.927 1.00 75.50 332 ALA A O 1
ATOM 2601 N N . TRP A 1 333 ? 35.617 19.975 15.445 1.00 80.81 333 TRP A N 1
ATOM 2602 C CA . TRP A 1 333 ? 35.245 21.379 15.673 1.00 80.81 333 TRP A CA 1
ATOM 2603 C C . TRP A 1 333 ? 33.882 21.753 15.064 1.00 80.81 333 TRP A C 1
ATOM 2605 O O . TRP A 1 333 ? 33.215 22.664 15.537 1.00 80.81 333 TRP A O 1
ATOM 2615 N N . ARG A 1 334 ? 33.422 21.010 14.048 1.00 81.88 334 ARG A N 1
ATOM 2616 C CA . ARG A 1 334 ? 32.217 21.328 13.259 1.00 81.88 334 ARG A CA 1
ATOM 2617 C C . ARG A 1 334 ? 30.991 20.478 13.592 1.00 81.88 334 ARG A C 1
ATOM 2619 O O . ARG A 1 334 ? 30.132 20.307 12.731 1.00 81.88 334 ARG A O 1
ATOM 2626 N N . LYS A 1 335 ? 30.903 19.904 14.798 1.00 78.56 335 LYS A N 1
ATOM 2627 C CA . LYS A 1 335 ? 29.813 18.980 15.186 1.00 78.56 335 LYS A CA 1
ATOM 2628 C C . LYS A 1 335 ? 28.417 19.591 15.008 1.00 78.56 335 LYS A C 1
ATOM 2630 O O . LYS A 1 335 ? 27.558 18.929 14.428 1.00 78.56 335 LYS A O 1
ATOM 2635 N N . ASP A 1 336 ? 28.243 20.856 15.383 1.00 79.00 336 ASP A N 1
ATOM 2636 C CA . ASP A 1 336 ? 26.947 21.550 15.330 1.00 79.00 336 ASP A CA 1
ATOM 2637 C C . ASP A 1 336 ? 26.701 22.303 14.008 1.00 79.00 336 ASP A C 1
ATOM 2639 O O . ASP A 1 336 ? 25.562 22.618 13.665 1.00 79.00 336 ASP A O 1
ATOM 2643 N N . ASP A 1 337 ? 27.749 22.513 13.202 1.00 81.81 337 ASP A N 1
ATOM 2644 C CA . ASP A 1 337 ? 27.707 23.309 11.966 1.00 81.81 337 ASP A CA 1
ATOM 2645 C C . ASP A 1 337 ? 27.871 22.473 10.679 1.00 81.81 337 ASP A C 1
ATOM 2647 O O . ASP A 1 337 ? 27.995 23.022 9.584 1.00 81.81 337 ASP A O 1
ATOM 2651 N N . ARG A 1 338 ? 27.792 21.133 10.763 1.00 83.50 338 ARG A N 1
ATOM 2652 C CA . ARG A 1 338 ? 28.023 20.201 9.630 1.00 83.50 338 ARG A CA 1
ATOM 2653 C C . ARG A 1 338 ? 27.251 20.555 8.360 1.00 83.50 338 ARG A C 1
ATOM 2655 O O . ARG A 1 338 ? 27.808 20.491 7.266 1.00 83.50 338 ARG A O 1
ATOM 2662 N N . LYS A 1 339 ? 25.961 20.888 8.489 1.00 84.38 339 LYS A N 1
ATOM 2663 C CA . LYS A 1 339 ? 25.104 21.230 7.338 1.00 84.38 339 LYS A CA 1
ATOM 2664 C C . LYS A 1 339 ? 25.588 22.508 6.650 1.00 84.38 339 LYS A C 1
ATOM 2666 O O . LYS A 1 339 ? 25.642 22.555 5.427 1.00 84.38 339 LYS A O 1
ATOM 2671 N N . TRP A 1 340 ? 25.971 23.507 7.442 1.00 83.19 340 TRP A N 1
ATOM 2672 C CA . TRP A 1 340 ? 26.448 24.794 6.945 1.00 83.19 340 TRP A CA 1
ATOM 2673 C C . TRP A 1 340 ? 27.830 24.683 6.308 1.00 83.19 340 TRP A C 1
ATOM 2675 O O . TRP A 1 340 ? 28.029 25.143 5.188 1.00 83.19 340 TRP A O 1
ATOM 2685 N N . TYR A 1 341 ? 28.740 23.969 6.971 1.00 87.56 341 TYR A N 1
ATOM 2686 C CA . TYR A 1 341 ? 30.060 23.652 6.441 1.00 87.56 341 TYR A CA 1
ATOM 2687 C C . TYR A 1 341 ? 29.962 22.941 5.087 1.00 87.56 341 TYR A C 1
ATOM 2689 O O . TYR A 1 341 ? 30.610 23.353 4.132 1.00 87.56 341 TYR A O 1
ATOM 2697 N N . ASN A 1 342 ? 29.117 21.910 4.963 1.00 87.62 342 ASN A N 1
ATOM 2698 C CA . ASN A 1 342 ? 28.977 21.168 3.706 1.00 87.62 342 ASN A CA 1
ATOM 2699 C C . ASN A 1 342 ? 28.422 22.033 2.565 1.00 87.62 342 ASN A C 1
ATOM 2701 O O . ASN A 1 342 ? 28.842 21.860 1.423 1.00 87.62 342 ASN A O 1
ATOM 2705 N N . LEU A 1 343 ? 27.503 22.954 2.869 1.00 87.19 343 LEU A N 1
ATOM 2706 C CA . LEU A 1 343 ? 26.945 23.886 1.890 1.00 87.19 343 LEU A CA 1
ATOM 2707 C C . LEU A 1 343 ? 28.023 24.848 1.372 1.00 87.19 343 LEU A C 1
ATOM 2709 O O . LEU A 1 343 ? 28.259 24.930 0.169 1.00 87.19 343 LEU A O 1
ATOM 2713 N N . ARG A 1 344 ? 28.747 25.501 2.286 1.00 89.38 344 ARG A N 1
ATOM 2714 C CA . ARG A 1 344 ? 29.840 26.426 1.957 1.00 89.38 344 ARG A CA 1
ATOM 2715 C C . ARG A 1 344 ? 31.029 25.740 1.292 1.00 89.38 344 ARG A C 1
ATOM 2717 O O . ARG A 1 344 ? 31.631 26.286 0.371 1.00 89.38 344 ARG A O 1
ATOM 2724 N N . LYS A 1 345 ? 31.321 24.498 1.677 1.00 89.62 345 LYS A N 1
ATOM 2725 C CA . LYS A 1 345 ? 32.356 23.682 1.037 1.00 89.62 345 LYS A CA 1
ATOM 2726 C C . LYS A 1 345 ? 32.090 23.497 -0.456 1.00 89.62 345 LYS A C 1
ATOM 2728 O O . LYS A 1 345 ? 33.039 23.524 -1.229 1.00 89.62 345 LYS A O 1
ATOM 2733 N N . LYS A 1 346 ? 30.828 23.347 -0.877 1.00 88.38 346 LYS A N 1
ATOM 2734 C CA . LYS A 1 346 ? 30.479 23.201 -2.301 1.00 88.38 346 LYS A CA 1
ATOM 2735 C C . LYS A 1 346 ? 30.773 24.460 -3.109 1.00 88.38 346 LYS A C 1
ATOM 2737 O O . LYS A 1 346 ? 31.237 24.362 -4.240 1.00 88.38 346 LYS A O 1
ATOM 2742 N N . GLU A 1 347 ? 30.564 25.628 -2.517 1.00 86.12 347 GLU A N 1
ATOM 2743 C CA . GLU A 1 347 ? 30.902 26.915 -3.133 1.00 86.12 347 GLU A CA 1
ATOM 2744 C C . GLU A 1 347 ? 32.428 27.067 -3.276 1.00 86.12 347 GLU A C 1
ATOM 2746 O O . GLU A 1 347 ? 32.917 27.447 -4.338 1.00 86.12 347 GLU A O 1
ATOM 2751 N N . ILE A 1 348 ? 33.197 26.667 -2.258 1.00 90.06 348 ILE A N 1
ATOM 2752 C CA . ILE A 1 348 ? 34.670 26.671 -2.297 1.00 90.06 348 ILE A CA 1
ATOM 2753 C C . ILE A 1 348 ? 35.228 25.636 -3.282 1.00 90.06 348 ILE A C 1
ATOM 2755 O O . ILE A 1 348 ? 36.185 25.922 -3.999 1.00 90.06 348 ILE A O 1
ATOM 2759 N N . GLU A 1 349 ? 34.637 24.441 -3.349 1.00 88.81 349 GLU A N 1
ATOM 2760 C CA . GLU A 1 349 ? 34.977 23.422 -4.349 1.00 88.81 349 GLU A CA 1
ATOM 2761 C C . GLU A 1 349 ? 34.737 23.948 -5.767 1.00 88.81 349 GLU A C 1
ATOM 2763 O O . GLU A 1 349 ? 35.571 23.717 -6.637 1.00 88.81 349 GLU A O 1
ATOM 2768 N N . ALA A 1 350 ? 33.663 24.709 -5.997 1.00 85.50 350 ALA A N 1
ATOM 2769 C CA . ALA A 1 350 ? 33.411 25.343 -7.287 1.00 85.50 350 ALA A CA 1
ATOM 2770 C C . ALA A 1 350 ? 34.483 26.386 -7.644 1.00 85.50 350 ALA A C 1
ATOM 2772 O O . ALA A 1 350 ? 34.953 26.392 -8.780 1.00 85.50 350 ALA A O 1
ATOM 2773 N N . VAL A 1 351 ? 34.930 27.216 -6.688 1.00 85.94 351 VAL A N 1
ATOM 2774 C CA . VAL A 1 351 ? 36.057 28.144 -6.913 1.00 85.94 351 VAL A CA 1
ATOM 2775 C C . VAL A 1 351 ? 37.329 27.369 -7.263 1.00 85.94 351 VAL A C 1
ATOM 2777 O O . VAL A 1 351 ? 37.950 27.656 -8.281 1.00 85.94 351 VAL A O 1
ATOM 2780 N N . LYS A 1 352 ? 37.688 26.341 -6.482 1.00 86.69 352 LYS A N 1
ATOM 2781 C CA . LYS A 1 352 ? 38.886 25.517 -6.732 1.00 86.69 352 LYS A CA 1
ATOM 2782 C C . LYS A 1 352 ? 38.828 24.790 -8.074 1.00 86.69 352 LYS A C 1
ATOM 2784 O O . LYS A 1 352 ? 39.833 24.708 -8.772 1.00 86.69 352 LYS A O 1
ATOM 2789 N N . LYS A 1 353 ? 37.650 24.300 -8.463 1.00 84.19 353 LYS A N 1
ATOM 2790 C CA . LYS A 1 353 ? 37.430 23.659 -9.762 1.00 84.19 353 LYS A CA 1
ATOM 2791 C C . LYS A 1 353 ? 37.646 24.657 -10.908 1.00 84.19 353 LYS A C 1
ATOM 2793 O O . LYS A 1 353 ? 38.354 24.342 -11.855 1.00 84.19 353 LYS A O 1
ATOM 2798 N N . LEU A 1 354 ? 37.140 25.890 -10.787 1.00 80.94 354 LEU A N 1
ATOM 2799 C CA . LEU A 1 354 ? 37.403 26.967 -11.756 1.00 80.94 354 LEU A CA 1
ATOM 2800 C C . LEU A 1 354 ? 38.894 27.347 -11.842 1.00 80.94 354 LEU A C 1
ATOM 2802 O O . LEU A 1 354 ? 39.355 27.737 -12.910 1.00 80.94 354 LEU A O 1
ATOM 2806 N N . GLN A 1 355 ? 39.650 27.241 -10.747 1.00 82.56 355 GLN A N 1
ATOM 2807 C CA . GLN A 1 355 ? 41.098 27.483 -10.760 1.00 82.56 355 GLN A CA 1
ATOM 2808 C C . GLN A 1 355 ? 41.859 26.364 -11.480 1.00 82.56 355 GLN A C 1
ATOM 2810 O O . GLN A 1 355 ? 42.713 26.650 -12.313 1.00 82.56 355 GLN A O 1
ATOM 2815 N N . ASN A 1 356 ? 41.538 25.105 -11.174 1.00 81.38 356 ASN A N 1
ATOM 2816 C CA . ASN A 1 356 ? 42.262 23.945 -11.695 1.00 81.38 356 ASN A CA 1
ATOM 2817 C C . ASN A 1 356 ? 41.967 23.681 -13.176 1.00 81.38 356 ASN A C 1
ATOM 2819 O O . ASN A 1 356 ? 42.888 23.416 -13.941 1.00 81.38 356 ASN A O 1
ATOM 2823 N N . ASP A 1 357 ? 40.700 23.778 -13.579 1.00 76.62 357 ASP A N 1
ATOM 2824 C CA . ASP A 1 357 ? 40.271 23.339 -14.910 1.00 76.62 357 ASP A CA 1
ATOM 2825 C C . ASP A 1 357 ? 40.386 24.458 -15.964 1.00 76.62 357 ASP A C 1
ATOM 2827 O O . ASP A 1 357 ? 40.513 24.176 -17.151 1.00 76.62 357 ASP A O 1
ATOM 2831 N N . LEU A 1 358 ? 40.340 25.733 -15.548 1.00 71.81 358 LEU A N 1
ATOM 2832 C CA . LEU A 1 358 ? 40.393 26.901 -16.448 1.00 71.81 358 LEU A CA 1
ATOM 2833 C C . LEU A 1 358 ? 41.622 27.795 -16.218 1.00 71.81 358 LEU A C 1
ATOM 2835 O O . LEU A 1 358 ? 41.744 28.833 -16.865 1.00 71.81 358 LEU A O 1
ATOM 2839 N N . GLY A 1 359 ? 42.502 27.451 -15.272 1.00 74.75 359 GLY A N 1
ATOM 2840 C CA . GLY A 1 359 ? 43.700 28.240 -14.955 1.00 74.75 359 GLY A CA 1
ATOM 2841 C C . GLY A 1 359 ? 43.407 29.653 -14.435 1.00 74.75 359 GLY A C 1
ATOM 2842 O O . GLY A 1 359 ? 44.272 30.527 -14.490 1.00 74.75 359 GLY A O 1
ATOM 2843 N N . LEU A 1 360 ? 42.183 29.916 -13.962 1.00 79.19 360 LEU A N 1
ATOM 2844 C CA . LEU A 1 360 ? 41.784 31.247 -13.511 1.00 79.19 360 LEU A CA 1
ATOM 2845 C C . LEU A 1 360 ? 42.464 31.599 -12.188 1.00 79.19 360 LEU A C 1
ATOM 2847 O O . LEU A 1 360 ? 42.533 30.790 -11.261 1.00 79.19 360 LEU A O 1
ATOM 2851 N N . SER A 1 361 ? 42.896 32.855 -12.061 1.00 81.44 361 SER A N 1
ATOM 2852 C CA . SER A 1 361 ? 43.378 33.364 -10.779 1.00 81.44 361 SER A CA 1
ATOM 2853 C C . SER A 1 361 ? 42.244 33.343 -9.734 1.00 81.44 361 SER A C 1
ATOM 2855 O O . SER A 1 361 ? 41.081 33.559 -10.096 1.00 81.44 361 SER A O 1
ATOM 2857 N N . PRO A 1 362 ? 42.551 33.114 -8.438 1.00 79.62 362 PRO A N 1
ATOM 2858 C CA . PRO A 1 362 ? 41.550 33.107 -7.369 1.00 79.62 362 PRO A CA 1
ATOM 2859 C C . PRO A 1 362 ? 40.542 34.275 -7.421 1.00 79.62 362 PRO A C 1
ATOM 2861 O O . PRO A 1 362 ? 39.343 34.000 -7.368 1.00 79.62 362 PRO A O 1
ATOM 2864 N N . PRO A 1 363 ? 40.952 35.554 -7.591 1.00 80.88 363 PRO A N 1
ATOM 2865 C CA . PRO A 1 363 ? 39.996 36.665 -7.677 1.00 80.88 363 PRO A CA 1
ATOM 2866 C C . PRO A 1 363 ? 39.057 36.558 -8.883 1.00 80.88 363 PRO A C 1
ATOM 2868 O O . PRO A 1 363 ? 37.855 36.769 -8.751 1.00 80.88 363 PRO A O 1
ATOM 2871 N N . THR A 1 364 ? 39.563 36.116 -10.034 1.00 78.31 364 THR A N 1
ATOM 2872 C CA . THR A 1 364 ? 38.764 35.971 -11.262 1.00 78.31 364 THR A CA 1
ATOM 2873 C C . THR A 1 364 ? 37.739 34.835 -11.153 1.00 78.31 364 THR A C 1
ATOM 2875 O O . THR A 1 364 ? 36.620 34.930 -11.673 1.00 78.31 364 THR A O 1
ATOM 2878 N N . ALA A 1 365 ? 38.096 33.751 -10.459 1.00 81.88 365 ALA A N 1
ATOM 2879 C CA . ALA A 1 365 ? 37.190 32.639 -10.180 1.00 81.88 365 ALA A CA 1
ATOM 2880 C C . ALA A 1 365 ? 36.055 33.056 -9.224 1.00 81.88 365 ALA A C 1
ATOM 2882 O O . ALA A 1 365 ? 34.890 32.735 -9.474 1.00 81.88 365 ALA A O 1
ATOM 2883 N N . MET A 1 366 ? 36.371 33.832 -8.181 1.00 87.00 366 MET A N 1
ATOM 2884 C CA . MET A 1 366 ? 35.375 34.379 -7.253 1.00 87.00 366 MET A CA 1
ATOM 2885 C C . MET A 1 366 ? 34.428 35.366 -7.945 1.00 87.00 366 MET A C 1
ATOM 2887 O O . MET A 1 366 ? 33.210 35.222 -7.832 1.00 87.00 366 MET A O 1
ATOM 2891 N N . ASP A 1 367 ? 34.964 36.298 -8.738 1.00 83.06 367 ASP A N 1
ATOM 2892 C CA . ASP A 1 367 ? 34.173 37.276 -9.496 1.00 83.06 367 ASP A CA 1
ATOM 2893 C C . ASP A 1 367 ? 33.224 36.612 -10.494 1.00 83.06 367 ASP A C 1
ATOM 2895 O O . ASP A 1 367 ? 32.111 37.090 -10.727 1.00 83.06 367 ASP A O 1
ATOM 2899 N N . THR A 1 368 ? 33.632 35.481 -11.075 1.00 82.94 368 THR A N 1
ATOM 2900 C CA . THR A 1 368 ? 32.769 34.690 -11.958 1.00 82.94 368 THR A CA 1
ATOM 2901 C C . THR A 1 368 ? 31.525 34.208 -11.214 1.00 82.94 368 THR A C 1
ATOM 2903 O O . THR A 1 368 ? 30.406 34.431 -11.684 1.00 82.94 368 THR A O 1
ATOM 2906 N N . LEU A 1 369 ? 31.704 33.570 -10.054 1.00 83.81 369 LEU A N 1
ATOM 2907 C CA . LEU A 1 369 ? 30.591 33.066 -9.248 1.00 83.81 369 LEU A CA 1
ATOM 2908 C C . LEU A 1 369 ? 29.733 34.210 -8.697 1.00 83.81 369 LEU A C 1
ATOM 2910 O O . LEU A 1 369 ? 28.505 34.131 -8.752 1.00 83.81 369 LEU A O 1
ATOM 2914 N N . GLN A 1 370 ? 30.355 35.313 -8.275 1.00 87.69 370 GLN A N 1
ATOM 2915 C CA . GLN A 1 370 ? 29.644 36.505 -7.816 1.00 87.69 370 GLN A CA 1
ATOM 2916 C C . GLN A 1 370 ? 28.777 37.112 -8.934 1.00 87.69 370 GLN A C 1
ATOM 2918 O O . GLN A 1 370 ? 27.619 37.461 -8.712 1.00 87.69 370 GLN A O 1
ATOM 2923 N N . ARG A 1 371 ? 29.283 37.163 -10.173 1.00 82.62 371 ARG A N 1
ATOM 2924 C CA . ARG A 1 371 ? 28.527 37.643 -11.341 1.00 82.62 371 ARG A CA 1
ATOM 2925 C C . ARG A 1 371 ? 27.342 36.739 -11.672 1.00 82.62 371 ARG A C 1
ATOM 2927 O O . ARG A 1 371 ? 26.285 37.237 -12.056 1.00 82.62 371 ARG A O 1
ATOM 2934 N N . ILE A 1 372 ? 27.490 35.423 -11.525 1.00 83.31 372 ILE A N 1
ATOM 2935 C CA . ILE A 1 372 ? 26.386 34.466 -11.696 1.00 83.31 372 ILE A CA 1
ATOM 2936 C C . ILE A 1 372 ? 25.311 34.707 -10.635 1.00 83.31 372 ILE A C 1
ATOM 2938 O O . ILE A 1 372 ? 24.127 34.776 -10.978 1.00 83.31 372 ILE A O 1
ATOM 2942 N N . MET A 1 373 ? 25.721 34.895 -9.378 1.00 87.31 373 MET A N 1
ATOM 2943 C CA . MET A 1 373 ? 24.811 35.223 -8.283 1.00 87.31 373 MET A CA 1
ATOM 2944 C C . MET A 1 373 ? 24.017 36.496 -8.577 1.00 87.31 373 MET A C 1
ATOM 2946 O O . MET A 1 373 ? 22.789 36.470 -8.520 1.00 87.31 373 MET A O 1
ATOM 2950 N N . SER A 1 374 ? 24.684 37.574 -8.998 1.00 85.25 374 SER A N 1
ATOM 2951 C CA . SER A 1 374 ? 24.018 38.828 -9.369 1.00 85.25 374 SER A CA 1
ATOM 2952 C C . SER A 1 374 ? 23.074 38.663 -10.565 1.00 85.25 374 SER A C 1
ATOM 2954 O O . SER A 1 374 ? 21.943 39.139 -10.525 1.00 85.25 374 SER A O 1
ATOM 2956 N N . ARG A 1 375 ? 23.486 37.945 -11.620 1.00 81.69 375 ARG A N 1
ATOM 2957 C CA . ARG A 1 375 ? 22.668 37.747 -12.834 1.00 81.69 375 ARG A CA 1
ATOM 2958 C C . ARG A 1 375 ? 21.406 36.929 -12.586 1.00 81.69 375 ARG A C 1
ATOM 2960 O O . ARG A 1 375 ? 20.388 37.175 -13.226 1.00 81.69 375 ARG A O 1
ATOM 2967 N N . ARG A 1 376 ? 21.479 35.926 -11.712 1.00 82.00 376 ARG A N 1
ATOM 2968 C CA . ARG A 1 376 ? 20.351 35.035 -11.398 1.00 82.00 376 ARG A CA 1
ATOM 2969 C C . ARG A 1 376 ? 19.572 35.473 -10.157 1.00 82.00 376 ARG A C 1
ATOM 2971 O O . ARG A 1 376 ? 18.612 34.798 -9.785 1.00 82.00 376 ARG A O 1
ATOM 2978 N N . ASN A 1 377 ? 19.969 36.590 -9.543 1.00 86.44 377 ASN A N 1
ATOM 2979 C CA . ASN A 1 377 ? 19.445 37.080 -8.271 1.00 86.44 377 ASN A CA 1
ATOM 2980 C C . ASN A 1 377 ? 19.467 35.985 -7.185 1.00 86.44 377 ASN A C 1
ATOM 2982 O O . ASN A 1 377 ? 18.458 35.666 -6.549 1.00 86.44 377 ASN A O 1
ATOM 2986 N N . TRP A 1 378 ? 20.612 35.314 -7.057 1.00 88.06 378 TRP A N 1
ATOM 2987 C CA . TRP A 1 378 ? 20.833 34.242 -6.092 1.00 88.06 378 TRP A CA 1
ATOM 2988 C C . TRP A 1 378 ? 21.585 34.764 -4.871 1.00 88.06 378 TRP A C 1
ATOM 2990 O O . TRP A 1 378 ? 22.589 35.460 -5.002 1.00 88.06 378 TRP A O 1
ATOM 3000 N N . SER A 1 379 ? 21.118 34.375 -3.683 1.00 88.19 379 SER A N 1
ATOM 3001 C CA . SER A 1 379 ? 21.918 34.465 -2.463 1.00 88.19 379 SER A CA 1
ATOM 3002 C C . SER A 1 379 ? 23.040 33.430 -2.494 1.00 88.19 379 SER A C 1
ATOM 3004 O O . SER A 1 379 ? 22.961 32.444 -3.234 1.00 88.19 379 SER A O 1
ATOM 3006 N N . LEU A 1 380 ? 24.063 33.630 -1.662 1.00 85.94 380 LEU A N 1
ATOM 3007 C CA . LEU A 1 380 ? 25.175 32.688 -1.539 1.00 85.94 380 LEU A CA 1
ATOM 3008 C C . LEU A 1 380 ? 24.644 31.283 -1.210 1.00 85.94 380 LEU A C 1
ATOM 3010 O O . LEU A 1 380 ? 24.889 30.343 -1.948 1.00 85.94 380 LEU A O 1
ATOM 3014 N N . ASP A 1 381 ? 23.738 31.173 -0.235 1.00 87.88 381 ASP A N 1
ATOM 3015 C CA . ASP A 1 381 ? 23.086 29.909 0.157 1.00 87.88 381 ASP A CA 1
ATOM 3016 C C . ASP A 1 381 ? 22.374 29.205 -1.003 1.00 87.88 381 ASP A C 1
ATOM 3018 O O . ASP A 1 381 ? 22.358 27.972 -1.102 1.00 87.88 381 ASP A O 1
ATOM 3022 N N . ARG A 1 382 ? 21.759 29.994 -1.891 1.00 86.25 382 ARG A N 1
ATOM 3023 C CA . ARG A 1 382 ? 21.076 29.471 -3.069 1.00 86.25 382 ARG A CA 1
ATOM 3024 C C . ARG A 1 382 ? 22.082 28.935 -4.081 1.00 86.25 382 ARG A C 1
ATOM 3026 O O . ARG A 1 382 ? 21.827 27.870 -4.635 1.00 86.25 382 ARG A O 1
ATOM 3033 N N . LEU A 1 383 ? 23.223 29.602 -4.270 1.00 86.50 383 LEU A N 1
ATOM 3034 C CA . LEU A 1 383 ? 24.319 29.090 -5.095 1.00 86.50 383 LEU A CA 1
ATOM 3035 C C . LEU A 1 383 ? 24.821 27.740 -4.559 1.00 86.50 383 LEU A C 1
ATOM 3037 O O . LEU A 1 383 ? 24.844 26.769 -5.314 1.00 86.50 383 LEU A O 1
ATOM 3041 N N . GLY A 1 384 ? 25.139 27.640 -3.264 1.00 86.25 384 GLY A N 1
ATOM 3042 C CA . GLY A 1 384 ? 25.570 26.380 -2.651 1.00 86.25 384 GLY A CA 1
ATOM 3043 C C . GLY A 1 384 ? 24.540 25.260 -2.792 1.00 86.25 384 GLY A C 1
ATOM 3044 O O . GLY A 1 384 ? 24.895 24.118 -3.081 1.00 86.25 384 GLY A O 1
ATOM 3045 N N . THR A 1 385 ? 23.250 25.585 -2.672 1.00 87.94 385 THR A N 1
ATOM 3046 C CA . THR A 1 385 ? 22.163 24.606 -2.818 1.00 87.94 385 THR A CA 1
ATOM 3047 C C . THR A 1 385 ? 22.054 24.078 -4.252 1.00 87.94 385 THR A C 1
ATOM 3049 O O . THR A 1 385 ? 21.852 22.880 -4.452 1.00 87.94 385 THR A O 1
ATOM 3052 N N . GLU A 1 386 ? 22.180 24.945 -5.260 1.00 85.44 386 GLU A N 1
ATOM 3053 C CA . GLU A 1 386 ? 22.127 24.542 -6.673 1.00 85.44 386 GLU A CA 1
ATOM 3054 C C . GLU A 1 386 ? 23.350 23.706 -7.078 1.00 85.44 386 GLU A C 1
ATOM 3056 O O . GLU A 1 386 ? 23.198 22.710 -7.792 1.00 85.44 386 GLU A O 1
ATOM 3061 N N . LEU A 1 387 ? 24.534 24.042 -6.549 1.00 85.31 387 LEU A N 1
ATOM 3062 C CA . LEU A 1 387 ? 25.758 23.250 -6.710 1.00 85.31 387 LEU A CA 1
ATOM 3063 C C . LEU A 1 387 ? 25.641 21.878 -6.029 1.00 85.31 387 LEU A C 1
ATOM 3065 O O . LEU A 1 387 ? 26.041 20.864 -6.596 1.00 85.31 387 LEU A O 1
ATOM 3069 N N . GLN A 1 388 ? 25.053 21.814 -4.830 1.00 86.62 388 GLN A N 1
ATOM 3070 C CA . GLN A 1 388 ? 24.862 20.558 -4.100 1.00 86.62 388 GLN A CA 1
ATOM 3071 C C . GLN A 1 388 ? 23.879 19.610 -4.802 1.00 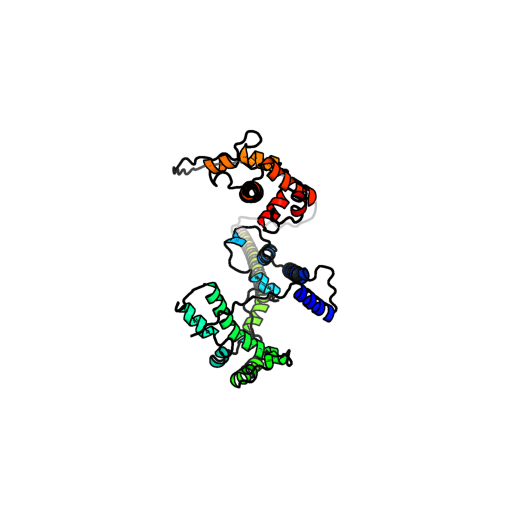86.62 388 GLN A C 1
ATOM 3073 O O . GLN A 1 388 ? 24.060 18.395 -4.753 1.00 86.62 388 GLN A O 1
ATOM 3078 N N . LYS A 1 389 ? 22.846 20.152 -5.455 1.00 84.19 389 LYS A N 1
ATOM 3079 C CA . LYS A 1 389 ? 21.855 19.374 -6.216 1.00 84.19 389 LYS A CA 1
ATOM 3080 C C . LYS A 1 389 ? 22.361 18.910 -7.586 1.00 84.19 389 LYS A C 1
ATOM 3082 O O . LYS A 1 389 ? 21.664 18.136 -8.232 1.00 84.19 389 LYS A O 1
ATOM 3087 N N . GLY A 1 390 ? 23.507 19.415 -8.055 1.00 79.50 390 GLY A N 1
ATOM 3088 C CA . GLY A 1 390 ? 23.990 19.186 -9.424 1.00 79.50 390 GLY A CA 1
ATOM 3089 C C . GLY A 1 390 ? 23.107 19.823 -10.506 1.00 79.50 390 GLY A C 1
ATOM 3090 O O . GLY A 1 390 ? 23.224 19.486 -11.677 1.00 79.50 390 GLY A O 1
ATOM 3091 N N . SER A 1 391 ? 22.208 20.733 -10.114 1.00 73.69 391 SER A N 1
ATOM 3092 C CA . SER A 1 391 ? 21.278 21.460 -10.996 1.00 73.69 391 SER A CA 1
ATOM 3093 C C . SER A 1 391 ? 21.987 22.580 -11.768 1.00 73.69 391 SER A C 1
ATOM 3095 O O . SER A 1 391 ? 21.535 23.018 -12.828 1.00 73.69 391 SER A O 1
ATOM 3097 N N . TYR A 1 392 ? 23.129 23.033 -11.247 1.00 73.06 392 TYR A N 1
ATOM 3098 C CA . TYR A 1 392 ? 23.970 24.038 -11.871 1.00 73.06 392 TYR A CA 1
ATOM 3099 C C . TYR A 1 392 ? 25.425 23.581 -11.897 1.00 73.06 392 TYR A C 1
ATOM 3101 O O . TYR A 1 392 ? 25.997 23.263 -10.855 1.00 73.06 392 TYR A O 1
ATOM 3109 N N . ASP A 1 393 ? 26.022 23.605 -13.085 1.00 73.31 393 ASP A N 1
ATOM 3110 C CA . ASP A 1 393 ? 27.454 23.423 -13.278 1.00 73.31 393 ASP A CA 1
ATOM 3111 C C . ASP A 1 393 ? 28.054 24.743 -13.788 1.00 73.31 393 ASP A C 1
ATOM 3113 O O . ASP A 1 393 ? 27.679 25.191 -14.878 1.00 73.31 393 ASP A O 1
ATOM 3117 N N . PRO A 1 394 ? 28.970 25.384 -13.035 1.00 65.06 394 PRO A N 1
ATOM 3118 C CA . PRO A 1 394 ? 29.628 26.627 -13.444 1.00 65.06 394 PRO A CA 1
ATOM 3119 C C . PRO A 1 394 ? 30.329 26.551 -14.810 1.00 65.06 394 PRO A C 1
ATOM 3121 O O . PRO A 1 394 ? 30.565 27.586 -15.430 1.00 65.06 394 PRO A O 1
ATOM 3124 N N . PHE A 1 395 ? 30.637 25.340 -15.285 1.00 62.69 395 PHE A N 1
ATOM 3125 C CA . PHE A 1 395 ? 31.265 25.074 -16.581 1.00 62.69 395 PHE A CA 1
ATOM 3126 C C . PHE A 1 395 ? 30.281 25.084 -17.754 1.00 62.69 395 PHE A C 1
ATOM 3128 O O . PHE A 1 395 ? 30.672 25.364 -18.881 1.00 62.69 395 PHE A O 1
ATOM 3135 N N . SER A 1 396 ? 29.002 24.817 -17.493 1.00 60.44 396 SER A N 1
ATOM 3136 C CA . SER A 1 396 ? 27.972 24.645 -18.521 1.00 60.44 396 SER A CA 1
ATOM 3137 C C . SER A 1 396 ? 27.214 25.944 -18.847 1.00 60.44 396 SER A C 1
ATOM 3139 O O . SER A 1 396 ? 26.211 25.903 -19.559 1.00 60.44 396 SER A O 1
ATOM 3141 N N . ASP A 1 397 ? 27.630 27.106 -18.317 1.00 56.47 397 ASP A N 1
ATOM 3142 C CA . ASP A 1 397 ? 26.920 28.374 -18.546 1.00 56.47 397 ASP A CA 1
ATOM 3143 C C . ASP A 1 397 ? 27.153 28.891 -19.993 1.00 56.47 397 ASP A C 1
ATOM 3145 O O . ASP A 1 397 ? 28.260 29.338 -20.315 1.00 56.47 397 ASP A O 1
ATOM 3149 N N . PRO A 1 398 ? 26.133 28.890 -20.882 1.00 46.16 398 PRO A N 1
ATOM 3150 C CA . PRO A 1 398 ? 26.308 29.018 -22.340 1.00 46.16 398 PRO A CA 1
ATOM 3151 C C . PRO A 1 398 ? 26.810 30.377 -22.849 1.00 46.16 398 PRO A C 1
ATOM 3153 O O . PRO A 1 398 ? 26.984 30.562 -24.048 1.00 46.16 398 PRO A O 1
ATOM 3156 N N . LYS A 1 399 ? 27.001 31.376 -21.978 1.00 51.59 399 LYS A N 1
ATOM 3157 C CA . LYS A 1 399 ? 27.430 32.728 -22.385 1.00 51.59 399 LYS A CA 1
ATOM 3158 C C . LYS A 1 399 ? 28.927 33.003 -22.202 1.00 51.59 399 LYS A C 1
ATOM 3160 O O . LYS A 1 399 ? 29.333 34.149 -22.367 1.00 51.59 399 LYS A O 1
ATOM 3165 N N . ARG A 1 400 ? 29.749 31.984 -21.920 1.00 50.31 400 ARG A N 1
ATOM 3166 C CA . ARG A 1 400 ? 31.221 32.095 -22.009 1.00 50.31 400 ARG A CA 1
ATOM 3167 C C . ARG A 1 400 ? 31.779 31.894 -23.416 1.00 50.31 400 ARG A C 1
ATOM 3169 O O . ARG A 1 400 ? 32.773 32.527 -23.735 1.00 50.31 400 ARG A O 1
ATOM 3176 N N . GLN A 1 401 ? 31.085 31.169 -24.294 1.00 44.34 401 GLN A N 1
ATOM 3177 C CA . GLN A 1 401 ? 31.492 31.048 -25.704 1.00 44.34 401 GLN A CA 1
ATOM 3178 C C . GLN A 1 401 ? 31.505 32.379 -26.473 1.00 44.34 401 GLN A C 1
ATOM 3180 O O . GLN A 1 401 ? 31.974 32.417 -27.595 1.00 44.34 401 GLN A O 1
ATOM 3185 N N . LYS A 1 402 ? 31.003 33.474 -25.885 1.00 37.09 402 LYS A N 1
ATOM 3186 C CA . LYS A 1 402 ? 30.991 34.804 -26.507 1.00 37.09 402 LYS A CA 1
ATOM 3187 C C . LYS A 1 402 ? 32.001 35.800 -25.935 1.00 37.09 402 LYS A C 1
ATOM 3189 O O . LYS A 1 402 ? 31.988 36.943 -26.364 1.00 37.09 402 LYS A O 1
ATOM 3194 N N . VAL A 1 403 ? 32.804 35.415 -24.941 1.00 42.22 403 VAL A N 1
ATOM 3195 C CA . VAL A 1 403 ? 33.816 36.316 -24.351 1.00 42.22 403 VAL A CA 1
ATOM 3196 C C . VAL A 1 403 ? 35.236 35.940 -24.786 1.00 42.22 403 VAL A C 1
ATOM 3198 O O . VAL A 1 403 ? 36.088 36.818 -24.816 1.00 42.22 403 VAL A O 1
ATOM 3201 N N . ASP A 1 404 ? 35.470 34.691 -25.198 1.00 37.78 404 ASP A N 1
ATOM 3202 C CA . ASP A 1 404 ? 36.766 34.256 -25.746 1.00 37.78 404 ASP A CA 1
ATOM 3203 C C . ASP A 1 404 ? 36.866 34.386 -27.282 1.00 37.78 404 ASP A C 1
ATOM 3205 O O . ASP A 1 404 ? 37.949 34.218 -27.824 1.00 37.78 404 ASP A O 1
ATOM 3209 N N . ASP A 1 405 ? 35.777 34.734 -27.980 1.00 37.41 405 ASP A N 1
ATOM 3210 C CA . ASP A 1 405 ? 35.765 34.953 -29.444 1.00 37.41 405 ASP A CA 1
ATOM 3211 C C . ASP A 1 405 ? 36.119 36.401 -29.855 1.00 37.41 405 ASP A C 1
ATOM 3213 O O . ASP A 1 405 ? 36.104 36.726 -31.038 1.00 37.41 405 ASP A O 1
ATOM 3217 N N . ASP A 1 406 ? 36.425 37.279 -28.891 1.00 37.75 406 ASP A N 1
ATOM 3218 C CA . ASP A 1 406 ? 36.730 38.704 -29.123 1.00 37.75 406 ASP A CA 1
ATOM 3219 C C . ASP A 1 406 ? 38.065 39.132 -28.470 1.00 37.75 406 ASP A C 1
ATOM 3221 O O . ASP A 1 406 ? 38.233 40.273 -28.027 1.00 37.75 406 ASP A O 1
ATOM 3225 N N . ARG A 1 407 ? 39.034 38.209 -28.380 1.00 37.16 407 ARG A N 1
ATOM 3226 C CA . ARG A 1 407 ? 40.407 38.508 -27.945 1.00 37.16 407 ARG A CA 1
ATOM 3227 C C . ARG A 1 407 ? 41.474 38.012 -28.902 1.00 37.16 407 ARG A C 1
ATOM 3229 O O . ARG A 1 407 ? 41.401 36.833 -29.304 1.00 37.16 407 ARG A O 1
#

InterPro domains:
  IPR022210 Transcription activator GCR1-like domain [PF12550] (297-371)
  IPR031872 Ndc10, domain 2 [PF16787] (20-176)
  IPR038279 Ndc10, domain 2 superfamily [G3DSA:1.10.443.20] (18-242)
  IPR052146 High-osmolarity-induced transcription [PTHR37784] (50-385)

Foldseek 3Di:
DDPPPPPPPPPDPPPVNVQVVLVVVCVVVPHDDPDRSVCVVVVVLLVQLVVLVNDVVLNCLQVVVDPDCCSVPPDPDRSPVSVCSSVVHNDPDDDDDLLLPFFQDPVLLCVQPVCLVVVLVCQVVVVDPDHDPVSNVVSVVSSVCSGVVLSCCLVCCVVCVPDPVCVDVSVVDPSSVVSSVVSVVSVVVPDDDPVVVCVVCVVVVVVVVVVVVVVVVVVVVVVVVVVVVVVVVVVVVVVVVCCVVVVNDDDDDDDDDDDDDDDDDDDDDDDDDDDDDDDDDDDDDDDDDDPDDPQDDDDPPDWALVVLVCCQPVRDPPDHHVVVCCVPPNCNNCPPPVVVCQLSVLSVVQLVCCCVVVVDDSVRSRVLLRVVCVVVVHTSSRSSVCSVVVVDDSVPPPPVVPPVVPD

Sequence (407 aa):
MHMEQACGTVLLLNLLCLIKSLKAAFDSINLFVRRKITHVPRGSATKMADNLGVPSSQISRMGQWSQDVMSNSYLDSVPRHLIRKLAGFESDANYYLARAIEEPPAELKRLVFPMADYWYERHTTKNVDQTSGSADGFLLLLKCFQTTFLQDAAAMMDVIPDHPIWKNELFTHPLFLDFRRKVKVHVDAREEPEPELLKKVAPEVQDQLANMNRMISNGFKELARNQQATDALQQTMQQMFNNIVSGRQPLQLSVRLENSSAPTSASASTSTSASASASAYASALVSAPVSTAPVHKMSRGVYTVADLWKEWTLGLDGFWSIQDMDAKYGTAWRKDDRKWYNLRKKEIEAVKKLQNDLGLSPPTAMDTLQRIMSRRNWSLDRLGTELQKGSYDPFSDPKRQKVDDDR

pLDDT: mean 75.16, std 19.45, range [25.55, 97.12]

Organism: NCBI:txid35722

Secondary structure (DSSP, 8-state):
--------------HHHHHHHHHHHHHHTT----S-GGGHHHHHHHHHHHHTT--HHHHHHHTT----HHHHHT--S--HHHHHHHTT-SSSS----GGGSSPPPHHHHHHSSTHHHHHHHHHHTT-SSS--HHHHHHHHHHHHHHHHHHHHHHHHHHHSTT-GGGGSHHHHSHHHHHHHHHHHHHHHH----HHHHHHHHHHHHHHHHHHHHHHHHHHHHHHHHHHHHHHHHHHHHHHHHHHHHTT-S--------------------------------------------------S---SHHHHHHHHHT-STTPPPHHHHHHHHTTSTTTTTHHHHHHHHHHHHHHHHHHHHH---HHHHHHHHHHHHHHHT--HHHHHHHHHTTS--TT--TTSTTTSTT-

Radius of gyration: 41.12 Å; chains: 1; bounding box: 88×64×118 Å